Protein AF-A0A2N6AIP8-F1 (afdb_monomer)

Secondary structure (DSSP, 8-state):
---------PPP-------------------------SEEEEEEEEE-TTTTEEEEEEEEEETTEE----TT-EEEEEETTEEE-EEEE---TTT-EEEEEEEE--TTS-HHHHHHHHHHHHHHHHT--TT-EEEEEEESSSEEEEEEEE--HHHHHHHHHT----S---HHHHHHHHHHHHHH---SEEEEEEEESS---S--S-HHHHHHHHHHTTPEEEEEEESS--TTHHHHHHHHHHTT-EEEEE-SHHHHHHHHHHHHHHHH--SEEEEEE--SS--EEEEEEEEEETTEEEEEEEEEEPP---SEEEEEEE--SEE-TT-EEEEEEEEESPPPTTS-EEEEEEEE--TTTEEEEEEEEE-TTSTTTTS--EEEEEETTEEEEEEEEEPPSSSSSEEEEEEEEEPP-SS-EEEEEEEEEEEEESSS--EEEEE-EEEEE---EEE--EEE-S---PPTTSEEEEEEEE--SSS--SEEEEEEE--TTTEEEEEEEESSTTEEEEEEEEETTEEEEEEEESS--SS-EEEEEEEE---SS------EEEEEEEE---S---------------S---------EEEESSSB-SEEEEEEE-TT--S-EEEEEEEEETTS-EEEEEEEEE-TTSEEEEEEE-TTS-SEEEEEEEEETTEEEEEEEEE-

pLDDT: mean 78.88, std 17.97, range [24.84, 97.94]

Solvent-accessible surface area (backbone atoms only — not comparable to full-atom values): 37352 Å² total; per-residue (Å²): 132,86,82,91,82,89,79,90,82,83,88,82,84,83,89,81,82,91,80,91,78,93,75,92,76,87,77,80,78,76,79,75,75,75,74,74,66,50,51,44,44,42,78,76,48,77,47,52,62,53,36,29,43,36,37,32,32,33,44,49,28,46,74,89,36,74,55,47,69,59,84,72,56,45,77,50,46,26,49,74,87,41,78,50,79,60,54,76,46,64,53,50,45,88,44,18,40,34,37,34,39,37,40,59,26,24,57,84,59,48,72,68,46,46,53,24,48,44,53,10,54,47,47,30,55,70,52,57,52,84,62,19,27,40,23,39,30,37,20,16,90,52,48,45,77,77,46,67,77,40,67,55,46,73,61,52,47,50,55,54,69,68,62,68,76,40,75,35,34,14,52,53,41,31,50,50,56,47,48,56,56,51,63,72,44,85,37,80,39,37,36,42,40,37,42,39,65,67,58,72,75,64,44,89,58,56,61,65,58,55,15,48,49,36,41,74,61,68,31,45,38,40,39,37,43,37,53,86,62,66,85,37,46,63,60,52,43,50,25,18,58,65,18,73,27,41,64,48,78,31,80,47,44,72,52,44,24,50,50,38,34,55,49,30,52,68,73,52,48,82,37,27,40,40,34,36,75,51,78,34,68,58,36,74,44,42,41,37,38,42,39,36,44,94,89,43,74,23,63,33,77,51,76,47,77,46,65,46,44,63,57,60,38,33,41,31,41,45,60,59,64,60,42,45,57,69,38,75,42,59,37,31,37,25,37,42,70,67,68,56,54,66,44,43,40,18,41,36,34,31,43,37,44,52,53,77,43,41,43,66,77,51,86,54,64,44,26,85,86,9,19,35,24,101,51,82,64,46,54,44,78,79,50,90,29,33,36,38,40,38,38,73,70,39,55,37,60,39,93,42,42,33,41,40,26,36,42,33,25,32,41,72,61,93,56,60,44,76,44,58,32,39,70,43,78,76,43,79,46,62,60,54,78,57,51,75,48,73,38,56,34,65,27,35,38,34,37,43,73,44,81,50,72,67,51,63,68,91,81,77,85,59,60,69,59,32,74,34,70,49,46,39,32,40,63,73,95,70,78,75,47,64,32,34,42,33,39,36,35,40,50,57,89,50,36,43,83,72,51,60,40,48,69,51,83,34,40,47,49,42,80,76,46,81,52,94,36,36,36,32,37,39,33,34,61,70,42,93,69,81,67,48,42,39,28,44,31,28,30,33,48,76,60,96,64,96,79,85,76,67,78,42,62,90,45,35,36,34,27,39,95,55,82,89,89,78,94,78,84,89,84,91,85,88,93,85,90,89,91,81,82,76,90,73,88,80,82,45,72,53,66,43,56,78,70,27,58,53,55,29,39,42,36,33,42,48,85,91,46,89,54,66,46,71,27,36,40,35,32,21,39,84,90,68,49,82,75,48,76,47,78,36,65,29,43,47,86,19,39,28,71,42,80,44,81,48,69,86,65,73,67,47,58,30,42,37,37,38,36,46,83,94,48,75,45,80,45,81,45,38,31,112

Nearest PDB structures (foldseek):
  6tnj-assembly1_A  TM=8.480E-01  e=1.738E-08  Porphyromonas gingivalis ATCC 33277
  2x5n-assembly1_A  TM=7.813E-01  e=8.284E-08  Schizosaccharomyces pombe
  2vo8-assembly1_A  TM=7.471E-01  e=2.932E-05  Clostridium perfringens
  6to1-assembly1_A  TM=2.970E-01  e=1.541E-09  Porphyromonas gingivalis ATCC 33277
  6sn1-assembly1_B  TM=5.676E-01  e=1.380E-05  Homo sapiens

Mean predicted aligned error: 19.68 Å

Radius of gyration: 48.47 Å; Cα contacts (8 Å, |Δi|>4): 1528; chains: 1; bounding box: 96×94×131 Å

Structure (mmCIF, N/CA/C/O backbone):
data_AF-A0A2N6AIP8-F1
#
_entry.id   AF-A0A2N6AIP8-F1
#
loop_
_atom_site.group_PDB
_atom_site.id
_atom_site.type_symbol
_atom_site.label_atom_id
_atom_site.label_alt_id
_atom_site.label_comp_id
_atom_site.label_asym_id
_atom_site.label_entity_id
_atom_site.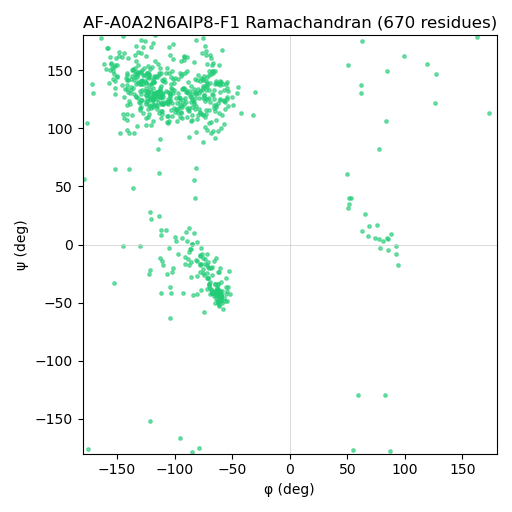label_seq_id
_atom_site.pdbx_PDB_ins_code
_atom_site.Cartn_x
_atom_site.Cartn_y
_atom_site.Cartn_z
_atom_site.occupancy
_atom_site.B_iso_or_equiv
_atom_site.auth_seq_id
_atom_site.auth_comp_id
_atom_site.auth_asym_id
_atom_site.auth_atom_id
_atom_site.pdbx_PDB_model_num
ATOM 1 N N . MET A 1 1 ? 9.755 57.810 -10.685 1.00 33.47 1 MET A N 1
ATOM 2 C CA . MET A 1 1 ? 8.411 57.494 -10.163 1.00 33.47 1 MET A CA 1
ATOM 3 C C . MET A 1 1 ? 8.601 56.274 -9.287 1.00 33.47 1 MET A C 1
ATOM 5 O O . MET A 1 1 ? 8.999 55.252 -9.818 1.00 33.47 1 MET A O 1
ATOM 9 N N . GLU A 1 2 ? 8.826 56.486 -7.988 1.00 30.69 2 GLU A N 1
ATOM 10 C CA . GLU A 1 2 ? 7.781 56.421 -6.938 1.00 30.69 2 GLU A CA 1
ATOM 11 C C . GLU A 1 2 ? 7.167 55.016 -6.851 1.00 30.69 2 GLU A C 1
ATOM 13 O O . GLU A 1 2 ? 6.718 54.499 -7.861 1.00 30.69 2 GLU A O 1
ATOM 18 N N . ALA A 1 3 ? 7.037 54.354 -5.709 1.00 31.22 3 ALA A N 1
ATOM 19 C CA . ALA A 1 3 ? 7.443 54.612 -4.334 1.00 31.22 3 ALA A CA 1
ATOM 20 C C . ALA A 1 3 ? 7.158 53.301 -3.573 1.00 31.22 3 ALA A C 1
ATOM 22 O O . ALA A 1 3 ? 6.044 52.791 -3.663 1.00 31.22 3 ALA A O 1
ATOM 23 N N . GLU A 1 4 ? 8.114 52.774 -2.809 1.00 32.22 4 GLU A N 1
ATOM 24 C CA . GLU A 1 4 ? 7.843 51.743 -1.799 1.00 32.22 4 GLU A CA 1
ATOM 25 C C . GLU A 1 4 ? 7.575 52.437 -0.459 1.00 32.22 4 GLU A C 1
ATOM 27 O O . GLU A 1 4 ? 8.407 53.197 0.042 1.00 32.22 4 GLU A O 1
ATOM 32 N N . ARG A 1 5 ? 6.389 52.206 0.115 1.00 34.78 5 ARG A N 1
ATOM 33 C CA . ARG A 1 5 ? 6.075 52.542 1.507 1.00 34.78 5 ARG A CA 1
ATOM 34 C C . ARG A 1 5 ? 5.723 51.273 2.259 1.00 34.78 5 ARG A C 1
ATOM 36 O O . ARG A 1 5 ? 4.631 50.735 2.123 1.00 34.78 5 ARG A O 1
ATOM 43 N N . ASP A 1 6 ? 6.678 50.878 3.079 1.00 33.00 6 ASP A N 1
ATOM 44 C CA . ASP A 1 6 ? 6.562 49.933 4.172 1.00 33.00 6 ASP A CA 1
ATOM 45 C C . ASP A 1 6 ? 5.929 50.654 5.382 1.00 33.00 6 ASP A C 1
ATOM 47 O O . ASP A 1 6 ? 6.388 51.731 5.778 1.00 33.00 6 ASP A O 1
ATOM 51 N N . MET A 1 7 ? 4.841 50.123 5.945 1.00 28.70 7 MET A N 1
ATOM 52 C CA . MET A 1 7 ? 4.189 50.686 7.137 1.00 28.70 7 MET A CA 1
ATOM 53 C C . MET A 1 7 ? 3.733 49.577 8.084 1.00 28.70 7 MET A C 1
ATOM 55 O O . MET A 1 7 ? 2.635 49.031 7.987 1.00 28.70 7 MET A O 1
ATOM 59 N N . SER A 1 8 ? 4.598 49.315 9.061 1.00 27.55 8 SER A N 1
ATOM 60 C CA . SER A 1 8 ? 4.287 48.636 10.313 1.00 27.55 8 SER A CA 1
ATOM 61 C C . SER A 1 8 ? 3.448 49.536 11.232 1.00 27.55 8 SER A C 1
ATOM 63 O O . SER A 1 8 ? 3.730 50.725 11.386 1.00 27.55 8 SER A O 1
ATOM 65 N N . TRP A 1 9 ? 2.442 48.965 11.902 1.00 29.30 9 TRP A N 1
ATOM 66 C CA . TRP A 1 9 ? 1.723 49.633 12.990 1.00 29.30 9 TRP A CA 1
ATOM 67 C C . TRP A 1 9 ? 1.804 48.806 14.273 1.00 29.30 9 TRP A C 1
ATOM 69 O O . TRP A 1 9 ? 1.231 47.726 14.388 1.00 29.30 9 TRP A O 1
ATOM 79 N N . ARG A 1 10 ? 2.524 49.355 15.258 1.00 31.48 10 ARG A N 1
ATOM 80 C CA . ARG A 1 10 ? 2.491 48.951 16.668 1.00 31.48 10 ARG A CA 1
ATOM 81 C C . ARG A 1 10 ? 1.329 49.667 17.364 1.00 31.48 10 ARG A C 1
ATOM 83 O O . ARG A 1 10 ? 1.274 50.896 17.362 1.00 31.48 10 ARG A O 1
ATOM 90 N N . LEU A 1 11 ? 0.443 48.903 17.998 1.00 30.50 11 LEU A N 1
ATOM 91 C CA . LEU A 1 11 ? -0.623 49.412 18.863 1.00 30.50 11 LEU A CA 1
ATOM 92 C C . LEU A 1 11 ? -0.046 49.998 20.165 1.00 30.50 11 LEU A C 1
ATOM 94 O O . LEU A 1 11 ? 0.627 49.310 20.932 1.00 30.50 11 LEU A O 1
ATOM 98 N N . LYS A 1 12 ? -0.342 51.278 20.417 1.00 30.48 12 LYS A N 1
ATOM 99 C CA . LYS A 1 12 ? -0.232 51.946 21.723 1.00 30.48 12 LYS A CA 1
ATOM 100 C C . LYS A 1 12 ? -1.583 51.838 22.429 1.00 30.48 12 LYS A C 1
ATOM 102 O O . LYS A 1 12 ? -2.572 52.334 21.900 1.00 30.48 12 LYS A O 1
ATOM 107 N N . ILE A 1 13 ? -1.609 51.284 23.637 1.00 34.97 13 ILE A N 1
ATOM 108 C CA . ILE A 1 13 ? -2.735 51.435 24.565 1.00 34.97 13 ILE A CA 1
ATOM 109 C C . ILE A 1 13 ? -2.231 52.280 25.736 1.00 34.97 13 ILE A C 1
ATOM 111 O O . ILE A 1 13 ? -1.382 51.852 26.514 1.00 34.97 13 ILE A O 1
ATOM 115 N N . SER A 1 14 ? -2.706 53.521 25.805 1.00 36.22 14 SER A N 1
ATOM 116 C CA . SER A 1 14 ? -2.479 54.447 26.914 1.00 36.22 14 SER A CA 1
ATOM 117 C C . SER A 1 14 ? -3.508 54.204 28.014 1.00 36.22 14 SER A C 1
ATOM 119 O O . SER A 1 14 ? -4.708 54.177 27.745 1.00 36.22 14 SER A O 1
ATOM 121 N N . GLY A 1 15 ? -3.024 54.057 29.247 1.00 35.19 15 GLY A N 1
ATOM 122 C CA . GLY A 1 15 ? -3.846 53.910 30.440 1.00 35.19 15 GLY A CA 1
ATOM 123 C C . GLY A 1 15 ? -4.654 55.161 30.781 1.00 35.19 15 GLY A C 1
ATOM 124 O O . GLY A 1 15 ? -4.225 56.290 30.542 1.00 35.19 15 GLY A O 1
ATOM 125 N N . ILE A 1 16 ? -5.815 54.932 31.393 1.00 39.25 16 ILE A N 1
ATOM 126 C CA . ILE A 1 16 ? -6.607 55.949 32.079 1.00 39.25 16 ILE A CA 1
ATOM 127 C C . ILE A 1 16 ? -6.911 55.450 33.496 1.00 39.25 16 ILE A C 1
ATOM 129 O O . ILE A 1 16 ? -7.169 54.275 33.743 1.00 39.25 16 ILE A O 1
ATOM 133 N N . SER A 1 17 ? -6.782 56.406 34.407 1.00 33.38 17 SER A N 1
ATOM 134 C CA . SER A 1 17 ? -6.720 56.347 35.860 1.00 33.38 17 SER A CA 1
ATOM 135 C C . SER A 1 17 ? -7.962 55.792 36.566 1.00 33.38 17 SER A C 1
ATOM 137 O O . SER A 1 17 ? -9.088 56.206 36.311 1.00 33.38 17 SER A O 1
ATOM 139 N N . MET A 1 18 ? -7.678 54.966 37.578 1.00 36.47 18 MET A N 1
ATOM 140 C CA . MET A 1 18 ? -8.441 54.694 38.803 1.00 36.47 18 MET A CA 1
ATOM 141 C C . MET A 1 18 ? -9.276 55.881 39.298 1.00 36.47 18 MET A C 1
ATOM 143 O O . MET A 1 18 ? -8.697 56.940 39.519 1.00 36.47 18 MET A O 1
ATOM 147 N N . HIS A 1 19 ? -10.559 55.656 39.608 1.00 35.53 19 HIS A N 1
ATOM 148 C CA . HIS A 1 19 ? -11.293 56.274 40.725 1.00 35.53 19 HIS A CA 1
ATOM 149 C C . HIS A 1 19 ? -12.276 55.238 41.304 1.00 35.53 19 HIS A C 1
ATOM 151 O O . HIS A 1 19 ? -13.027 54.590 40.581 1.00 35.53 19 HIS A O 1
ATOM 157 N N . ARG A 1 20 ? -12.196 55.038 42.625 1.00 40.47 20 ARG A N 1
ATOM 158 C CA . ARG A 1 20 ? -12.944 54.053 43.417 1.00 40.47 20 ARG A CA 1
ATOM 159 C C . ARG A 1 20 ? -14.373 54.538 43.680 1.00 40.47 20 ARG A C 1
ATOM 161 O O . ARG A 1 20 ? -14.538 55.615 44.239 1.00 40.47 20 ARG A O 1
ATOM 168 N N . MET A 1 21 ? -15.371 53.696 43.419 1.00 39.12 21 MET A N 1
ATOM 169 C CA . MET A 1 21 ? -16.682 53.771 44.071 1.00 39.12 21 MET A CA 1
ATOM 170 C C . MET A 1 21 ? -17.203 52.340 44.254 1.00 39.12 21 MET A C 1
ATOM 172 O O . MET A 1 21 ? -17.440 51.630 43.282 1.00 39.12 21 MET A O 1
ATOM 176 N N . TYR A 1 22 ? -17.291 51.888 45.504 1.00 40.09 22 TYR A N 1
ATOM 177 C CA . TYR A 1 22 ? -17.792 50.563 45.868 1.00 40.09 22 TYR A CA 1
ATOM 178 C C . TYR A 1 22 ? -19.326 50.557 45.810 1.00 40.09 22 TYR A C 1
ATOM 180 O O . TYR A 1 22 ? -19.972 51.190 46.643 1.00 40.09 22 TYR A O 1
ATOM 188 N N . SER A 1 23 ? -19.904 49.803 44.875 1.00 38.56 23 SER A N 1
ATOM 189 C CA . SER A 1 23 ? -21.298 49.352 44.938 1.00 38.56 23 SER A CA 1
ATOM 190 C C . SER A 1 23 ? -21.299 47.840 45.154 1.00 38.56 23 SER A C 1
ATOM 192 O O . SER A 1 23 ? -20.860 47.087 44.289 1.00 38.56 23 SER A O 1
ATOM 194 N N . LEU A 1 24 ? -21.754 47.402 46.333 1.00 43.41 24 LEU A N 1
ATOM 195 C CA . LEU A 1 24 ? -22.038 45.995 46.613 1.00 43.41 24 LEU A CA 1
ATOM 196 C C . LEU A 1 24 ? -23.193 45.537 45.709 1.00 43.41 24 LEU A C 1
ATOM 198 O O . LEU A 1 24 ? -24.343 45.901 45.943 1.00 43.41 24 LEU A O 1
ATOM 202 N N . LEU A 1 25 ? -22.883 44.722 44.702 1.00 39.16 25 LEU A N 1
ATOM 203 C CA . LEU A 1 25 ? -23.854 43.899 43.991 1.00 39.16 25 LEU A CA 1
ATOM 204 C C . LEU A 1 25 ? -23.780 42.495 44.610 1.00 39.16 25 LEU A C 1
ATOM 206 O O . LEU A 1 25 ? -22.798 41.779 44.423 1.00 39.16 25 LEU A O 1
ATOM 210 N N . ILE A 1 26 ? -24.782 42.123 45.407 1.00 43.97 26 ILE A N 1
ATOM 211 C CA . ILE A 1 26 ? -24.923 40.759 45.927 1.00 43.97 26 ILE A CA 1
ATOM 212 C C . ILE A 1 26 ? -25.377 39.883 44.755 1.00 43.97 26 ILE A C 1
ATOM 214 O O . ILE A 1 26 ? -26.541 39.906 44.364 1.00 43.97 26 ILE A O 1
ATOM 218 N N . LEU A 1 27 ? -24.433 39.147 44.167 1.00 40.91 27 LEU A N 1
ATOM 219 C CA . LEU A 1 27 ? -24.693 38.113 43.173 1.00 40.91 27 LEU A CA 1
ATOM 220 C C . LEU A 1 27 ? -25.097 36.838 43.931 1.00 40.91 27 LEU A C 1
ATOM 222 O O . LEU A 1 27 ? -24.245 36.110 44.438 1.00 40.91 27 LEU A O 1
ATOM 226 N N . THR A 1 28 ? -26.396 36.577 44.071 1.00 43.53 28 THR A N 1
ATOM 227 C CA . THR A 1 28 ? -26.880 35.273 44.538 1.00 43.53 28 THR A CA 1
ATOM 228 C C . THR A 1 28 ? -26.593 34.233 43.457 1.00 43.53 28 THR A C 1
ATOM 230 O O . THR A 1 28 ? -27.367 34.097 42.511 1.00 43.53 28 THR A O 1
ATOM 233 N N . LEU A 1 29 ? -25.472 33.510 43.586 1.00 43.22 29 LEU A N 1
ATOM 234 C CA . LEU A 1 29 ? -25.251 32.249 42.878 1.00 43.22 29 LEU A CA 1
ATOM 235 C C . LEU A 1 29 ? -26.318 31.255 43.352 1.00 43.22 29 LEU A C 1
ATOM 237 O O . LEU A 1 29 ? -26.180 30.627 44.401 1.00 43.22 29 LEU A O 1
ATOM 241 N N . VAL A 1 30 ? -27.388 31.105 42.578 1.00 45.19 30 VAL A N 1
ATOM 242 C CA . VAL A 1 30 ? -28.184 29.881 42.622 1.00 45.19 30 VAL A CA 1
ATOM 243 C C . VAL A 1 30 ? -27.322 28.821 41.949 1.00 45.19 30 VAL A C 1
ATOM 245 O O . VAL A 1 30 ? -27.223 28.775 40.725 1.00 45.19 30 VAL A O 1
ATOM 248 N N . ALA A 1 31 ? -26.633 28.015 42.755 1.00 43.44 31 ALA A N 1
ATOM 249 C CA . ALA A 1 31 ? -26.037 26.778 42.284 1.00 43.44 31 ALA A CA 1
ATOM 250 C C . ALA A 1 31 ? -27.192 25.854 41.880 1.00 43.44 31 ALA A C 1
ATOM 252 O O . ALA A 1 31 ? -27.768 25.156 42.712 1.00 43.44 31 ALA A O 1
ATOM 253 N N . VAL A 1 32 ? -27.582 25.901 40.606 1.00 43.31 32 VAL A N 1
ATOM 254 C CA . VAL A 1 32 ? -28.351 24.817 40.004 1.00 43.31 32 VAL A CA 1
ATOM 255 C C . VAL A 1 32 ? -27.388 23.639 39.989 1.00 43.31 32 VAL A C 1
ATOM 257 O O . VAL A 1 32 ? -26.493 23.571 39.151 1.00 43.31 32 VAL A O 1
ATOM 260 N N . SER A 1 33 ? -27.497 22.759 40.982 1.00 41.22 33 SER A N 1
ATOM 261 C CA . SER A 1 33 ? -26.886 21.441 40.904 1.00 41.22 33 SER A CA 1
ATOM 262 C C . SER A 1 33 ? -27.503 20.770 39.685 1.00 41.22 33 SER A C 1
ATOM 264 O O . SER A 1 33 ? -28.649 20.329 39.740 1.00 41.22 33 SER A O 1
ATOM 266 N N . ALA A 1 34 ? -26.784 20.767 38.563 1.00 45.09 34 ALA A N 1
ATOM 267 C CA . ALA A 1 34 ? -27.087 19.871 37.465 1.00 45.09 34 ALA A CA 1
ATOM 268 C C . ALA A 1 34 ? -27.037 18.466 38.068 1.00 45.09 34 ALA A C 1
ATOM 270 O O . ALA A 1 34 ? -25.964 17.980 38.425 1.00 45.09 34 ALA A O 1
ATOM 271 N N . ALA A 1 35 ? -28.204 17.866 38.304 1.00 55.41 35 ALA A N 1
ATOM 272 C CA . ALA A 1 35 ? -28.263 16.450 38.598 1.00 55.41 35 ALA A CA 1
ATOM 273 C C . ALA A 1 35 ? -27.648 15.772 37.374 1.00 55.41 35 ALA A C 1
ATOM 275 O O . ALA A 1 35 ? -28.187 15.895 36.274 1.00 55.41 35 ALA A O 1
ATOM 276 N N . ALA A 1 36 ? -26.473 15.168 37.549 1.00 61.81 36 ALA A N 1
ATOM 277 C CA . ALA A 1 36 ? -25.881 14.350 36.507 1.00 61.81 36 ALA A CA 1
ATOM 278 C C . ALA A 1 36 ? -26.930 13.304 36.122 1.00 61.81 36 ALA A C 1
ATOM 280 O O . ALA A 1 36 ? -27.484 12.640 37.004 1.00 61.81 36 ALA A O 1
ATOM 281 N N . GLN A 1 37 ? -27.262 13.230 34.833 1.00 75.06 37 GLN A N 1
ATOM 282 C CA . GLN A 1 37 ? -28.149 12.187 34.335 1.00 75.06 37 GLN A CA 1
ATOM 283 C C . GLN A 1 37 ? -27.572 10.827 34.753 1.00 75.06 37 GLN A C 1
ATOM 285 O O . GLN A 1 37 ? -26.349 10.660 34.761 1.00 75.06 37 GLN A O 1
ATOM 290 N N . PRO A 1 38 ? -28.423 9.875 35.168 1.00 89.62 38 PRO A N 1
ATOM 291 C CA . PRO A 1 38 ? -27.952 8.587 35.659 1.00 89.62 38 PRO A CA 1
ATOM 292 C C . PRO A 1 38 ? -27.206 7.816 34.566 1.00 89.62 38 PRO A C 1
ATOM 294 O O . PRO A 1 38 ? -26.240 7.133 34.882 1.00 89.62 38 PRO A O 1
ATOM 297 N N . LEU A 1 39 ? -27.602 7.950 33.298 1.00 94.12 39 LEU A N 1
ATOM 298 C CA . LEU A 1 39 ? -26.898 7.379 32.153 1.00 94.12 39 LEU A CA 1
ATOM 299 C C . LEU A 1 39 ? -25.891 8.383 31.586 1.00 94.12 39 LEU A C 1
ATOM 301 O O . LEU A 1 39 ? -26.232 9.541 31.353 1.00 94.12 39 LEU A O 1
ATOM 305 N N . SER A 1 40 ? -24.680 7.921 31.290 1.00 94.69 40 SER A N 1
ATOM 306 C CA . SER A 1 40 ? -23.729 8.652 30.453 1.00 94.69 40 SER A CA 1
ATOM 307 C C . SER A 1 40 ? -23.058 7.720 29.450 1.00 94.69 40 SER A C 1
ATOM 309 O O . SER A 1 40 ? -22.882 6.525 29.700 1.00 94.69 40 SER A O 1
ATOM 311 N N . VAL A 1 41 ? -22.695 8.281 28.299 1.00 95.75 41 VAL A N 1
ATOM 312 C CA . VAL A 1 41 ? -21.895 7.624 27.266 1.00 95.75 41 VAL A CA 1
ATOM 313 C C . VAL A 1 41 ? -20.740 8.545 26.884 1.00 95.75 41 VAL A C 1
ATOM 315 O O . VAL A 1 41 ? -20.914 9.761 26.821 1.00 95.75 41 VAL A O 1
ATOM 318 N N . SER A 1 42 ? -19.557 7.982 26.662 1.00 95.69 42 SER A N 1
ATOM 319 C CA . SER A 1 42 ? -18.387 8.694 26.142 1.00 95.69 42 SER A CA 1
ATOM 320 C C . SER A 1 42 ? -17.715 7.875 25.049 1.00 95.69 42 SER A C 1
ATOM 322 O O . SER A 1 42 ? -17.695 6.648 25.105 1.00 95.69 42 SER A O 1
ATOM 324 N N . ILE A 1 43 ? -17.186 8.564 24.038 1.00 95.94 43 ILE A N 1
ATOM 325 C CA . ILE A 1 43 ? -16.394 7.956 22.966 1.00 95.94 43 ILE A CA 1
ATOM 326 C C . ILE A 1 43 ? -14.940 7.936 23.434 1.00 95.94 43 ILE A C 1
ATOM 328 O O . ILE A 1 43 ? -14.350 8.993 23.647 1.00 95.94 43 ILE A O 1
ATOM 332 N N . GLU A 1 44 ? -14.381 6.743 23.608 1.00 94.00 44 GLU A N 1
ATOM 333 C CA . GLU A 1 44 ? -13.035 6.550 24.159 1.00 94.00 44 GLU A CA 1
ATOM 334 C C . GLU A 1 44 ? -11.979 6.468 23.055 1.00 94.00 44 GLU A C 1
ATOM 336 O O . GLU A 1 44 ? -10.904 7.059 23.160 1.00 94.00 44 GLU A O 1
ATOM 341 N N . SER A 1 45 ? -12.286 5.753 21.971 1.00 93.19 45 SER A N 1
ATOM 342 C CA . SER A 1 45 ? -11.380 5.600 20.835 1.00 93.19 45 SER A CA 1
ATOM 343 C C . SER A 1 45 ? -12.140 5.367 19.533 1.00 93.19 45 SER A C 1
ATOM 345 O O . SER A 1 45 ? -13.273 4.879 19.521 1.00 93.19 45 SER A O 1
ATOM 347 N N . ILE A 1 46 ? -11.503 5.740 18.423 1.00 94.56 46 ILE A N 1
ATOM 348 C CA . ILE A 1 46 ? -11.997 5.515 17.065 1.00 94.56 46 ILE A CA 1
ATOM 349 C C . ILE A 1 46 ? -10.847 4.926 16.253 1.00 94.56 46 ILE A C 1
ATOM 351 O O . ILE A 1 46 ? -9.766 5.509 16.187 1.00 94.56 46 ILE A O 1
ATOM 355 N N . ASP A 1 47 ? -11.096 3.786 15.621 1.00 90.81 47 ASP A N 1
ATOM 356 C CA . ASP A 1 47 ? -10.194 3.113 14.697 1.00 90.81 47 ASP A CA 1
ATOM 357 C C . ASP A 1 47 ? -10.805 3.131 13.289 1.00 90.81 47 ASP A C 1
ATOM 359 O O . ASP A 1 47 ? -11.832 2.506 13.010 1.00 90.81 47 ASP A O 1
ATOM 363 N N . ALA A 1 48 ? -10.142 3.875 12.404 1.00 92.31 48 ALA A N 1
ATOM 364 C CA . ALA A 1 48 ? -10.491 4.036 10.995 1.00 92.31 48 ALA A CA 1
ATOM 365 C C . ALA A 1 48 ? -9.457 3.388 10.052 1.00 92.31 48 ALA A C 1
ATOM 367 O O . ALA A 1 48 ? -9.453 3.651 8.851 1.00 92.31 48 ALA A O 1
ATOM 368 N N . THR A 1 49 ? -8.546 2.559 10.572 1.00 86.50 49 THR A N 1
ATOM 369 C CA . THR A 1 49 ? -7.448 1.962 9.783 1.00 86.50 49 THR A CA 1
ATOM 370 C C . THR A 1 49 ? -7.917 0.847 8.840 1.00 86.50 49 THR A C 1
ATOM 372 O O . THR A 1 49 ? -7.181 0.425 7.947 1.00 86.50 49 THR A O 1
ATOM 375 N N . ARG A 1 50 ? -9.162 0.379 9.016 1.00 84.62 50 ARG A N 1
ATOM 376 C CA . ARG A 1 50 ? -9.796 -0.717 8.263 1.00 84.62 50 ARG A CA 1
ATOM 377 C C . ARG A 1 50 ? -10.970 -0.267 7.385 1.00 84.62 50 ARG A C 1
ATOM 379 O O . ARG A 1 50 ? -11.817 -1.092 7.043 1.00 84.62 50 ARG A O 1
ATOM 386 N N . LEU A 1 51 ? -10.999 1.011 6.987 1.00 89.44 51 LEU A N 1
ATOM 387 C CA . LEU A 1 51 ? -12.014 1.555 6.074 1.00 89.44 51 LEU A CA 1
ATOM 388 C C . LEU A 1 51 ? -12.265 0.624 4.860 1.00 89.44 51 LEU A C 1
ATOM 390 O O . LEU A 1 51 ? -11.298 0.126 4.270 1.00 89.44 51 LEU A O 1
ATOM 394 N N . PRO A 1 52 ? -13.535 0.380 4.469 1.00 91.38 52 PRO A N 1
ATOM 395 C CA . PRO A 1 52 ? -14.755 1.088 4.892 1.00 91.38 52 PRO A CA 1
ATOM 396 C C . PRO A 1 52 ? -15.285 0.697 6.278 1.00 91.38 52 PRO A C 1
ATOM 398 O O . PRO A 1 52 ? -16.140 1.396 6.822 1.00 91.38 52 PRO A O 1
ATOM 401 N N . ARG A 1 53 ? -14.738 -0.357 6.892 1.00 90.88 53 ARG A N 1
ATOM 402 C CA . ARG A 1 53 ? -15.161 -0.808 8.213 1.00 90.88 53 ARG A CA 1
ATOM 403 C C . ARG A 1 53 ? -14.558 0.064 9.309 1.00 90.88 53 ARG A C 1
ATOM 405 O O . ARG A 1 53 ? -13.346 0.087 9.523 1.00 90.88 53 ARG A O 1
ATOM 412 N N . MET A 1 54 ? -15.431 0.743 10.032 1.00 93.06 54 MET A N 1
ATOM 413 C CA . MET A 1 54 ? -15.109 1.586 11.173 1.00 93.06 54 MET A CA 1
ATOM 414 C C . MET A 1 54 ? -15.275 0.814 12.480 1.00 93.06 54 MET A C 1
ATOM 416 O O . MET A 1 54 ? -16.150 -0.050 12.599 1.00 93.06 54 MET A O 1
ATOM 420 N N . LYS A 1 55 ? -14.454 1.149 13.476 1.00 93.44 55 LYS A N 1
ATOM 421 C CA . LYS A 1 55 ? -14.570 0.646 14.848 1.00 93.44 55 LYS A CA 1
ATOM 422 C C . LYS A 1 55 ? -14.485 1.812 15.828 1.00 93.44 55 LYS A C 1
ATOM 424 O O . LYS A 1 55 ? -13.667 2.711 15.672 1.00 93.44 55 LYS A O 1
ATOM 429 N N . MET A 1 56 ? -15.317 1.780 16.857 1.00 94.56 56 MET A N 1
ATOM 430 C CA . MET A 1 56 ? -15.307 2.738 17.958 1.00 94.56 56 MET A CA 1
ATOM 431 C C . MET A 1 56 ? -15.472 2.008 19.278 1.00 94.56 56 MET A C 1
ATOM 433 O O . MET A 1 56 ? -16.238 1.048 19.361 1.00 94.56 56 MET A O 1
ATOM 437 N N . GLU A 1 57 ? -14.811 2.512 20.312 1.00 93.56 57 GLU A N 1
ATOM 438 C CA . GLU A 1 57 ? -15.098 2.135 21.687 1.00 93.56 57 GLU A CA 1
ATOM 439 C C . GLU A 1 57 ? -15.883 3.232 22.399 1.00 93.56 57 GLU A C 1
ATOM 441 O O . GLU A 1 57 ? -15.487 4.399 22.405 1.00 93.56 57 GLU A O 1
ATOM 446 N N . ALA A 1 58 ? -16.990 2.839 23.024 1.00 93.94 58 ALA A N 1
ATOM 447 C CA . ALA A 1 58 ? -17.834 3.706 23.825 1.00 93.94 58 ALA A CA 1
ATOM 448 C C . ALA A 1 58 ? -17.935 3.177 25.260 1.00 93.94 58 ALA A C 1
ATOM 450 O O . ALA A 1 58 ? -18.328 2.029 25.493 1.00 93.94 58 ALA A O 1
ATOM 451 N N . ALA A 1 59 ? -17.606 4.013 26.241 1.00 92.56 59 ALA A N 1
ATOM 452 C CA . ALA A 1 59 ? -17.840 3.701 27.642 1.00 92.56 59 ALA A CA 1
ATOM 453 C C . ALA A 1 59 ? -19.262 4.119 28.026 1.00 92.56 59 ALA A C 1
ATOM 455 O O . ALA A 1 59 ? -19.662 5.260 27.810 1.00 92.56 59 ALA A O 1
ATOM 456 N N . VAL A 1 60 ? -20.021 3.197 28.621 1.00 92.44 60 VAL A N 1
ATOM 457 C CA . VAL A 1 60 ? -21.371 3.464 29.134 1.00 92.44 60 VAL A CA 1
ATOM 458 C C . VAL A 1 60 ? -21.356 3.343 30.654 1.00 92.44 60 VAL A C 1
ATOM 460 O O . VAL A 1 60 ? -20.895 2.337 31.206 1.00 92.44 60 VAL A O 1
ATOM 463 N N . GLN A 1 61 ? -21.857 4.365 31.343 1.00 92.06 61 GLN A N 1
ATOM 464 C CA . GLN A 1 61 ? -21.953 4.390 32.800 1.00 92.06 61 GLN A CA 1
ATOM 465 C C . GLN A 1 61 ? -23.395 4.604 33.254 1.00 92.06 61 GLN A C 1
ATOM 467 O O . GLN A 1 61 ? -24.167 5.330 32.633 1.00 92.06 61 GLN A O 1
ATOM 472 N N . TRP A 1 62 ? -23.738 3.980 34.377 1.00 90.69 62 TRP A N 1
ATOM 473 C CA . TRP A 1 62 ? -24.995 4.140 35.089 1.00 90.69 62 TRP A CA 1
ATOM 474 C C . TRP A 1 62 ? -24.717 4.543 36.541 1.00 90.69 62 TRP A C 1
ATOM 476 O O . TRP A 1 62 ? -24.008 3.847 37.269 1.00 90.69 62 TRP A O 1
ATOM 486 N N . ASN A 1 63 ? -25.255 5.683 36.974 1.00 90.19 63 ASN A N 1
ATOM 487 C CA . ASN A 1 63 ? -25.010 6.314 38.275 1.00 90.19 63 ASN A CA 1
ATOM 488 C C . ASN A 1 63 ? -23.512 6.476 38.601 1.00 90.19 63 ASN A C 1
ATOM 490 O O . ASN A 1 63 ? -23.078 6.251 39.731 1.00 90.19 63 ASN A O 1
ATOM 494 N N . GLY A 1 64 ? -22.711 6.837 37.594 1.00 85.00 64 GLY A N 1
ATOM 495 C CA . GLY A 1 64 ? -21.263 7.043 37.727 1.00 85.00 64 GLY A CA 1
ATOM 496 C C . GLY A 1 64 ? -20.432 5.761 37.860 1.00 85.00 64 GLY A C 1
ATOM 497 O O . GLY A 1 64 ? -19.230 5.844 38.092 1.00 85.00 64 GLY A O 1
ATOM 498 N N . SER A 1 65 ? -21.045 4.582 37.724 1.00 84.56 65 SER A N 1
ATOM 499 C CA . SER A 1 65 ? -20.349 3.290 37.654 1.00 84.56 65 SER A CA 1
ATOM 500 C C . SER A 1 65 ? -20.496 2.690 36.260 1.00 84.56 65 SER A C 1
ATOM 502 O O . SER A 1 65 ? -21.522 2.885 35.615 1.00 84.56 65 SER A O 1
ATOM 504 N N . ARG A 1 66 ? -19.494 1.950 35.776 1.00 82.69 66 ARG A N 1
ATOM 505 C CA . ARG A 1 66 ? -19.573 1.274 34.470 1.00 82.69 66 ARG A CA 1
ATOM 506 C C . ARG A 1 66 ? -20.771 0.322 34.429 1.00 82.69 66 ARG A C 1
ATOM 508 O O . ARG A 1 66 ? -21.049 -0.380 35.403 1.00 82.69 66 ARG A O 1
ATOM 515 N N . LEU A 1 67 ? -21.480 0.313 33.305 1.00 82.44 67 LEU A N 1
ATOM 516 C CA . LEU A 1 67 ? -22.618 -0.571 33.106 1.00 82.44 67 LEU A CA 1
ATOM 517 C C . LEU A 1 67 ? -22.120 -2.012 32.900 1.00 82.44 67 LEU A C 1
ATOM 519 O O . LEU A 1 67 ? -21.470 -2.309 31.906 1.00 82.44 67 LEU A O 1
ATOM 523 N N . LEU A 1 68 ? -22.403 -2.886 33.869 1.00 72.12 68 LEU A N 1
ATOM 524 C CA . LEU A 1 68 ? -21.911 -4.272 33.895 1.00 72.12 68 LEU A CA 1
ATOM 525 C C . LEU A 1 68 ? -22.797 -5.250 33.113 1.00 72.12 68 LEU A C 1
ATOM 527 O O . LEU A 1 68 ? -22.302 -6.266 32.635 1.00 72.12 68 LEU A O 1
ATOM 531 N N . SER A 1 69 ? -24.097 -4.950 33.010 1.00 74.25 69 SER A N 1
ATOM 532 C CA . SER A 1 69 ? -25.072 -5.736 32.254 1.00 74.25 69 SER A CA 1
ATOM 533 C C . SER A 1 69 ? -25.671 -4.880 31.154 1.00 74.25 69 SER A C 1
ATOM 535 O O . SER A 1 69 ? -26.171 -3.783 31.396 1.00 74.25 69 SER A O 1
ATOM 537 N N . VAL A 1 70 ? -25.632 -5.414 29.942 1.00 78.12 70 VAL A N 1
ATOM 538 C CA . VAL A 1 70 ? -26.028 -4.709 28.717 1.00 78.12 70 VAL A CA 1
ATOM 539 C C . VAL A 1 70 ? -27.440 -5.095 28.272 1.00 78.12 70 VAL A C 1
ATOM 541 O O . VAL A 1 70 ? -27.906 -4.686 27.211 1.00 78.12 70 VAL A O 1
ATOM 544 N N . GLN A 1 71 ? -28.156 -5.880 29.085 1.00 82.62 71 GLN A N 1
ATOM 545 C CA . GLN A 1 71 ? -29.521 -6.287 28.785 1.00 82.62 71 GLN A CA 1
ATOM 546 C C . GLN A 1 71 ? -30.449 -5.065 28.772 1.00 82.62 71 GLN A C 1
ATOM 548 O O . GLN A 1 71 ? -30.679 -4.427 29.796 1.00 82.62 71 GLN A O 1
ATOM 553 N N . GLY A 1 72 ? -31.010 -4.757 27.602 1.00 85.94 72 GLY A N 1
ATOM 554 C CA . GLY A 1 72 ? -31.858 -3.579 27.400 1.00 85.94 72 GLY A CA 1
ATOM 555 C C . GLY A 1 72 ? -31.091 -2.287 27.101 1.00 85.94 72 GLY A C 1
ATOM 556 O O . GLY A 1 72 ? -31.726 -1.238 27.012 1.00 85.94 72 GLY A O 1
ATOM 557 N N . LEU A 1 73 ? -29.763 -2.350 26.934 1.00 91.12 73 LEU A N 1
ATOM 558 C CA . LEU A 1 73 ? -28.971 -1.262 26.363 1.00 91.12 73 LEU A CA 1
ATOM 559 C C . LEU A 1 73 ? -29.129 -1.267 24.837 1.00 91.12 73 LEU A C 1
ATOM 561 O O . LEU A 1 73 ? -28.962 -2.301 24.195 1.00 91.12 73 LEU A O 1
ATOM 565 N N . SER A 1 74 ? -29.403 -0.100 24.262 1.00 93.00 74 SER A N 1
ATOM 566 C CA . SER A 1 74 ? -29.346 0.134 22.818 1.00 93.00 74 SER A CA 1
ATOM 567 C C . SER A 1 74 ? -28.345 1.243 22.531 1.00 93.00 74 SER A C 1
ATOM 569 O O . SER A 1 74 ? -28.416 2.304 23.149 1.00 93.00 74 SER A O 1
ATOM 571 N N . LEU A 1 75 ? -27.442 1.011 21.578 1.00 94.62 75 LEU A N 1
ATOM 572 C CA . LEU A 1 75 ? -26.518 2.018 21.061 1.00 94.62 75 LEU A CA 1
ATOM 573 C C . LEU A 1 75 ? -26.779 2.213 19.567 1.00 94.62 75 LEU A C 1
ATOM 575 O O . LEU A 1 75 ? -27.012 1.246 18.844 1.00 94.62 75 LEU A O 1
ATOM 579 N N . SER A 1 76 ? -26.733 3.457 19.105 1.00 94.62 76 SER A N 1
ATOM 580 C CA . SER A 1 76 ? -26.815 3.796 17.683 1.00 94.62 76 SER A CA 1
ATOM 581 C C . SER A 1 76 ? -25.762 4.828 17.318 1.00 94.62 76 SER A C 1
ATOM 583 O O . SER A 1 76 ? -25.463 5.709 18.123 1.00 94.62 76 SER A O 1
ATOM 585 N N . VAL A 1 77 ? -25.248 4.741 16.092 1.00 96.06 77 VAL A N 1
ATOM 586 C CA . VAL A 1 77 ? -24.291 5.698 15.536 1.00 96.06 77 VAL A CA 1
ATOM 587 C C . VAL A 1 77 ? -24.935 6.493 14.403 1.00 96.06 77 VAL A C 1
ATOM 589 O O . VAL A 1 77 ? -25.648 5.958 13.548 1.00 96.06 77 VAL A O 1
ATOM 592 N N . ILE A 1 78 ? -24.684 7.793 14.414 1.00 95.25 78 ILE A N 1
ATOM 593 C CA . ILE A 1 78 ? -24.991 8.715 13.331 1.00 95.25 78 ILE A CA 1
ATOM 594 C C . ILE A 1 78 ? -23.665 9.308 12.879 1.00 95.25 78 ILE A C 1
ATOM 596 O O . ILE A 1 78 ? -22.909 9.846 13.683 1.00 95.25 78 ILE A O 1
ATOM 600 N N . GLU A 1 79 ? -23.390 9.221 11.588 1.00 95.50 79 GLU A N 1
ATOM 601 C CA . GLU A 1 79 ? -22.189 9.768 10.973 1.00 95.50 79 GLU A CA 1
ATOM 602 C C . GLU A 1 79 ? -22.587 10.810 9.934 1.00 95.50 79 GLU A C 1
ATOM 604 O O . GLU A 1 79 ? -23.395 10.539 9.047 1.00 95.50 79 GLU A O 1
ATOM 609 N N . ASN A 1 80 ? -22.056 12.027 10.058 1.00 93.31 80 ASN A N 1
ATOM 610 C CA . ASN A 1 80 ? -22.359 13.147 9.162 1.00 93.31 80 ASN A CA 1
ATOM 611 C C . ASN A 1 80 ? -23.877 13.390 8.991 1.00 93.31 80 ASN A C 1
ATOM 613 O O . ASN A 1 80 ? -24.356 13.769 7.924 1.00 93.31 80 ASN A O 1
ATOM 617 N N . GLY A 1 81 ? -24.646 13.167 10.064 1.00 90.56 81 GLY A N 1
ATOM 618 C CA . GLY A 1 81 ? -26.106 13.306 10.080 1.00 90.56 81 GLY A CA 1
ATOM 619 C C . GLY A 1 81 ? -26.883 12.113 9.507 1.00 90.56 81 GLY A C 1
ATOM 620 O O . GLY A 1 81 ? -28.111 12.167 9.462 1.00 90.56 81 GLY A O 1
ATOM 621 N N . VAL A 1 82 ? -26.205 11.036 9.094 1.00 92.12 82 VAL A N 1
ATOM 622 C CA . VAL A 1 82 ? -26.814 9.807 8.567 1.00 92.12 82 VAL A CA 1
ATOM 623 C C . VAL A 1 82 ? -26.753 8.701 9.617 1.00 92.12 82 VAL A C 1
ATOM 625 O O . VAL A 1 82 ? -25.682 8.355 10.103 1.00 92.12 82 VAL A O 1
ATOM 628 N N . THR A 1 83 ? -27.901 8.123 9.974 1.00 93.12 83 THR A N 1
ATOM 629 C CA . THR A 1 83 ? -27.954 6.943 10.852 1.00 93.12 83 THR A CA 1
ATOM 630 C C . THR A 1 83 ? -27.464 5.711 10.100 1.00 93.12 83 THR A C 1
ATOM 632 O O . THR A 1 83 ? -28.013 5.377 9.048 1.00 93.12 83 THR A O 1
ATOM 635 N N . LEU A 1 84 ? -26.463 5.021 10.649 1.00 90.81 84 LEU A N 1
ATOM 636 C CA . LEU A 1 84 ? -25.860 3.847 10.021 1.00 90.81 84 LEU A CA 1
ATOM 637 C C . LEU A 1 84 ? -26.231 2.564 10.778 1.00 90.81 84 LEU A C 1
ATOM 639 O O . LEU A 1 84 ? -26.296 2.578 12.011 1.00 90.81 84 LEU A O 1
ATOM 643 N N . PRO A 1 85 ? -26.472 1.441 10.074 1.00 92.06 85 PRO A N 1
ATOM 644 C CA . PRO A 1 85 ? -26.530 0.132 10.710 1.00 92.06 85 PRO A CA 1
ATOM 645 C C . PRO A 1 85 ? -25.181 -0.166 11.367 1.00 92.06 85 PRO A C 1
ATOM 647 O O . PRO A 1 85 ? -24.147 -0.111 10.703 1.00 92.06 85 PRO A O 1
ATOM 650 N N . ALA A 1 86 ? -25.200 -0.476 12.659 1.00 91.44 86 ALA A N 1
ATOM 651 C CA . ALA A 1 86 ? -23.998 -0.783 13.414 1.00 91.44 86 ALA A CA 1
ATOM 652 C C . ALA A 1 86 ? -24.168 -2.079 14.196 1.00 91.44 86 ALA A C 1
ATOM 654 O O . ALA A 1 86 ? -25.204 -2.315 14.821 1.00 91.44 86 ALA A O 1
ATOM 655 N N . ASP A 1 87 ? -23.113 -2.881 14.189 1.00 86.81 87 ASP A N 1
ATOM 656 C CA . ASP A 1 87 ? -22.963 -4.003 15.093 1.00 86.81 87 ASP A CA 1
ATOM 657 C C . ASP A 1 87 ? -22.441 -3.463 16.417 1.00 86.81 87 ASP A C 1
ATOM 659 O O . ASP A 1 87 ? -21.347 -2.898 16.503 1.00 86.81 87 ASP A O 1
ATOM 663 N N . VAL A 1 88 ? -23.256 -3.615 17.452 1.00 88.31 88 VAL A N 1
ATOM 664 C CA . VAL A 1 88 ? -22.921 -3.200 18.806 1.00 88.31 88 VAL A CA 1
ATOM 665 C C . VAL A 1 88 ? -22.629 -4.445 19.611 1.00 88.31 88 VAL A C 1
ATOM 667 O O . VAL A 1 88 ? -23.478 -5.323 19.766 1.00 88.31 88 VAL A O 1
ATOM 670 N N . TRP A 1 89 ? -21.437 -4.485 20.178 1.00 83.94 89 TRP A N 1
ATOM 671 C CA . TRP A 1 89 ? -21.074 -5.457 21.184 1.00 83.94 89 TRP A CA 1
ATOM 672 C C . TRP A 1 89 ? -20.678 -4.726 22.460 1.00 83.94 89 TRP A C 1
ATOM 674 O O . TRP A 1 89 ? -19.969 -3.729 22.421 1.00 83.94 89 TRP A O 1
ATOM 684 N N . CYS A 1 90 ? -21.121 -5.231 23.604 1.00 83.12 90 CYS A N 1
ATOM 685 C CA . CYS A 1 90 ? -20.722 -4.713 24.900 1.00 83.12 90 CYS A CA 1
ATOM 686 C C . CYS A 1 90 ? -20.346 -5.883 25.814 1.00 83.12 90 CYS A C 1
ATOM 688 O O . CYS A 1 90 ? -21.051 -6.898 25.808 1.00 83.12 90 CYS A O 1
ATOM 690 N N . PRO A 1 91 ? -19.269 -5.763 26.602 1.00 74.81 91 PRO A N 1
ATOM 691 C CA . PRO A 1 91 ? -18.854 -6.818 27.512 1.00 74.81 91 PRO A CA 1
ATOM 692 C C . PRO A 1 91 ? -19.893 -7.022 28.618 1.00 74.81 91 PRO A C 1
ATOM 694 O O . PRO A 1 91 ? -20.234 -6.089 29.344 1.00 74.81 91 PRO A O 1
ATOM 697 N N . ASP A 1 92 ? -20.371 -8.260 28.771 1.00 69.88 92 ASP A N 1
ATOM 698 C CA . ASP A 1 92 ? -21.112 -8.684 29.959 1.00 69.88 92 ASP A CA 1
ATOM 699 C C . ASP A 1 92 ? -20.114 -9.170 31.012 1.00 69.88 92 ASP A C 1
ATOM 701 O O . ASP A 1 92 ? -19.699 -10.336 31.046 1.00 69.88 92 ASP A O 1
ATOM 705 N N . THR A 1 93 ? -19.704 -8.245 31.876 1.00 62.22 93 THR A N 1
ATOM 706 C CA . THR A 1 93 ? -18.705 -8.517 32.920 1.00 62.22 93 THR A CA 1
ATOM 707 C C . THR A 1 93 ? -19.169 -9.553 33.948 1.00 62.22 93 THR A C 1
ATOM 709 O O . THR A 1 93 ? -18.348 -10.041 34.715 1.00 62.22 93 THR A O 1
ATOM 712 N N . ALA A 1 94 ? -20.455 -9.936 33.969 1.00 62.22 94 ALA A N 1
ATOM 713 C CA . ALA A 1 94 ? -20.932 -11.000 34.852 1.00 62.22 94 ALA A CA 1
ATOM 714 C C . ALA A 1 94 ? -20.389 -12.389 34.465 1.00 62.22 94 ALA A C 1
ATOM 716 O O . ALA A 1 94 ? -20.388 -13.293 35.300 1.00 62.22 94 ALA A O 1
ATOM 717 N N . SER A 1 95 ? -19.938 -12.560 33.217 1.00 66.62 95 SER A N 1
ATOM 718 C CA . SER A 1 95 ? -19.437 -13.836 32.684 1.00 66.62 95 SER A CA 1
ATOM 719 C C . SER A 1 95 ? -17.939 -13.847 32.364 1.00 66.62 95 SER A C 1
ATOM 721 O O . SER A 1 95 ? -17.392 -14.927 32.162 1.00 66.62 95 SER A O 1
ATOM 723 N N . GLY A 1 96 ? -17.279 -12.683 32.359 1.00 78.31 96 GLY A N 1
ATOM 724 C CA . GLY A 1 96 ? -15.835 -12.561 32.151 1.00 78.31 96 GLY A CA 1
ATOM 725 C C . GLY A 1 96 ? -15.327 -13.038 30.784 1.00 78.31 96 GLY A C 1
ATOM 726 O O . GLY A 1 96 ? -16.061 -13.578 29.949 1.00 78.31 96 GLY A O 1
ATOM 727 N N . THR A 1 97 ? -14.035 -12.836 30.552 1.00 89.50 97 THR A N 1
ATOM 728 C CA . THR A 1 97 ? -13.302 -13.335 29.384 1.00 89.50 97 THR A CA 1
ATOM 729 C C . THR A 1 97 ? -12.275 -14.375 29.820 1.00 89.50 97 THR A C 1
ATOM 731 O O . THR A 1 97 ? -11.504 -14.132 30.741 1.00 89.50 97 THR A O 1
ATOM 734 N N . ALA A 1 98 ? -12.227 -15.517 29.134 1.00 94.38 98 ALA A N 1
ATOM 735 C CA . ALA A 1 98 ? -11.191 -16.529 29.312 1.00 94.38 98 ALA A CA 1
ATOM 736 C C . ALA A 1 98 ? -10.186 -16.479 28.157 1.00 94.38 98 ALA A C 1
ATOM 738 O O . ALA A 1 98 ? -10.567 -16.591 26.987 1.00 94.38 98 ALA A O 1
ATOM 739 N N . VAL A 1 99 ? -8.900 -16.341 28.482 1.00 96.25 99 VAL A N 1
ATOM 740 C CA . VAL A 1 99 ? -7.808 -16.303 27.500 1.00 96.25 99 VAL A CA 1
ATOM 741 C C . VAL A 1 99 ? -6.806 -17.428 27.748 1.00 96.25 99 VAL A C 1
ATOM 743 O O . VAL A 1 99 ? -6.131 -17.447 28.772 1.00 96.25 99 VAL A O 1
ATOM 746 N N . ALA A 1 100 ? -6.652 -18.347 26.798 1.00 97.69 100 ALA A N 1
ATOM 747 C CA . ALA A 1 100 ? -5.544 -19.298 26.814 1.00 97.69 100 ALA A CA 1
ATOM 748 C C . ALA A 1 100 ? -4.379 -18.755 25.981 1.00 97.69 100 ALA A C 1
ATOM 750 O O . ALA A 1 100 ? -4.519 -18.563 24.772 1.00 97.69 100 ALA A O 1
ATOM 751 N N . LEU A 1 101 ? -3.230 -18.527 26.620 1.00 97.12 101 LEU A N 1
ATOM 752 C CA . LEU A 1 101 ? -1.990 -18.139 25.952 1.00 97.12 101 LEU A CA 1
ATOM 753 C C . LEU A 1 101 ? -1.153 -19.392 25.687 1.00 97.12 101 LEU A C 1
ATOM 755 O O . LEU A 1 101 ? -0.671 -20.015 26.628 1.00 97.12 101 LEU A O 1
ATOM 759 N N . VAL A 1 102 ? -0.962 -19.746 24.418 1.00 95.69 102 VAL A N 1
ATOM 760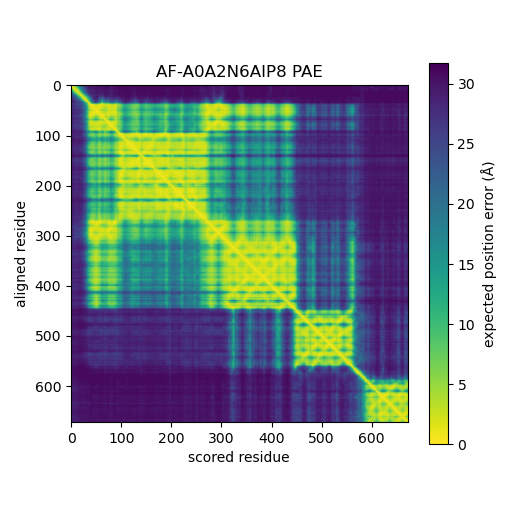 C CA . VAL A 1 102 ? -0.137 -20.878 23.975 1.00 95.69 102 VAL A CA 1
ATOM 761 C C . VAL A 1 102 ? 1.166 -20.334 23.395 1.00 95.69 102 VAL A C 1
ATOM 763 O O . VAL A 1 102 ? 1.187 -19.767 22.302 1.00 95.69 102 VAL A O 1
ATOM 766 N N . LEU A 1 103 ? 2.246 -20.464 24.163 1.00 93.94 103 LEU A N 1
ATOM 767 C CA . LEU A 1 103 ? 3.515 -19.780 23.929 1.00 93.94 103 LEU A CA 1
ATOM 768 C C . LEU A 1 103 ? 4.606 -20.758 23.475 1.00 93.94 103 LEU A C 1
ATOM 770 O O . LEU A 1 103 ? 4.971 -21.681 24.203 1.00 93.94 103 LEU A O 1
AT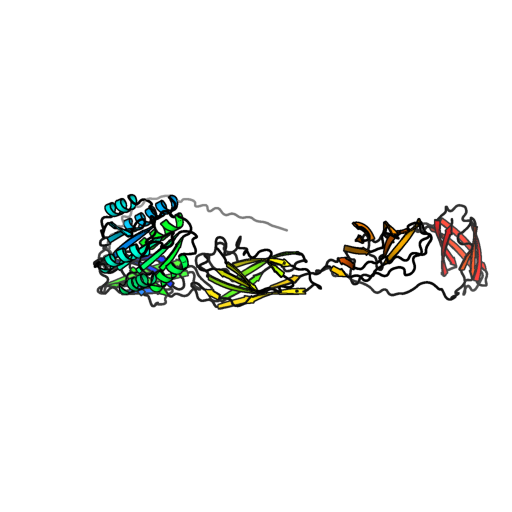OM 774 N N . ASP A 1 104 ? 5.166 -20.520 22.293 1.00 89.50 104 ASP A N 1
ATOM 775 C CA . ASP A 1 104 ? 6.322 -21.266 21.792 1.00 89.50 104 ASP A CA 1
ATOM 776 C C . ASP A 1 104 ? 7.572 -21.003 22.632 1.00 89.50 104 ASP A C 1
ATOM 778 O O . ASP A 1 104 ? 8.046 -19.867 22.742 1.00 89.50 104 ASP A O 1
ATOM 782 N N . ASN A 1 105 ? 8.122 -22.068 23.210 1.00 87.81 105 ASN A N 1
ATOM 783 C CA . ASN A 1 105 ? 9.429 -22.060 23.853 1.00 87.81 105 ASN A CA 1
ATOM 784 C C . ASN A 1 105 ? 10.375 -23.080 23.213 1.00 87.81 105 ASN A C 1
ATOM 786 O O . ASN A 1 105 ? 11.250 -23.614 23.889 1.00 87.81 105 ASN A O 1
ATOM 790 N N . SER A 1 106 ? 10.196 -23.392 21.932 1.00 84.06 106 SER A N 1
ATOM 791 C CA . SER A 1 106 ? 11.042 -24.320 21.188 1.00 84.06 106 SER A CA 1
ATOM 792 C C . SER A 1 106 ? 12.422 -23.735 20.871 1.00 84.06 106 SER A C 1
ATOM 794 O O . SER A 1 106 ? 12.660 -22.530 20.947 1.00 84.06 106 SER A O 1
ATOM 796 N N . GLY A 1 107 ? 13.365 -24.612 20.519 1.00 80.38 107 GLY A N 1
ATOM 797 C CA . GLY A 1 107 ? 14.778 -24.258 20.355 1.00 80.38 107 GLY A CA 1
ATOM 798 C C . GLY A 1 107 ? 15.090 -23.409 19.122 1.00 80.38 107 GLY A C 1
ATOM 799 O O . GLY A 1 107 ? 16.227 -22.962 18.976 1.00 80.38 107 GLY A O 1
ATOM 800 N N . SER A 1 108 ? 14.118 -23.199 18.227 1.00 79.88 108 SER A N 1
ATOM 801 C CA . SER A 1 108 ? 14.233 -22.253 17.110 1.00 79.88 108 SER A CA 1
ATOM 802 C C . SER A 1 108 ? 14.175 -20.797 17.567 1.00 79.88 108 SER A C 1
ATOM 804 O O . SER A 1 108 ? 14.765 -19.934 16.909 1.00 79.88 108 SER A O 1
ATOM 806 N N . MET A 1 109 ? 13.552 -20.534 18.718 1.00 80.88 109 MET A N 1
ATOM 807 C CA . MET A 1 109 ? 13.420 -19.192 19.262 1.00 80.88 109 MET A CA 1
ATOM 808 C C . MET A 1 109 ? 14.774 -18.664 19.744 1.00 80.88 109 MET A C 1
ATOM 810 O O . MET A 1 109 ? 15.443 -19.262 20.582 1.00 80.88 109 MET A O 1
ATOM 814 N N . SER A 1 110 ? 15.165 -17.488 19.251 1.00 78.00 110 SER A N 1
ATOM 815 C CA . SER A 1 110 ? 16.299 -16.742 19.813 1.00 78.00 110 SER A CA 1
ATOM 816 C C . SER A 1 110 ? 15.947 -16.137 21.176 1.00 78.00 110 SER A C 1
ATOM 818 O O . SER A 1 110 ? 14.784 -15.799 21.410 1.00 78.00 110 SER A O 1
ATOM 820 N N . ASP A 1 111 ? 16.948 -15.885 22.025 1.00 80.19 111 ASP A N 1
ATOM 821 C CA . ASP A 1 111 ? 16.746 -15.222 23.326 1.00 80.19 111 ASP A CA 1
ATOM 822 C C . ASP A 1 111 ? 15.970 -13.899 23.184 1.00 80.19 111 ASP A C 1
ATOM 824 O O . ASP A 1 111 ? 15.019 -13.640 23.914 1.00 80.19 111 ASP A O 1
ATOM 828 N N . VAL A 1 112 ? 16.297 -13.094 22.165 1.00 77.81 112 VAL A N 1
ATOM 829 C CA . VAL A 1 112 ? 15.654 -11.790 21.919 1.00 77.81 112 VAL A CA 1
ATOM 830 C C . VAL A 1 112 ? 14.170 -11.933 21.562 1.00 77.81 112 VAL A C 1
ATOM 832 O O . VAL A 1 112 ? 13.328 -11.166 22.040 1.00 77.81 112 VAL A O 1
ATOM 835 N N . SER A 1 113 ? 13.829 -12.894 20.700 1.00 82.19 113 SER A N 1
ATOM 836 C CA . SER A 1 113 ? 12.434 -13.149 20.322 1.00 82.19 113 SER A CA 1
ATOM 837 C C . SER A 1 113 ? 11.638 -13.760 21.468 1.00 82.19 113 SER A C 1
ATOM 839 O O . SER A 1 113 ? 10.472 -13.415 21.640 1.00 82.19 113 SER A O 1
ATOM 841 N N . PHE A 1 114 ? 12.269 -14.611 22.276 1.00 88.44 114 PHE A N 1
ATOM 842 C CA . PHE A 1 114 ? 11.646 -15.228 23.440 1.00 88.44 114 PHE A CA 1
ATOM 843 C C . PHE A 1 114 ? 11.375 -14.213 24.558 1.00 88.44 114 PHE A C 1
ATOM 845 O O . PHE A 1 114 ? 10.274 -14.171 25.106 1.00 88.44 114 PHE A O 1
ATOM 852 N N . ASP A 1 115 ? 12.316 -13.310 24.832 1.00 90.00 115 ASP A N 1
ATOM 853 C CA . ASP A 1 115 ? 12.103 -12.209 25.776 1.00 90.00 115 ASP A CA 1
ATOM 854 C C . ASP A 1 115 ? 10.983 -11.268 25.312 1.00 90.00 115 ASP A C 1
ATOM 856 O O . ASP A 1 115 ? 10.163 -10.817 26.115 1.00 90.00 115 ASP A O 1
ATOM 860 N N . SER A 1 116 ? 10.896 -11.011 24.003 1.00 88.06 116 SER A N 1
ATOM 861 C CA . SER A 1 116 ? 9.824 -10.187 23.428 1.00 88.06 116 SER A CA 1
ATOM 862 C C . SER A 1 116 ? 8.458 -10.874 23.499 1.00 88.06 116 SER A C 1
ATOM 864 O O . SER A 1 116 ? 7.458 -10.213 23.781 1.00 88.06 116 SER A O 1
ATOM 866 N N . LEU A 1 117 ? 8.412 -12.197 23.308 1.00 91.00 117 LEU A N 1
ATOM 867 C CA . LEU A 1 117 ? 7.215 -13.007 23.534 1.00 91.00 117 LEU A CA 1
ATOM 868 C C . LEU A 1 117 ? 6.744 -12.890 24.987 1.00 91.00 117 LEU A C 1
ATOM 870 O O . LEU A 1 117 ? 5.578 -12.582 25.231 1.00 91.00 117 LEU A O 1
ATOM 874 N N . LYS A 1 118 ? 7.655 -13.077 25.952 1.00 93.88 118 LYS A N 1
ATOM 875 C CA . LYS A 1 118 ? 7.355 -12.943 27.385 1.00 93.88 118 LYS A CA 1
ATOM 876 C C . LYS A 1 118 ? 6.853 -11.543 27.718 1.00 93.88 118 LYS A C 1
ATOM 878 O O . LYS A 1 118 ? 5.866 -11.414 28.434 1.00 93.88 118 LYS A O 1
ATOM 883 N N . ALA A 1 119 ? 7.481 -10.501 27.175 1.00 92.38 119 ALA A N 1
ATOM 884 C CA . ALA A 1 119 ? 7.042 -9.122 27.372 1.00 92.38 119 ALA A CA 1
ATOM 885 C C . ALA A 1 119 ? 5.610 -8.887 26.858 1.00 92.38 119 ALA A C 1
ATOM 887 O O . ALA A 1 119 ? 4.803 -8.294 27.571 1.00 92.38 119 ALA A O 1
ATOM 888 N N . GLY A 1 120 ? 5.276 -9.389 25.664 1.00 91.38 120 GLY A N 1
ATOM 889 C CA . GLY A 1 120 ? 3.922 -9.295 25.115 1.00 91.38 120 GLY A CA 1
ATOM 890 C C . GLY A 1 120 ? 2.892 -10.091 25.923 1.00 91.38 120 GLY A C 1
ATOM 891 O O . GLY A 1 120 ? 1.834 -9.563 26.253 1.00 91.38 120 GLY A O 1
ATOM 892 N N . ALA A 1 121 ? 3.220 -11.323 26.323 1.00 94.00 121 ALA A N 1
ATOM 893 C CA . ALA A 1 121 ? 2.355 -12.138 27.177 1.00 94.00 121 ALA A CA 1
ATOM 894 C C . ALA A 1 121 ? 2.099 -11.471 28.543 1.00 94.00 121 ALA A C 1
ATOM 896 O O . ALA A 1 121 ? 0.966 -11.459 29.021 1.00 94.00 121 ALA A O 1
ATOM 897 N N . LEU A 1 122 ? 3.127 -10.851 29.141 1.00 95.44 122 LEU A N 1
ATOM 898 C CA . LEU A 1 122 ? 2.994 -10.062 30.371 1.00 95.44 122 LEU A CA 1
ATOM 899 C C . LEU A 1 122 ? 2.049 -8.870 30.184 1.00 95.44 122 LEU A C 1
ATOM 901 O O . LEU A 1 122 ? 1.257 -8.574 31.075 1.00 95.44 122 LEU A O 1
ATOM 905 N N . SER A 1 123 ? 2.112 -8.183 29.040 1.00 93.38 123 SER A N 1
ATOM 906 C CA . SER A 1 123 ? 1.174 -7.100 28.728 1.00 93.38 123 SER A CA 1
ATOM 907 C C . SER A 1 123 ? -0.273 -7.587 28.683 1.00 93.38 123 SER A C 1
ATOM 909 O O . SER A 1 123 ? -1.123 -6.928 29.271 1.00 93.38 123 SER A O 1
ATOM 911 N N . VAL A 1 124 ? -0.543 -8.745 28.072 1.00 94.06 124 VAL A N 1
ATOM 912 C CA . VAL A 1 124 ? -1.899 -9.319 28.001 1.00 94.06 124 VAL A CA 1
ATOM 913 C C . VAL A 1 124 ? -2.441 -9.648 29.394 1.00 94.06 124 VAL A C 1
ATOM 915 O O . VAL A 1 124 ? -3.533 -9.212 29.741 1.00 94.06 124 VAL A O 1
ATOM 918 N N . VAL A 1 125 ? -1.684 -10.362 30.236 1.00 95.50 125 VAL A N 1
ATOM 919 C CA . VAL A 1 125 ? -2.188 -10.750 31.572 1.00 95.50 125 VAL A CA 1
ATOM 920 C C . VAL A 1 125 ? -2.383 -9.550 32.504 1.00 95.50 125 VAL A C 1
ATOM 922 O O . VAL A 1 125 ? -3.246 -9.581 33.375 1.00 95.50 125 VAL A O 1
ATOM 925 N N . ARG A 1 126 ? -1.636 -8.457 32.303 1.00 94.44 126 ARG A N 1
ATOM 926 C CA . ARG A 1 126 ? -1.819 -7.196 33.045 1.00 94.44 126 ARG A CA 1
ATOM 927 C C . ARG A 1 126 ? -3.086 -6.434 32.665 1.00 94.44 126 ARG A C 1
ATOM 929 O O . ARG A 1 126 ? -3.478 -5.538 33.407 1.00 94.44 126 ARG A O 1
ATOM 936 N N . MET A 1 127 ? -3.690 -6.750 31.522 1.00 91.81 127 MET A N 1
ATOM 937 C CA . MET A 1 127 ? -4.930 -6.129 31.049 1.00 91.81 127 MET A CA 1
ATOM 938 C C . MET A 1 127 ? -6.187 -6.828 31.567 1.00 91.81 127 MET A C 1
ATOM 940 O O . MET A 1 127 ? -7.280 -6.320 31.334 1.00 91.81 127 MET A O 1
ATOM 944 N N . LEU A 1 128 ? -6.052 -7.971 32.252 1.00 90.62 128 LEU A N 1
ATOM 945 C CA . LEU A 1 128 ? -7.196 -8.697 32.798 1.00 90.62 128 LEU A CA 1
ATOM 946 C C . LEU A 1 128 ? -8.010 -7.794 33.731 1.00 90.62 128 LEU A C 1
ATOM 948 O O . LEU A 1 128 ? -7.493 -7.204 34.684 1.00 90.62 128 LEU A O 1
ATOM 952 N N . GLY A 1 129 ? -9.299 -7.683 33.426 1.00 84.69 129 GLY A N 1
ATOM 953 C CA . GLY A 1 129 ? -10.276 -6.979 34.226 1.00 84.69 129 GLY A CA 1
ATOM 954 C C . GLY A 1 129 ? -10.860 -7.833 35.344 1.00 84.69 129 GLY A C 1
ATOM 955 O O . GLY A 1 129 ? -10.535 -9.004 35.530 1.00 84.69 129 GLY A O 1
ATOM 956 N N . ALA A 1 130 ? -11.786 -7.243 36.100 1.00 80.94 130 ALA A N 1
ATOM 957 C CA . ALA A 1 130 ? -12.549 -7.992 37.088 1.00 80.94 130 ALA A CA 1
ATOM 958 C C . ALA A 1 130 ? -13.413 -9.062 36.394 1.00 80.94 130 ALA A C 1
ATOM 960 O O . ALA A 1 130 ? -14.286 -8.723 35.598 1.00 80.94 130 ALA A O 1
ATOM 961 N N . GLY A 1 131 ? -13.180 -10.332 36.737 1.00 83.69 131 GLY A N 1
ATOM 962 C CA . GLY A 1 131 ? -13.884 -11.485 36.167 1.00 83.69 131 GLY A CA 1
ATOM 963 C C . GLY A 1 131 ? -13.202 -12.107 34.946 1.00 83.69 131 GLY A C 1
ATOM 964 O O . GLY A 1 131 ? -13.629 -13.177 34.525 1.00 83.69 131 GLY A O 1
ATOM 965 N N . ASP A 1 132 ? -12.151 -11.485 34.403 1.00 90.81 132 ASP A N 1
ATOM 966 C CA . ASP A 1 132 ? -11.352 -12.090 33.339 1.00 90.81 132 ASP A CA 1
ATOM 967 C C . ASP A 1 132 ? -10.314 -13.050 33.929 1.00 90.81 132 ASP A C 1
ATOM 969 O O . ASP A 1 132 ? -9.714 -12.787 34.974 1.00 90.81 132 ASP A O 1
ATOM 973 N N . GLU A 1 133 ? -10.079 -14.158 33.236 1.00 95.19 133 GLU A N 1
ATOM 974 C CA . GLU A 1 133 ? -9.121 -15.181 33.639 1.00 95.19 133 GLU A CA 1
ATOM 975 C C . GLU A 1 133 ? -8.224 -15.555 32.462 1.00 95.19 133 GLU A C 1
ATOM 977 O O . GLU A 1 133 ? -8.649 -15.587 31.303 1.00 95.19 133 GLU A O 1
ATOM 982 N N . ALA A 1 134 ? -6.969 -15.880 32.761 1.00 97.44 134 ALA A N 1
ATOM 983 C CA . ALA A 1 134 ? -6.052 -16.419 31.771 1.00 97.44 134 ALA A CA 1
ATOM 984 C C . ALA A 1 134 ? -5.429 -17.729 32.240 1.00 97.44 134 ALA A C 1
ATOM 986 O O . ALA A 1 134 ? -5.251 -17.952 33.435 1.00 97.44 134 ALA A O 1
ATOM 987 N N . ALA A 1 135 ? -5.073 -18.569 31.277 1.00 97.81 135 ALA A N 1
ATOM 988 C CA . ALA A 1 135 ? -4.270 -19.768 31.466 1.00 97.81 135 ALA A CA 1
ATOM 989 C C . ALA A 1 135 ? -3.049 -19.698 30.542 1.00 97.81 135 ALA A C 1
ATOM 991 O O . ALA A 1 135 ? -3.121 -19.139 29.443 1.00 97.81 135 ALA A O 1
ATOM 992 N N . ILE A 1 136 ? -1.923 -20.262 30.981 1.00 97.62 136 ILE A N 1
ATOM 993 C CA . ILE A 1 136 ? -0.677 -20.254 30.206 1.00 97.62 136 ILE A CA 1
ATOM 994 C C . ILE A 1 136 ? -0.298 -21.685 29.869 1.00 97.62 136 ILE A C 1
ATOM 996 O O . ILE A 1 136 ? -0.204 -22.545 30.745 1.00 97.62 136 ILE A O 1
ATOM 1000 N N . TYR A 1 137 ? -0.025 -21.900 28.592 1.00 95.62 137 TYR A N 1
ATOM 1001 C CA . TYR A 1 137 ? 0.474 -23.134 28.019 1.00 95.62 137 TYR A CA 1
ATOM 1002 C C . TYR A 1 137 ? 1.786 -22.825 27.311 1.00 95.62 137 TYR A C 1
ATOM 1004 O O . TYR A 1 137 ? 1.938 -21.765 26.700 1.00 95.62 137 TYR A O 1
ATOM 1012 N N . HIS A 1 138 ? 2.729 -23.754 27.362 1.00 90.44 138 HIS A N 1
ATOM 1013 C CA . HIS A 1 138 ? 3.919 -23.687 26.524 1.00 90.44 138 HIS A CA 1
ATOM 1014 C C . HIS A 1 138 ? 4.125 -25.007 25.798 1.00 90.44 138 HIS A C 1
ATOM 1016 O O . HIS A 1 138 ? 3.553 -26.037 26.167 1.00 90.44 138 HIS A O 1
ATOM 1022 N N . PHE A 1 139 ? 4.973 -24.994 24.775 1.00 84.62 139 PHE A N 1
ATOM 1023 C CA . PHE A 1 139 ? 5.328 -26.211 24.067 1.00 84.62 139 PHE A CA 1
ATOM 1024 C C . PHE A 1 139 ? 6.805 -26.238 23.687 1.00 84.62 139 PHE A C 1
ATOM 1026 O O . PHE A 1 139 ? 7.308 -25.383 22.960 1.00 84.62 139 PHE A O 1
ATOM 1033 N N . SER A 1 140 ? 7.501 -27.255 24.200 1.00 76.06 140 SER A N 1
ATOM 1034 C CA . SER A 1 140 ? 8.883 -27.532 23.804 1.00 76.06 140 SER A CA 1
ATOM 1035 C C . SER A 1 140 ? 9.299 -28.994 23.931 1.00 76.06 140 SER A C 1
ATOM 1037 O O . SER A 1 140 ? 10.070 -29.464 23.114 1.00 76.06 140 SER A O 1
ATOM 1039 N N . ASN A 1 141 ? 8.797 -29.758 24.900 1.00 67.62 141 ASN A N 1
ATOM 1040 C CA . ASN A 1 141 ? 9.036 -31.208 25.012 1.00 67.62 141 ASN A CA 1
ATOM 1041 C C . ASN A 1 141 ? 7.720 -31.927 25.360 1.00 67.62 141 ASN A C 1
ATOM 1043 O O . ASN A 1 141 ? 7.648 -32.703 26.307 1.00 67.62 141 ASN A O 1
ATOM 1047 N N . GLY A 1 142 ? 6.671 -31.596 24.606 1.00 65.75 142 GLY A N 1
ATOM 1048 C CA . GLY A 1 142 ? 5.270 -31.796 24.977 1.00 65.75 142 GLY A CA 1
ATOM 1049 C C . GLY A 1 142 ? 4.546 -30.449 25.036 1.00 65.75 142 GLY A C 1
ATOM 1050 O O . GLY A 1 142 ? 5.190 -29.407 25.179 1.00 65.75 142 GLY A O 1
ATOM 1051 N N . GLY A 1 143 ? 3.227 -30.463 24.853 1.00 74.19 143 GLY A N 1
ATOM 1052 C CA . GLY A 1 143 ? 2.374 -29.320 25.175 1.00 74.19 143 GLY A CA 1
ATOM 1053 C C . GLY A 1 143 ? 2.000 -29.414 26.649 1.00 74.19 143 GLY A C 1
ATOM 1054 O O . GLY A 1 143 ? 1.464 -30.437 27.070 1.00 74.19 143 GLY A O 1
ATOM 1055 N N . GLU A 1 144 ? 2.311 -28.392 27.440 1.00 85.25 144 GLU A N 1
ATOM 1056 C CA . GLU A 1 144 ? 2.085 -28.413 28.887 1.00 85.25 144 GLU A CA 1
ATOM 1057 C C . GLU A 1 144 ? 1.310 -27.178 29.341 1.00 85.25 144 GLU A C 1
ATOM 1059 O O . GLU A 1 144 ? 1.545 -26.060 28.875 1.00 85.25 144 GLU A O 1
ATOM 1064 N N . ARG A 1 145 ? 0.393 -27.387 30.291 1.00 93.75 145 ARG A N 1
ATOM 1065 C CA . ARG A 1 145 ? -0.267 -26.310 31.028 1.00 93.75 145 ARG A CA 1
ATOM 1066 C C . ARG A 1 145 ? 0.629 -25.879 32.182 1.00 93.75 145 ARG A C 1
ATOM 1068 O O . ARG A 1 145 ? 0.930 -26.675 33.066 1.00 93.75 145 ARG A O 1
ATOM 1075 N N . VAL A 1 146 ? 1.012 -24.610 32.186 1.00 94.44 146 VAL A N 1
ATOM 1076 C CA . VAL A 1 146 ? 1.882 -24.001 33.202 1.00 94.44 146 VAL A CA 1
ATOM 1077 C C . VAL A 1 146 ? 1.072 -23.572 34.414 1.00 94.44 146 VAL A C 1
ATOM 1079 O O . VAL A 1 146 ? 1.477 -23.782 35.554 1.00 94.44 146 VAL A O 1
ATOM 1082 N N . ILE A 1 147 ? -0.084 -22.966 34.152 1.00 96.69 147 ILE A N 1
ATOM 1083 C CA . ILE A 1 147 ? -1.033 -22.508 35.160 1.00 96.69 147 ILE A CA 1
ATOM 1084 C C . ILE A 1 147 ? -2.446 -22.560 34.579 1.00 96.69 147 ILE A C 1
ATOM 1086 O O . ILE A 1 147 ? -2.650 -22.349 33.381 1.00 96.69 147 ILE A O 1
ATOM 1090 N N . GLU A 1 148 ? -3.398 -22.907 35.436 1.00 97.00 148 GLU A N 1
ATOM 1091 C CA . GLU A 1 148 ? -4.827 -23.007 35.124 1.00 97.00 148 GLU A CA 1
ATOM 1092 C C . GLU A 1 148 ? -5.454 -21.614 34.969 1.00 97.00 148 GLU A C 1
ATOM 1094 O O . GLU A 1 148 ? -4.809 -20.614 35.287 1.00 97.00 148 GLU A O 1
ATOM 1099 N N . PHE A 1 149 ? -6.709 -21.548 34.508 1.00 97.06 149 PHE A N 1
ATOM 1100 C CA . PHE A 1 149 ? -7.449 -20.287 34.452 1.00 97.06 149 PHE A CA 1
ATOM 1101 C C . PHE A 1 149 ? -7.511 -19.636 35.834 1.00 97.06 149 PHE A C 1
ATOM 1103 O O . PHE A 1 149 ? -7.944 -20.248 36.810 1.00 97.06 149 PHE A O 1
ATOM 1110 N N . THR A 1 150 ? -7.018 -18.405 35.913 1.00 96.25 150 THR A N 1
ATOM 1111 C CA . THR A 1 150 ? -7.028 -17.599 37.131 1.00 96.25 150 THR A CA 1
ATOM 1112 C C . THR A 1 150 ? -7.026 -16.112 36.790 1.00 96.25 150 THR A C 1
ATOM 1114 O O . THR A 1 150 ? -6.460 -15.697 35.778 1.00 96.25 150 THR A O 1
ATOM 1117 N N . GLY A 1 151 ? -7.635 -15.302 37.656 1.00 94.19 151 GLY A N 1
ATOM 1118 C CA . GLY A 1 151 ? -7.508 -13.840 37.656 1.00 94.19 151 GLY A CA 1
ATOM 1119 C C . GLY A 1 151 ? -6.331 -13.318 38.501 1.00 94.19 151 GLY A C 1
ATOM 1120 O O . GLY A 1 151 ? -6.178 -12.108 38.660 1.00 94.19 151 GLY A O 1
ATOM 1121 N N . ASP A 1 152 ? -5.509 -14.201 39.090 1.00 97.12 152 ASP A N 1
ATOM 1122 C CA . ASP A 1 152 ? -4.322 -13.827 39.876 1.00 97.12 152 ASP A CA 1
ATOM 1123 C C . ASP A 1 152 ? -3.172 -13.385 38.952 1.00 97.12 152 ASP A C 1
ATOM 1125 O O . ASP A 1 152 ? -2.323 -14.179 38.536 1.00 97.12 152 ASP A O 1
ATOM 1129 N N . VAL A 1 153 ? -3.160 -12.089 38.623 1.00 96.62 153 VAL A N 1
ATOM 1130 C CA . VAL A 1 153 ? -2.148 -11.474 37.751 1.00 96.62 153 VAL A CA 1
ATOM 1131 C C . VAL A 1 153 ? -0.714 -11.734 38.250 1.00 96.62 153 VAL A C 1
ATOM 1133 O O . VAL A 1 153 ? 0.090 -12.202 37.444 1.00 96.62 153 VAL A O 1
ATOM 1136 N N . PRO A 1 154 ? -0.355 -11.532 39.537 1.00 97.81 154 PRO A N 1
ATOM 1137 C CA . PRO A 1 154 ? 0.971 -11.904 40.045 1.00 97.81 154 PRO A CA 1
ATOM 1138 C C . PRO A 1 154 ? 1.374 -13.368 39.798 1.00 97.81 154 PRO A C 1
ATOM 1140 O O . PRO A 1 154 ? 2.536 -13.639 39.474 1.00 97.81 154 PRO A O 1
ATOM 1143 N N . ALA A 1 155 ? 0.446 -14.323 39.936 1.00 97.88 155 ALA A N 1
ATOM 1144 C CA . ALA A 1 155 ? 0.730 -15.733 39.660 1.00 97.88 155 ALA A CA 1
ATOM 1145 C C . ALA A 1 155 ? 0.999 -15.983 38.167 1.00 97.88 155 ALA A C 1
ATOM 1147 O O . ALA A 1 155 ? 1.955 -16.684 37.822 1.00 97.88 155 ALA A O 1
ATOM 1148 N N . LEU A 1 156 ? 0.214 -15.357 37.286 1.00 97.94 156 LEU A N 1
ATOM 1149 C CA . LEU A 1 156 ? 0.405 -15.410 35.834 1.00 97.94 156 LEU A CA 1
ATOM 1150 C C . LEU A 1 156 ? 1.745 -14.795 35.411 1.00 97.94 156 LEU A C 1
ATOM 1152 O O . LEU A 1 156 ? 2.482 -15.391 34.627 1.00 97.94 156 LEU A O 1
ATOM 1156 N N . GLU A 1 157 ? 2.107 -13.634 35.962 1.00 97.44 157 GLU A N 1
ATOM 1157 C CA . GLU A 1 157 ? 3.391 -12.988 35.680 1.00 97.44 157 GLU A CA 1
ATOM 1158 C C . GLU A 1 157 ? 4.576 -13.875 36.076 1.00 97.44 157 GLU A C 1
ATOM 1160 O O . GLU A 1 157 ? 5.541 -14.002 35.318 1.00 97.44 157 GLU A O 1
ATOM 1165 N N . SER A 1 158 ? 4.489 -14.520 37.244 1.00 97.19 158 SER A N 1
ATOM 1166 C CA . SER A 1 158 ? 5.501 -15.464 37.724 1.00 97.19 158 SER A CA 1
ATOM 1167 C C . SER A 1 158 ? 5.618 -16.685 36.804 1.00 97.19 158 SER A C 1
ATOM 1169 O O . SER A 1 158 ? 6.729 -17.088 36.449 1.00 97.19 158 SER A O 1
ATOM 1171 N N . ALA A 1 159 ? 4.484 -17.232 36.352 1.00 96.31 159 ALA A N 1
ATOM 1172 C CA . ALA A 1 159 ? 4.447 -18.347 35.409 1.00 96.31 159 ALA A CA 1
ATOM 1173 C C . ALA A 1 159 ? 5.122 -17.990 34.072 1.00 96.31 159 ALA A C 1
ATOM 1175 O O . ALA A 1 159 ? 5.969 -18.748 33.600 1.00 96.31 159 ALA A O 1
ATOM 1176 N N . ILE A 1 160 ? 4.835 -16.809 33.504 1.00 95.50 160 ILE A N 1
ATOM 1177 C CA . ILE A 1 160 ? 5.491 -16.328 32.273 1.00 95.50 160 ILE A CA 1
ATOM 1178 C C . ILE A 1 160 ? 6.989 -16.126 32.512 1.00 95.50 160 ILE A C 1
ATOM 1180 O O . ILE A 1 160 ? 7.817 -16.567 31.713 1.00 95.50 160 ILE A O 1
ATOM 1184 N N . ALA A 1 161 ? 7.365 -15.475 33.617 1.00 94.19 161 ALA A N 1
ATOM 1185 C CA . ALA A 1 161 ? 8.760 -15.208 33.949 1.00 94.19 161 ALA A CA 1
ATOM 1186 C C . ALA A 1 161 ? 9.588 -16.497 34.100 1.00 94.19 161 ALA A C 1
ATOM 1188 O O . ALA A 1 161 ? 10.763 -16.495 33.726 1.00 94.19 161 ALA A O 1
ATOM 1189 N N . GLY A 1 162 ? 8.978 -17.587 34.574 1.00 92.31 162 GLY A N 1
ATOM 1190 C CA . GLY A 1 162 ? 9.605 -18.900 34.743 1.00 92.31 162 GLY A CA 1
ATOM 1191 C C . GLY A 1 162 ? 9.830 -19.706 33.456 1.00 92.31 162 GLY A C 1
ATOM 1192 O O . GLY A 1 162 ? 10.556 -20.698 33.498 1.00 92.31 162 GLY A O 1
ATOM 1193 N N . LEU A 1 163 ? 9.256 -19.296 32.318 1.00 91.62 163 LEU A N 1
ATOM 1194 C CA . LEU A 1 163 ? 9.425 -20.007 31.046 1.00 91.62 163 LEU A CA 1
ATOM 1195 C C . LEU A 1 163 ? 10.883 -19.981 30.567 1.00 91.62 163 LEU A C 1
ATOM 1197 O O . LEU A 1 163 ? 11.543 -18.935 30.616 1.00 91.62 163 LEU A O 1
ATOM 1201 N N . SER A 1 164 ? 11.345 -21.122 30.048 1.00 88.12 164 SER A N 1
ATOM 1202 C CA . SER A 1 164 ? 12.682 -21.342 29.480 1.00 88.12 164 SER A CA 1
ATOM 1203 C C . SER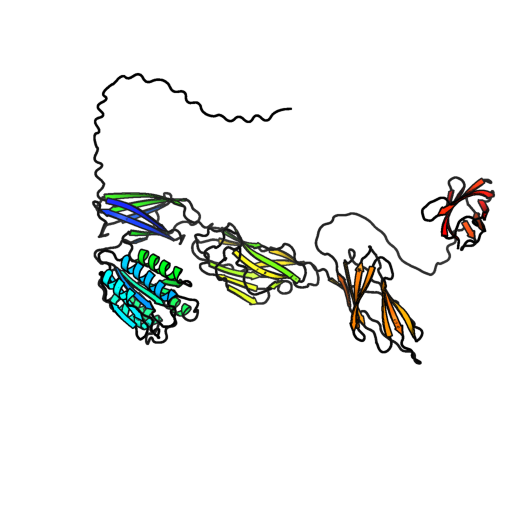 A 1 164 ? 12.611 -22.088 28.141 1.00 88.12 164 SER A C 1
ATOM 1205 O O . SER A 1 164 ? 11.613 -22.748 27.858 1.00 88.12 164 SER A O 1
ATOM 1207 N N . ILE A 1 165 ? 13.649 -21.962 27.309 1.00 86.69 165 ILE A N 1
ATOM 1208 C CA . ILE A 1 165 ? 13.713 -22.562 25.964 1.00 86.69 165 ILE A CA 1
ATOM 1209 C C . ILE A 1 165 ? 13.989 -24.081 26.046 1.00 86.69 165 ILE A C 1
ATOM 1211 O O . ILE A 1 165 ? 14.858 -24.520 26.801 1.00 86.69 165 ILE A O 1
ATOM 1215 N N . GLY A 1 166 ? 13.268 -24.877 25.250 1.00 82.69 166 GLY A N 1
ATOM 1216 C CA . GLY A 1 166 ? 13.416 -26.328 25.056 1.00 82.69 166 GLY A CA 1
ATOM 1217 C C . GLY A 1 166 ? 13.693 -26.706 23.587 1.00 82.69 166 GLY A C 1
ATOM 1218 O O . GLY A 1 166 ? 14.312 -25.923 22.881 1.00 82.69 166 GLY A O 1
ATOM 1219 N N . ALA A 1 167 ? 13.317 -27.908 23.110 1.00 76.06 167 ALA A N 1
ATOM 1220 C CA . ALA A 1 167 ? 13.879 -28.474 21.860 1.00 76.06 167 ALA A CA 1
ATOM 1221 C C . ALA A 1 167 ? 12.889 -28.827 20.718 1.00 76.06 167 ALA A C 1
ATOM 1223 O O . ALA A 1 167 ? 13.315 -28.916 19.569 1.00 76.06 167 ALA A O 1
ATOM 1224 N N . GLY A 1 168 ? 11.605 -29.043 20.993 1.00 79.75 168 GLY A N 1
ATOM 1225 C CA . GLY A 1 168 ? 10.557 -29.494 20.060 1.00 79.75 168 GLY A CA 1
ATOM 1226 C C . GLY A 1 168 ? 9.402 -28.506 19.886 1.00 79.75 168 GLY A C 1
ATOM 1227 O O . GLY A 1 168 ? 9.342 -27.505 20.583 1.00 79.75 168 GLY A O 1
ATOM 1228 N N . THR A 1 169 ? 8.478 -28.779 18.959 1.00 82.44 169 THR A N 1
ATOM 1229 C CA . THR A 1 169 ? 7.407 -27.839 18.570 1.00 82.44 169 THR A CA 1
ATOM 1230 C C . THR A 1 169 ? 6.060 -28.573 18.364 1.00 82.44 169 THR A C 1
ATOM 1232 O O . THR A 1 169 ? 5.589 -28.656 17.230 1.00 82.44 169 THR A O 1
ATOM 1235 N N . PRO A 1 170 ? 5.433 -29.177 19.402 1.00 89.50 170 PRO A N 1
ATOM 1236 C CA . PRO A 1 170 ? 4.113 -29.818 19.292 1.00 89.50 170 PRO A CA 1
ATOM 1237 C C . PRO A 1 170 ? 2.978 -28.777 19.383 1.00 89.50 170 PRO A C 1
ATOM 1239 O O . PRO A 1 170 ? 2.210 -28.734 20.348 1.00 89.50 170 PRO A O 1
ATOM 1242 N N . LEU A 1 171 ? 2.914 -27.897 18.384 1.00 91.62 171 LEU A N 1
ATOM 1243 C CA . LEU A 1 171 ? 2.016 -26.744 18.312 1.00 91.62 171 LEU A CA 1
ATOM 1244 C C . LEU A 1 171 ? 0.541 -27.150 18.410 1.00 91.62 171 LEU A C 1
ATOM 1246 O O . LEU A 1 171 ? -0.190 -26.655 19.269 1.00 91.62 171 LEU A O 1
ATOM 1250 N N . TYR A 1 172 ? 0.094 -28.050 17.533 1.00 94.38 172 TYR A N 1
ATOM 1251 C CA . TYR A 1 172 ? -1.323 -28.414 17.436 1.00 94.38 172 TYR A CA 1
ATOM 1252 C C . TYR A 1 172 ? -1.796 -29.243 18.632 1.00 94.38 172 TYR A C 1
ATOM 1254 O O . TYR A 1 172 ? -2.945 -29.104 19.055 1.00 94.38 172 TYR A O 1
ATOM 1262 N N . HIS A 1 173 ? -0.899 -30.016 19.244 1.00 93.81 173 HIS A N 1
ATOM 1263 C CA . HIS A 1 173 ? -1.160 -30.674 20.518 1.00 93.81 173 HIS A CA 1
ATOM 1264 C C . HIS A 1 173 ? -1.422 -29.658 21.640 1.00 93.81 173 HIS A C 1
ATOM 1266 O O . HIS A 1 173 ? -2.430 -29.744 22.342 1.00 93.81 173 HIS A O 1
ATOM 1272 N N . ALA A 1 174 ? -0.556 -28.648 21.781 1.00 93.75 174 ALA A N 1
ATOM 1273 C CA . ALA A 1 174 ? -0.722 -27.603 22.789 1.00 93.75 174 ALA A CA 1
ATOM 1274 C C . ALA A 1 174 ? -2.001 -26.779 22.566 1.00 93.75 174 ALA A C 1
ATOM 1276 O O . ALA A 1 174 ? -2.716 -26.476 23.523 1.00 93.75 174 ALA A O 1
ATOM 1277 N N . MET A 1 175 ? -2.336 -26.482 21.305 1.00 95.81 175 MET A N 1
ATOM 1278 C CA . MET A 1 175 ? -3.610 -25.854 20.944 1.00 95.81 175 MET A CA 1
ATOM 1279 C C . MET A 1 175 ? -4.809 -26.713 21.356 1.00 95.81 175 MET A C 1
ATOM 1281 O O . MET A 1 175 ? -5.764 -26.185 21.920 1.00 95.81 175 MET A O 1
ATOM 1285 N N . SER A 1 176 ? -4.760 -28.026 21.114 1.00 95.56 176 SER A N 1
ATOM 1286 C CA . SER A 1 176 ? -5.830 -28.950 21.502 1.00 95.56 176 SER A CA 1
ATOM 1287 C C . SER A 1 176 ? -6.020 -29.006 23.023 1.00 95.56 176 SER A C 1
ATOM 1289 O O . SER A 1 176 ? -7.155 -28.996 23.496 1.00 95.56 176 SER A O 1
ATOM 1291 N N . LEU A 1 177 ? -4.935 -29.024 23.806 1.00 95.31 177 LEU A N 1
ATOM 1292 C CA . LEU A 1 177 ? -5.010 -28.990 25.273 1.00 95.31 177 LEU A CA 1
ATOM 1293 C C . LEU A 1 177 ? -5.658 -27.696 25.783 1.00 95.31 177 LEU A C 1
ATOM 1295 O O . LEU A 1 177 ? -6.586 -27.739 26.588 1.00 95.31 177 LEU A O 1
ATOM 1299 N N . ALA A 1 178 ? -5.212 -26.548 25.271 1.00 96.94 178 ALA A N 1
ATOM 1300 C CA . ALA A 1 178 ? -5.781 -25.251 25.623 1.00 96.94 178 ALA A CA 1
ATOM 1301 C C . ALA A 1 178 ? -7.262 -25.136 25.227 1.00 96.94 178 ALA A C 1
ATOM 1303 O O . ALA A 1 178 ? -8.074 -24.590 25.975 1.00 96.94 178 ALA A O 1
ATOM 1304 N N . LEU A 1 179 ? -7.632 -25.683 24.066 1.00 97.06 179 LEU A N 1
ATOM 1305 C CA . LEU A 1 179 ? -9.007 -25.698 23.580 1.00 97.06 179 LEU A CA 1
ATOM 1306 C C . LEU A 1 179 ? -9.935 -26.527 24.473 1.00 97.06 179 LEU A C 1
ATOM 1308 O O . LEU A 1 179 ? -11.058 -26.098 24.725 1.00 97.06 179 LEU A O 1
ATOM 1312 N N . GLN A 1 180 ? -9.480 -27.677 24.976 1.00 95.94 180 GLN A N 1
ATOM 1313 C CA . GLN A 1 180 ? -10.266 -28.504 25.899 1.00 95.94 180 GLN A CA 1
ATOM 1314 C C . GLN A 1 180 ? -10.599 -27.746 27.190 1.00 95.94 180 GLN A C 1
ATOM 1316 O O . GLN A 1 180 ? -11.754 -27.737 27.624 1.00 95.94 180 GLN A O 1
ATOM 1321 N N . ASP A 1 181 ? -9.609 -27.061 27.764 1.00 96.69 181 ASP A N 1
ATOM 1322 C CA . ASP A 1 181 ? -9.802 -26.260 28.973 1.00 96.69 181 ASP A CA 1
ATOM 1323 C C . ASP A 1 181 ? -10.708 -25.039 28.701 1.00 96.69 181 ASP A C 1
ATOM 1325 O O . ASP A 1 181 ? -11.625 -24.764 29.479 1.00 96.69 181 ASP A O 1
ATOM 1329 N N . LEU A 1 182 ? -10.531 -24.344 27.567 1.00 96.31 182 LEU A N 1
ATOM 1330 C CA . LEU A 1 182 ? -11.414 -23.246 27.144 1.00 96.31 182 LEU A CA 1
ATOM 1331 C C . LEU A 1 182 ? -12.858 -23.717 26.940 1.00 96.31 182 LEU A C 1
ATOM 1333 O O . LEU A 1 182 ? -13.795 -23.060 27.397 1.00 96.31 182 LEU A O 1
ATOM 1337 N N . ALA A 1 183 ? -13.069 -24.850 26.270 1.00 94.25 183 ALA A N 1
ATOM 1338 C CA . ALA A 1 183 ? -14.397 -25.400 26.009 1.00 94.25 183 ALA A CA 1
ATOM 1339 C C . ALA A 1 183 ? -15.160 -25.668 27.317 1.00 94.25 183 ALA A C 1
ATOM 1341 O O . ALA A 1 183 ? -16.337 -25.315 27.420 1.00 94.25 183 ALA A O 1
ATOM 1342 N N . ALA A 1 184 ? -14.475 -26.177 28.346 1.00 94.06 184 ALA A N 1
ATOM 1343 C CA . ALA A 1 184 ? -15.045 -26.414 29.672 1.00 94.06 184 ALA A CA 1
ATOM 1344 C C . ALA A 1 184 ? -15.280 -25.135 30.503 1.00 94.06 184 ALA A C 1
ATOM 1346 O O . ALA A 1 184 ? -16.039 -25.167 31.474 1.00 94.06 184 ALA A O 1
ATOM 1347 N N . HIS A 1 185 ? -14.657 -24.011 30.138 1.00 94.00 185 HIS A N 1
ATOM 1348 C CA . HIS A 1 185 ? -14.746 -22.764 30.893 1.00 94.00 185 HIS A CA 1
ATOM 1349 C C . HIS A 1 185 ? -16.149 -22.125 30.813 1.00 94.00 185 HIS A C 1
ATOM 1351 O O . HIS A 1 185 ? -16.734 -22.084 29.726 1.00 94.00 185 HIS A O 1
ATOM 1357 N N . PRO A 1 186 ? -16.703 -21.570 31.912 1.00 89.38 186 PRO A N 1
ATOM 1358 C CA . PRO A 1 186 ? -18.026 -20.934 31.905 1.00 89.38 186 PRO A CA 1
ATOM 1359 C C . PRO A 1 186 ? -18.052 -19.535 31.268 1.00 89.38 186 PRO A C 1
ATOM 1361 O O . PRO A 1 186 ? -19.133 -18.976 31.092 1.00 89.38 186 PRO A O 1
ATOM 1364 N N . ALA A 1 187 ? -16.888 -18.963 30.943 1.00 86.81 187 ALA A N 1
ATOM 1365 C CA . ALA A 1 187 ? -16.805 -17.624 30.365 1.00 86.81 187 ALA A CA 1
ATOM 1366 C C . ALA A 1 187 ? -17.544 -17.533 29.027 1.00 86.81 187 ALA A C 1
ATOM 1368 O O . ALA A 1 187 ? -17.436 -18.428 28.183 1.00 86.81 187 ALA A O 1
ATOM 1369 N N . ALA A 1 188 ? -18.256 -16.425 28.815 1.00 80.31 188 ALA A N 1
ATOM 1370 C CA . ALA A 1 188 ? -18.975 -16.195 27.565 1.00 80.31 188 ALA A CA 1
ATOM 1371 C C . ALA A 1 188 ? -18.021 -15.918 26.395 1.00 80.31 188 ALA A C 1
ATOM 1373 O O . ALA A 1 188 ? -18.347 -16.227 25.250 1.00 80.31 188 ALA A O 1
ATOM 1374 N N . ARG A 1 189 ? -16.840 -15.347 26.672 1.00 86.56 189 ARG A N 1
ATOM 1375 C CA . ARG A 1 189 ? -15.800 -15.081 25.671 1.00 86.56 189 ARG A CA 1
ATOM 1376 C C . ARG A 1 189 ? -14.590 -15.955 25.919 1.00 86.56 189 ARG A C 1
ATOM 1378 O O . ARG A 1 189 ? -14.055 -15.982 27.023 1.00 86.56 189 ARG A O 1
ATOM 1385 N N . LYS A 1 190 ? -14.167 -16.651 24.869 1.00 93.44 190 LYS A N 1
ATOM 1386 C CA . LYS A 1 190 ? -13.081 -17.624 24.904 1.00 93.44 190 LYS A CA 1
ATOM 1387 C C . LYS A 1 190 ? -12.119 -17.320 23.771 1.00 93.44 190 LYS A C 1
ATOM 1389 O O . LYS A 1 190 ? -12.490 -17.404 22.599 1.00 93.44 190 LYS A O 1
ATOM 1394 N N . PHE A 1 191 ? -10.895 -16.965 24.131 1.00 95.44 191 PHE A N 1
ATOM 1395 C CA . PHE A 1 191 ? -9.840 -16.640 23.185 1.00 95.44 191 PHE A CA 1
ATOM 1396 C C . PHE A 1 191 ? -8.695 -17.627 23.310 1.00 95.44 191 PHE A C 1
ATOM 1398 O O . PHE A 1 191 ? -8.185 -17.866 24.405 1.00 95.44 191 PHE A O 1
ATOM 1405 N N . LEU A 1 192 ? -8.276 -18.162 22.170 1.00 97.12 192 LEU A N 1
ATOM 1406 C CA . LEU A 1 192 ? -7.074 -18.967 22.048 1.00 97.12 192 LEU A CA 1
ATOM 1407 C C . LEU A 1 192 ? -6.013 -18.122 21.344 1.00 97.12 192 LEU A C 1
ATOM 1409 O O . LEU A 1 192 ? -6.106 -17.884 20.141 1.00 97.12 192 LEU A O 1
ATOM 1413 N N . LEU A 1 193 ? -5.029 -17.643 22.101 1.00 95.88 193 LEU A N 1
ATOM 1414 C CA . LEU A 1 193 ? -3.936 -16.816 21.599 1.00 95.88 193 LEU A CA 1
ATOM 1415 C C . LEU A 1 193 ? -2.685 -17.680 21.453 1.00 95.88 193 LEU A C 1
ATOM 1417 O O . LEU A 1 193 ? -2.108 -18.118 22.444 1.00 95.88 193 LEU A O 1
ATOM 1421 N N . VAL A 1 194 ? -2.275 -17.935 20.214 1.00 94.81 194 VAL A N 1
ATOM 1422 C CA . VAL A 1 194 ? -1.198 -18.869 19.875 1.00 94.81 194 VAL A CA 1
ATOM 1423 C C . VAL A 1 194 ? -0.046 -18.115 19.243 1.00 94.81 194 VAL A C 1
ATOM 1425 O O . VAL A 1 194 ? -0.236 -17.359 18.292 1.00 94.81 194 VAL A O 1
ATOM 1428 N N . PHE A 1 195 ? 1.160 -18.374 19.726 1.00 91.19 195 PHE A N 1
ATOM 1429 C CA . PHE A 1 195 ? 2.389 -17.851 19.155 1.00 91.19 195 PHE A CA 1
ATOM 1430 C C . PHE A 1 195 ? 3.322 -18.992 18.769 1.00 91.19 195 PHE A C 1
ATOM 1432 O O . PHE A 1 195 ? 3.482 -19.921 19.556 1.00 91.19 195 PHE A O 1
ATOM 1439 N N . THR A 1 196 ? 3.959 -18.898 17.598 1.00 89.00 196 THR A N 1
ATOM 1440 C CA . THR A 1 196 ? 5.012 -19.827 17.165 1.00 89.00 196 THR A CA 1
ATOM 1441 C C . THR A 1 196 ? 5.954 -19.225 16.129 1.00 89.00 196 THR A C 1
ATOM 1443 O O . THR A 1 196 ? 5.546 -18.383 15.330 1.00 89.00 196 THR A O 1
ATOM 1446 N N . ASP A 1 197 ? 7.213 -19.665 16.113 1.00 81.50 197 ASP A N 1
ATOM 1447 C CA . ASP A 1 197 ? 8.184 -19.349 15.052 1.00 81.50 197 ASP A CA 1
ATOM 1448 C C . ASP A 1 197 ? 8.446 -20.518 14.087 1.00 81.50 197 ASP A C 1
ATOM 1450 O O . ASP A 1 197 ? 9.193 -20.397 13.106 1.00 81.50 197 ASP A O 1
ATOM 1454 N N . GLY A 1 198 ? 7.826 -21.664 14.373 1.00 77.12 198 GLY A N 1
ATOM 1455 C CA . GLY A 1 198 ? 8.282 -22.957 13.902 1.00 77.12 198 GLY A CA 1
ATOM 1456 C C . GLY A 1 198 ? 7.312 -23.688 12.985 1.00 77.12 198 GLY A C 1
ATOM 1457 O O . GLY A 1 198 ? 6.226 -23.229 12.623 1.00 77.12 198 GLY A O 1
ATOM 1458 N N . ILE A 1 199 ? 7.759 -24.869 12.570 1.00 81.44 199 ILE A N 1
ATOM 1459 C CA . ILE A 1 199 ? 6.929 -25.882 11.921 1.00 81.44 199 ILE A CA 1
ATOM 1460 C C . ILE A 1 199 ? 6.599 -26.900 13.001 1.00 81.44 199 ILE A C 1
ATOM 1462 O O . ILE A 1 199 ? 7.506 -27.353 13.704 1.00 81.44 199 ILE A O 1
ATOM 1466 N N . ASP A 1 200 ? 5.329 -27.281 13.097 1.00 83.19 200 ASP A N 1
ATOM 1467 C CA . ASP A 1 200 ? 4.953 -28.409 13.935 1.00 83.19 200 ASP A CA 1
ATOM 1468 C C . ASP A 1 200 ? 5.759 -29.657 13.548 1.00 83.19 200 ASP A C 1
ATOM 1470 O O . ASP A 1 200 ? 5.822 -30.030 12.374 1.00 83.19 200 ASP A O 1
ATOM 1474 N N . ASN A 1 201 ? 6.417 -30.275 14.526 1.00 82.25 201 ASN A N 1
ATOM 1475 C CA . ASN A 1 201 ? 7.296 -31.421 14.288 1.00 82.25 201 ASN A CA 1
ATOM 1476 C C . ASN A 1 201 ? 7.013 -32.618 15.204 1.00 82.25 201 ASN A C 1
ATOM 1478 O O . ASN A 1 201 ? 7.694 -33.640 15.092 1.00 82.25 201 ASN A O 1
ATOM 1482 N N . GLN A 1 202 ? 6.044 -32.487 16.111 1.00 85.25 202 GLN A N 1
ATOM 1483 C CA . GLN A 1 202 ? 5.801 -33.444 17.191 1.00 85.25 202 GLN A CA 1
ATOM 1484 C C . GLN A 1 202 ? 4.318 -33.626 17.546 1.00 85.25 202 GLN A C 1
ATOM 1486 O O . GLN A 1 202 ? 4.032 -34.443 18.422 1.00 85.25 202 GLN A O 1
ATOM 1491 N N . SER A 1 203 ? 3.374 -32.924 16.903 1.00 85.75 203 SER A N 1
ATOM 1492 C CA . SER A 1 203 ? 1.951 -33.167 17.174 1.00 85.75 203 SER A CA 1
ATOM 1493 C C . SER A 1 203 ? 1.476 -34.478 16.544 1.00 85.75 203 SER A C 1
ATOM 1495 O O . SER A 1 203 ? 1.920 -34.874 15.465 1.00 85.75 203 SER A O 1
ATOM 1497 N N . GLY A 1 204 ? 0.554 -35.156 17.231 1.00 86.25 204 GLY A N 1
ATOM 1498 C CA . GLY A 1 204 ? -0.196 -36.289 16.674 1.00 86.25 204 GLY A CA 1
ATOM 1499 C C . GLY A 1 204 ? -1.507 -35.853 16.013 1.00 86.25 204 GLY A C 1
ATOM 1500 O O . GLY A 1 204 ? -2.109 -36.608 15.252 1.00 86.25 204 GLY A O 1
ATOM 1501 N N . GLU A 1 205 ? -1.944 -34.635 16.318 1.00 91.94 205 GLU A N 1
ATOM 1502 C CA . GLU A 1 205 ? -3.159 -33.995 15.851 1.00 91.94 205 GLU A CA 1
ATOM 1503 C C . GLU A 1 205 ? -2.995 -33.462 14.428 1.00 91.94 205 GLU A C 1
ATOM 1505 O O . GLU A 1 205 ? -1.969 -32.885 14.060 1.00 91.94 205 GLU A O 1
ATOM 1510 N N . HIS A 1 206 ? -4.048 -33.608 13.626 1.00 93.19 206 HIS A N 1
ATOM 1511 C CA . HIS A 1 206 ? -4.088 -33.015 12.301 1.00 93.19 206 HIS A CA 1
ATOM 1512 C C . HIS A 1 206 ? -4.499 -31.529 12.401 1.00 93.19 206 HIS A C 1
ATOM 1514 O O . HIS A 1 206 ? -5.530 -31.226 13.007 1.00 93.19 206 HIS A O 1
ATOM 1520 N N . PRO A 1 207 ? -3.754 -30.585 11.789 1.00 92.50 207 PRO A N 1
ATOM 1521 C CA . PRO A 1 207 ? -3.964 -29.145 11.982 1.00 92.50 207 PRO A CA 1
ATOM 1522 C C . PRO A 1 207 ? -5.390 -28.670 11.692 1.00 92.50 207 PRO A C 1
ATOM 1524 O O . PRO A 1 207 ? -5.959 -27.861 12.423 1.00 92.50 207 PRO A O 1
ATOM 1527 N N . LEU A 1 208 ? -5.980 -29.181 10.609 1.00 93.62 208 LEU A N 1
ATOM 1528 C CA . LEU A 1 208 ? -7.302 -28.749 10.162 1.00 93.62 208 LEU A CA 1
ATOM 1529 C C . LEU A 1 208 ? -8.434 -29.317 11.024 1.00 93.62 208 LEU A C 1
ATOM 1531 O O . LEU A 1 208 ? -9.509 -28.728 11.050 1.00 93.62 208 LEU A O 1
ATOM 1535 N N . ASP A 1 209 ? -8.183 -30.409 11.744 1.00 96.00 209 ASP A N 1
ATOM 1536 C CA . ASP A 1 209 ? -9.160 -31.004 12.657 1.00 96.00 209 ASP A CA 1
ATOM 1537 C C . ASP A 1 209 ? -9.220 -30.165 13.943 1.00 96.00 209 ASP A C 1
ATOM 1539 O O . ASP A 1 209 ? -10.300 -29.870 14.447 1.00 96.00 209 ASP A O 1
ATOM 1543 N N . VAL A 1 210 ? -8.061 -29.678 14.413 1.00 96.06 210 VAL A N 1
ATOM 1544 C CA . VAL A 1 210 ? -7.989 -28.694 15.507 1.00 96.06 210 VAL A CA 1
ATOM 1545 C C . VAL A 1 210 ? -8.717 -27.403 15.119 1.00 96.06 210 VAL A C 1
ATOM 1547 O O . VAL A 1 210 ? -9.448 -26.846 15.933 1.00 96.06 210 VAL A O 1
ATOM 1550 N N . ALA A 1 211 ? -8.567 -26.941 13.873 1.00 94.50 211 ALA A N 1
ATOM 1551 C CA . ALA A 1 211 ? -9.269 -25.754 13.380 1.00 94.50 211 ALA A CA 1
ATOM 1552 C C . ALA A 1 211 ? -10.801 -25.904 13.420 1.00 94.50 211 ALA A C 1
ATOM 1554 O O . ALA A 1 211 ? -11.496 -24.979 13.844 1.00 94.50 211 ALA A O 1
ATOM 1555 N N . ASP A 1 212 ? -11.318 -27.061 12.998 1.00 93.69 212 ASP A N 1
ATOM 1556 C CA . ASP A 1 212 ? -12.755 -27.355 13.029 1.00 93.69 212 ASP A CA 1
ATOM 1557 C C . ASP A 1 212 ? -13.297 -27.398 14.462 1.00 93.69 212 ASP A C 1
ATOM 1559 O O . ASP A 1 212 ? -14.371 -26.859 14.732 1.00 93.69 212 ASP A O 1
ATOM 1563 N N . GLU A 1 213 ? -12.542 -27.988 15.393 1.00 96.06 213 GLU A N 1
ATOM 1564 C CA . GLU A 1 213 ? -12.935 -28.054 16.803 1.00 96.06 213 GLU A CA 1
ATOM 1565 C C . GLU A 1 213 ? -12.979 -26.656 17.441 1.00 96.06 213 GLU A C 1
ATOM 1567 O O . GLU A 1 213 ? -13.920 -26.338 18.164 1.00 96.06 213 GLU A O 1
ATOM 1572 N N . ILE A 1 214 ? -12.015 -25.779 17.128 1.00 96.19 214 ILE A N 1
ATOM 1573 C CA . ILE A 1 214 ? -12.013 -24.384 17.608 1.00 96.19 214 ILE A CA 1
ATOM 1574 C C . ILE A 1 214 ? -13.312 -23.676 17.210 1.00 96.19 214 ILE A C 1
ATOM 1576 O O . ILE A 1 214 ? -13.968 -23.057 18.054 1.00 96.19 214 ILE A O 1
ATOM 1580 N N . LEU A 1 215 ? -13.699 -23.798 15.936 1.00 91.56 215 LEU A N 1
ATOM 1581 C CA . LEU A 1 215 ? -14.926 -23.198 15.418 1.00 91.56 215 LEU A CA 1
ATOM 1582 C C . LEU A 1 215 ? -16.168 -23.787 16.099 1.00 91.56 215 LEU A C 1
ATOM 1584 O O . LEU A 1 215 ? -17.069 -23.043 16.489 1.00 91.56 215 LEU A O 1
ATOM 1588 N N . ALA A 1 216 ? -16.212 -25.112 16.272 1.00 93.56 216 ALA A N 1
ATOM 1589 C CA . ALA A 1 216 ? -17.334 -25.809 16.897 1.00 93.56 216 ALA A CA 1
ATOM 1590 C C . ALA A 1 216 ? -17.559 -25.394 18.362 1.00 93.56 216 ALA A C 1
ATOM 1592 O O . ALA A 1 216 ? -18.704 -25.323 18.809 1.00 93.56 216 ALA A O 1
ATOM 1593 N N . GLN A 1 217 ? -16.485 -25.078 19.092 1.00 94.81 217 GLN A N 1
ATOM 1594 C CA . GLN A 1 217 ? -16.535 -24.650 20.494 1.00 94.81 217 GLN A CA 1
ATOM 1595 C C . GLN A 1 217 ? -16.785 -23.141 20.673 1.00 94.81 217 GLN A C 1
ATOM 1597 O O . GLN A 1 217 ? -16.832 -22.657 21.806 1.00 94.81 217 GLN A O 1
ATOM 1602 N N . GLY A 1 218 ? -16.940 -22.381 19.581 1.00 89.06 218 GLY A N 1
ATOM 1603 C CA . GLY A 1 218 ? -17.147 -20.931 19.635 1.00 89.06 218 GLY A CA 1
ATOM 1604 C C . GLY A 1 218 ? -15.942 -20.166 20.195 1.00 89.06 218 GLY A C 1
ATOM 1605 O O . GLY A 1 218 ? -16.105 -19.091 20.772 1.00 89.06 218 GLY A O 1
ATOM 1606 N N . VAL A 1 219 ? -14.736 -20.727 20.060 1.00 94.50 219 VAL A N 1
ATOM 1607 C CA . VAL A 1 219 ? -13.488 -20.107 20.515 1.00 94.50 219 VAL A CA 1
ATOM 1608 C C . VAL A 1 219 ? -12.910 -19.257 19.390 1.00 94.50 219 VAL A C 1
ATOM 1610 O O . VAL A 1 219 ? -12.792 -19.704 18.254 1.00 94.50 219 VAL A O 1
ATOM 1613 N N . THR A 1 220 ? -12.508 -18.024 19.698 1.00 93.50 220 THR A N 1
ATOM 1614 C CA . THR A 1 220 ? -11.831 -17.167 18.715 1.00 93.50 220 THR A CA 1
ATOM 1615 C C . THR A 1 220 ? -10.328 -17.432 18.751 1.00 93.50 220 THR A C 1
ATOM 1617 O O . THR A 1 220 ? -9.678 -17.203 19.773 1.00 93.50 220 THR A O 1
ATOM 1620 N N . LEU A 1 221 ? -9.779 -17.915 17.634 1.00 95.44 221 LEU A N 1
ATOM 1621 C CA . LEU A 1 221 ? -8.343 -18.144 17.467 1.00 95.44 221 LEU A CA 1
ATOM 1622 C C . LEU A 1 221 ? -7.636 -16.879 16.982 1.00 95.44 221 LEU A C 1
ATOM 1624 O O . LEU A 1 221 ? -8.016 -16.273 15.981 1.00 95.44 221 LEU A O 1
ATOM 1628 N N . PHE A 1 222 ? -6.537 -16.568 17.648 1.00 93.88 222 PHE A N 1
ATOM 1629 C CA . PHE A 1 222 ? -5.553 -15.582 17.250 1.00 93.88 222 PHE A CA 1
ATOM 1630 C C . PHE A 1 222 ? -4.201 -16.277 17.093 1.00 93.88 222 PHE A C 1
ATOM 1632 O O . PHE A 1 222 ? -3.552 -16.612 18.080 1.00 93.88 222 PHE A O 1
ATOM 1639 N N . MET A 1 223 ? -3.789 -16.529 15.851 1.00 92.56 223 MET A N 1
ATOM 1640 C CA . MET A 1 223 ? -2.565 -17.257 15.526 1.00 92.56 223 MET A CA 1
ATOM 1641 C C . MET A 1 223 ? -1.478 -16.307 15.016 1.00 92.56 223 MET A C 1
ATOM 1643 O O . MET A 1 223 ? -1.647 -15.633 13.999 1.00 92.56 223 MET A O 1
ATOM 1647 N N . ILE A 1 224 ? -0.342 -16.274 15.709 1.00 90.88 224 ILE A N 1
ATOM 1648 C CA . ILE A 1 224 ? 0.776 -15.376 15.423 1.00 90.88 224 ILE A CA 1
ATOM 1649 C C . ILE A 1 224 ? 1.993 -16.196 14.998 1.00 90.88 224 ILE A C 1
ATOM 1651 O O . ILE A 1 224 ? 2.545 -16.961 15.788 1.00 90.88 224 ILE A O 1
ATOM 1655 N N . GLY A 1 225 ? 2.428 -15.998 13.754 1.00 88.56 225 GLY A N 1
ATOM 1656 C CA . GLY A 1 225 ? 3.661 -16.576 13.223 1.00 88.56 225 GLY A CA 1
ATOM 1657 C C . GLY A 1 225 ? 4.833 -15.597 13.306 1.00 88.56 225 GLY A C 1
ATOM 1658 O O . GLY A 1 225 ? 4.739 -14.485 12.782 1.00 88.56 225 GLY A O 1
ATOM 1659 N N . TYR A 1 226 ? 5.954 -16.009 13.895 1.00 84.25 226 TYR A N 1
ATOM 1660 C CA . TYR A 1 226 ? 7.190 -15.227 13.959 1.00 84.25 226 TYR A CA 1
ATOM 1661 C C . TYR A 1 226 ? 8.251 -15.704 12.963 1.00 84.25 226 TYR A C 1
ATOM 1663 O O . TYR A 1 226 ? 8.406 -16.891 12.693 1.00 84.25 226 TYR A O 1
ATOM 1671 N N . GLY A 1 227 ? 9.004 -14.752 12.413 1.00 76.19 227 GLY A N 1
ATOM 1672 C CA . GLY A 1 227 ? 10.164 -15.019 11.566 1.00 76.19 227 GLY A CA 1
ATOM 1673 C C . GLY A 1 227 ? 9.832 -15.202 10.084 1.00 76.19 227 GLY A C 1
ATOM 1674 O O . GLY A 1 227 ? 8.695 -15.049 9.640 1.00 76.19 227 GLY A O 1
ATOM 1675 N N . SER A 1 228 ? 10.863 -15.500 9.290 1.00 64.94 228 SER A N 1
ATOM 1676 C CA . SER A 1 228 ? 10.805 -15.571 7.820 1.00 64.94 228 SER A CA 1
ATOM 1677 C C . SER A 1 228 ? 10.533 -16.974 7.268 1.00 64.94 228 SER A C 1
ATOM 1679 O O . SER A 1 228 ? 10.568 -17.182 6.055 1.00 64.94 228 SER A O 1
ATOM 1681 N N . ASN A 1 229 ? 10.258 -17.956 8.131 1.00 67.25 229 ASN A N 1
ATOM 1682 C CA . ASN A 1 229 ? 10.025 -19.329 7.703 1.00 67.25 229 ASN A CA 1
ATOM 1683 C C . ASN A 1 229 ? 8.703 -19.441 6.925 1.00 67.25 229 ASN A C 1
ATOM 1685 O O . ASN A 1 229 ? 7.621 -19.355 7.499 1.00 67.25 229 ASN A O 1
ATOM 1689 N N . MET A 1 230 ? 8.773 -19.591 5.604 1.00 60.66 230 MET A N 1
ATOM 1690 C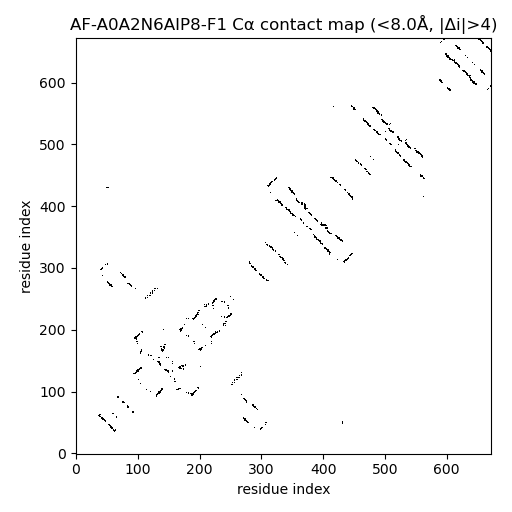 CA . MET A 1 230 ? 7.589 -19.681 4.737 1.00 60.66 230 MET A CA 1
ATOM 1691 C C . MET A 1 230 ? 6.907 -21.056 4.788 1.00 60.66 230 MET A C 1
ATOM 1693 O O . MET A 1 230 ? 5.754 -21.167 4.380 1.00 60.66 230 MET A O 1
ATOM 1697 N N . PHE A 1 231 ? 7.584 -22.098 5.287 1.00 65.06 231 PHE A N 1
ATOM 1698 C CA . PHE A 1 231 ? 7.101 -23.479 5.182 1.00 65.06 231 PHE A CA 1
ATOM 1699 C C . PHE A 1 231 ? 5.861 -23.765 6.041 1.00 65.06 231 PHE A C 1
ATOM 1701 O O . PHE A 1 231 ? 5.015 -24.549 5.620 1.00 65.06 231 PHE A O 1
ATOM 1708 N N . SER A 1 232 ? 5.711 -23.119 7.203 1.00 72.06 232 SER A N 1
ATOM 1709 C CA . SER A 1 232 ? 4.526 -23.263 8.066 1.00 72.06 232 SER A CA 1
ATOM 1710 C C . SER A 1 232 ? 3.477 -22.163 7.874 1.00 72.06 232 SER A C 1
ATOM 1712 O O . SER A 1 232 ? 2.370 -22.290 8.394 1.00 72.06 232 SER A O 1
ATOM 1714 N N . GLN A 1 233 ? 3.767 -21.106 7.103 1.00 80.56 233 GLN A N 1
ATOM 1715 C CA . GLN A 1 233 ? 2.825 -19.994 6.918 1.00 80.56 233 GLN A CA 1
ATOM 1716 C C . GLN A 1 233 ? 1.502 -20.461 6.305 1.00 80.56 233 GLN A C 1
ATOM 1718 O O . GLN A 1 233 ? 0.447 -20.115 6.827 1.00 80.56 233 GLN A O 1
ATOM 1723 N N . GLY A 1 234 ? 1.558 -21.251 5.228 1.00 84.12 234 GLY A N 1
ATOM 1724 C CA . GLY A 1 234 ? 0.351 -21.695 4.526 1.00 84.12 234 GLY A CA 1
ATOM 1725 C C . GLY A 1 234 ? -0.590 -22.491 5.431 1.00 84.12 234 GLY A C 1
ATOM 1726 O O . GLY A 1 234 ? -1.772 -22.173 5.515 1.00 84.12 234 GLY A O 1
ATOM 1727 N N . ILE A 1 235 ? -0.059 -23.462 6.184 1.00 89.44 235 ILE A N 1
ATOM 1728 C CA . ILE A 1 235 ? -0.886 -24.288 7.074 1.00 89.44 235 ILE A CA 1
ATOM 1729 C C . ILE A 1 235 ? -1.456 -23.484 8.249 1.00 89.44 235 ILE A C 1
ATOM 1731 O O . ILE A 1 235 ? -2.624 -23.651 8.579 1.00 89.44 235 ILE A O 1
ATOM 1735 N N . MET A 1 236 ? -0.686 -22.565 8.839 1.00 90.50 236 MET A N 1
ATOM 1736 C CA . MET A 1 236 ? -1.180 -21.697 9.915 1.00 90.50 236 MET A CA 1
ATOM 1737 C C . MET A 1 236 ? -2.285 -20.748 9.431 1.00 90.50 236 MET A C 1
ATOM 1739 O O . MET A 1 236 ? -3.301 -20.572 10.103 1.00 90.50 236 MET A O 1
ATOM 1743 N N . GLN A 1 237 ? -2.121 -20.175 8.236 1.00 88.44 237 GLN A N 1
ATOM 1744 C CA . GLN A 1 237 ? -3.156 -19.366 7.591 1.00 88.44 237 GLN A CA 1
ATOM 1745 C C . GLN A 1 237 ? -4.423 -20.180 7.320 1.00 88.44 237 GLN A C 1
ATOM 1747 O O . GLN A 1 237 ? -5.527 -19.691 7.553 1.00 88.44 237 GLN A O 1
ATOM 1752 N N . ASP A 1 238 ? -4.274 -21.418 6.849 1.00 87.38 238 ASP A N 1
ATOM 1753 C CA . ASP A 1 238 ? -5.401 -22.311 6.598 1.00 87.38 238 ASP A CA 1
ATOM 1754 C C . ASP A 1 238 ? -6.135 -22.687 7.890 1.00 87.38 238 ASP A C 1
ATOM 1756 O O . ASP A 1 238 ? -7.365 -22.677 7.901 1.00 87.38 238 ASP A O 1
ATOM 1760 N N . VAL A 1 239 ? -5.405 -22.955 8.978 1.00 92.12 239 VAL A N 1
ATOM 1761 C CA . VAL A 1 239 ? -5.971 -23.236 10.307 1.00 92.12 239 VAL A CA 1
ATOM 1762 C C . VAL A 1 239 ? -6.763 -22.041 10.826 1.00 92.12 239 VAL A C 1
ATOM 1764 O O . VAL A 1 239 ? -7.937 -22.198 11.150 1.00 92.12 239 VAL A O 1
ATOM 1767 N N . ALA A 1 240 ? -6.174 -20.843 10.833 1.00 91.12 240 ALA A N 1
ATOM 1768 C CA . ALA A 1 240 ? -6.866 -19.634 11.275 1.00 91.12 240 ALA A CA 1
ATOM 1769 C C . ALA A 1 240 ? -8.111 -19.339 10.430 1.00 91.12 240 ALA A C 1
ATOM 1771 O O . ALA A 1 240 ? -9.188 -19.097 10.968 1.00 91.12 240 ALA A O 1
ATOM 1772 N N . ARG A 1 241 ? -7.997 -19.426 9.098 1.00 87.12 241 ARG A N 1
ATOM 1773 C CA . ARG A 1 241 ? -9.131 -19.207 8.192 1.00 87.12 241 ARG A CA 1
ATOM 1774 C C . ARG A 1 241 ? -10.247 -20.221 8.436 1.00 87.12 241 ARG A C 1
ATOM 1776 O O . ARG A 1 241 ? -11.416 -19.845 8.465 1.00 87.12 241 ARG A O 1
ATOM 1783 N N . ARG A 1 242 ? -9.900 -21.501 8.594 1.00 89.25 242 ARG A N 1
ATOM 1784 C CA . ARG A 1 242 ? -10.868 -22.587 8.791 1.00 89.25 242 ARG A CA 1
ATOM 1785 C C . ARG A 1 242 ? -11.552 -22.515 10.154 1.00 89.25 242 ARG A C 1
ATOM 1787 O O . ARG A 1 242 ? -12.742 -22.796 10.227 1.00 89.25 242 ARG A O 1
ATOM 1794 N N . SER A 1 243 ? -10.849 -22.064 11.192 1.00 90.69 243 SER A N 1
ATOM 1795 C CA . SER A 1 243 ? -11.432 -21.864 12.520 1.00 90.69 243 SER A CA 1
ATOM 1796 C C . SER A 1 243 ? -12.282 -20.589 12.642 1.00 90.69 243 SER A C 1
ATOM 1798 O O . SER A 1 243 ? -12.795 -20.309 13.721 1.00 90.69 243 SER A O 1
ATOM 1800 N N . GLY A 1 244 ? -12.367 -19.760 11.592 1.00 82.75 244 GLY A N 1
ATOM 1801 C CA . GLY A 1 244 ? -12.957 -18.415 11.662 1.00 82.75 244 GLY A CA 1
ATOM 1802 C C . GLY A 1 244 ? -12.133 -17.409 12.481 1.00 82.75 244 GLY A C 1
ATOM 1803 O O . GLY A 1 244 ? -12.655 -16.371 12.879 1.00 82.75 244 GLY A O 1
ATOM 1804 N N . GLY A 1 245 ? -10.867 -17.730 12.762 1.00 88.31 245 GLY A N 1
ATOM 1805 C CA . GLY A 1 245 ? -9.932 -16.902 13.516 1.00 88.31 245 GLY A CA 1
ATOM 1806 C C . GLY A 1 245 ? -9.035 -16.035 12.632 1.00 88.31 245 GLY A C 1
ATOM 1807 O O . GLY A 1 245 ? -9.246 -15.881 11.428 1.00 88.31 245 GLY A O 1
ATOM 1808 N N . TYR A 1 246 ? -7.993 -15.481 13.244 1.00 86.81 246 TYR A N 1
ATOM 1809 C CA . TYR A 1 246 ? -7.078 -14.529 12.618 1.00 86.81 246 TYR A CA 1
ATOM 1810 C C . TYR A 1 246 ? -5.658 -15.080 12.573 1.00 86.81 246 TYR A C 1
ATOM 1812 O O . TYR A 1 246 ? -5.186 -15.680 13.539 1.00 86.81 246 TYR A O 1
ATOM 1820 N N . TYR A 1 247 ? -4.966 -14.834 11.461 1.00 88.19 247 TYR A N 1
ATOM 1821 C CA . TYR A 1 247 ? -3.540 -15.104 11.326 1.00 88.19 247 TYR A CA 1
ATOM 1822 C C . TYR A 1 247 ? -2.780 -13.805 11.090 1.00 88.19 247 TYR A C 1
ATOM 1824 O O . TYR A 1 247 ? -3.102 -13.067 10.160 1.00 88.19 247 TYR A O 1
ATOM 1832 N N . GLN A 1 248 ? -1.734 -13.572 11.877 1.00 84.88 248 GLN A N 1
ATOM 1833 C CA . GLN A 1 248 ? -0.824 -12.451 11.685 1.00 84.88 248 GLN A CA 1
ATOM 1834 C C . GLN A 1 248 ? 0.623 -12.941 11.685 1.00 84.88 248 GLN A C 1
ATOM 1836 O O . GLN A 1 248 ? 1.026 -13.767 12.503 1.00 84.88 248 GLN A O 1
ATOM 1841 N N . ARG A 1 249 ? 1.430 -12.398 10.772 1.00 85.25 249 ARG A N 1
ATOM 1842 C CA . ARG A 1 249 ? 2.875 -12.633 10.738 1.00 85.25 249 ARG A CA 1
ATOM 1843 C C . ARG A 1 249 ? 3.616 -11.423 11.297 1.00 85.25 249 ARG A C 1
ATOM 1845 O O . ARG A 1 249 ? 3.298 -10.288 10.942 1.00 85.25 249 ARG A O 1
ATOM 1852 N N . VAL A 1 250 ? 4.643 -11.676 12.100 1.00 83.81 250 VAL A N 1
ATOM 1853 C CA . VAL A 1 250 ? 5.599 -10.672 12.581 1.00 83.81 250 VAL A CA 1
ATOM 1854 C C . VAL A 1 250 ? 7.029 -11.078 12.236 1.00 83.81 250 VAL A C 1
ATOM 1856 O O . VAL A 1 250 ? 7.409 -12.241 12.349 1.00 83.81 250 VAL A O 1
ATOM 1859 N N . TYR A 1 251 ? 7.844 -10.108 11.820 1.00 81.81 251 TYR A N 1
ATOM 1860 C CA . TYR A 1 251 ? 9.218 -10.366 11.366 1.00 81.81 251 TYR A CA 1
ATOM 1861 C C . TYR A 1 251 ? 10.280 -9.828 12.325 1.00 81.81 251 TYR A C 1
ATOM 1863 O O . TYR A 1 251 ? 11.448 -10.195 12.214 1.00 81.81 251 TYR A O 1
ATOM 1871 N N . ALA A 1 252 ? 9.887 -8.964 13.264 1.00 78.62 252 ALA A N 1
ATOM 1872 C CA . ALA A 1 252 ? 10.787 -8.351 14.230 1.00 78.62 252 ALA A CA 1
ATOM 1873 C C . ALA A 1 252 ? 10.272 -8.530 15.670 1.00 78.62 252 ALA A C 1
ATOM 1875 O O . ALA A 1 252 ? 9.071 -8.370 15.904 1.00 78.62 252 ALA A O 1
ATOM 1876 N N . PRO A 1 253 ? 11.156 -8.771 16.658 1.00 76.62 253 PRO A N 1
ATOM 1877 C CA . PRO A 1 253 ? 10.758 -8.935 18.059 1.00 76.62 253 PRO A CA 1
ATOM 1878 C C . PRO A 1 253 ? 9.938 -7.758 18.620 1.00 76.62 253 PRO A C 1
ATOM 1880 O O . PRO A 1 253 ? 8.965 -7.959 19.340 1.00 76.62 253 PRO A O 1
ATOM 1883 N N . ALA A 1 254 ? 10.255 -6.521 18.222 1.00 74.69 254 ALA A N 1
ATOM 1884 C CA . ALA A 1 254 ? 9.499 -5.339 18.647 1.00 74.69 254 ALA A CA 1
ATOM 1885 C C . ALA A 1 254 ? 8.044 -5.329 18.134 1.00 74.69 254 ALA A C 1
ATOM 1887 O O . ALA A 1 254 ? 7.150 -4.857 18.835 1.00 74.69 254 ALA A O 1
ATOM 1888 N N . GLN A 1 255 ? 7.795 -5.870 16.935 1.00 79.69 255 GLN A N 1
ATOM 1889 C CA . GLN A 1 255 ? 6.442 -5.991 16.379 1.00 79.69 255 GLN A CA 1
ATOM 1890 C C . GLN A 1 255 ? 5.623 -7.031 17.143 1.00 79.69 255 GLN A C 1
ATOM 1892 O O . GLN A 1 255 ? 4.428 -6.840 17.319 1.00 79.69 255 GLN A O 1
ATOM 1897 N N . LEU A 1 256 ? 6.264 -8.101 17.625 1.00 80.62 256 LEU A N 1
ATOM 1898 C CA . LEU A 1 256 ? 5.602 -9.157 18.387 1.00 80.62 256 LEU A CA 1
ATOM 1899 C C . LEU A 1 256 ? 4.992 -8.627 19.689 1.00 80.62 256 LEU A C 1
ATOM 1901 O O . LEU A 1 256 ? 3.804 -8.818 19.935 1.00 80.62 256 LEU A O 1
ATOM 1905 N N . ALA A 1 257 ? 5.789 -7.936 20.509 1.00 80.62 257 ALA A N 1
ATOM 1906 C CA . ALA A 1 257 ? 5.301 -7.392 21.775 1.00 80.62 257 ALA A CA 1
ATOM 1907 C C . ALA A 1 257 ? 4.199 -6.340 21.559 1.00 80.62 257 ALA A C 1
ATOM 1909 O O . ALA A 1 257 ? 3.244 -6.285 22.331 1.00 80.62 257 ALA A O 1
ATOM 1910 N N . ALA A 1 258 ? 4.319 -5.523 20.505 1.00 79.19 258 ALA A N 1
ATOM 1911 C CA . ALA A 1 258 ? 3.290 -4.557 20.139 1.00 79.19 258 ALA A CA 1
ATOM 1912 C C . ALA A 1 258 ? 1.985 -5.243 19.719 1.00 79.19 258 ALA A C 1
ATOM 1914 O O . ALA A 1 258 ? 0.950 -4.954 20.302 1.00 79.19 258 ALA A O 1
ATOM 1915 N N . LEU A 1 259 ? 2.057 -6.210 18.804 1.00 85.06 259 LEU A N 1
ATOM 1916 C CA . LEU A 1 259 ? 0.895 -6.955 18.333 1.00 85.06 259 LEU A CA 1
ATOM 1917 C C . LEU A 1 259 ? 0.155 -7.652 19.483 1.00 85.06 259 LEU A C 1
ATOM 1919 O O . LEU A 1 259 ? -1.062 -7.555 19.569 1.00 85.06 259 LEU A O 1
ATOM 1923 N N . LEU A 1 260 ? 0.877 -8.321 20.387 1.00 84.75 260 LEU A N 1
ATOM 1924 C CA . LEU A 1 260 ? 0.264 -9.001 21.534 1.00 84.75 260 LEU A CA 1
ATOM 1925 C C . LEU A 1 260 ? -0.461 -8.029 22.469 1.00 84.75 260 LEU A C 1
ATOM 1927 O O . LEU A 1 260 ? -1.544 -8.343 22.954 1.00 84.75 260 LEU A O 1
ATOM 1931 N N . ARG A 1 261 ? 0.119 -6.849 22.706 1.00 85.31 261 ARG A N 1
ATOM 1932 C CA . ARG A 1 261 ? -0.529 -5.792 23.486 1.00 85.31 261 ARG A CA 1
ATOM 1933 C C . ARG A 1 261 ? -1.814 -5.324 22.798 1.00 85.31 261 ARG A C 1
ATOM 1935 O O . ARG A 1 261 ? -2.851 -5.301 23.446 1.00 85.31 261 ARG A O 1
ATOM 1942 N N . ASP A 1 262 ? -1.754 -5.027 21.503 1.00 85.06 262 ASP A N 1
ATOM 1943 C CA . ASP A 1 262 ? -2.899 -4.521 20.737 1.00 85.06 262 ASP A CA 1
ATOM 1944 C C . ASP A 1 262 ? -4.042 -5.567 20.681 1.00 85.06 262 ASP A C 1
ATOM 1946 O O . ASP A 1 262 ? -5.219 -5.236 20.823 1.00 85.06 262 ASP A O 1
ATOM 1950 N N . MET A 1 263 ? -3.704 -6.858 20.562 1.00 86.38 263 MET A N 1
ATOM 1951 C CA . MET A 1 263 ? -4.675 -7.961 20.636 1.00 86.38 263 MET A CA 1
ATOM 1952 C C . MET A 1 263 ? -5.264 -8.123 22.040 1.00 86.38 263 MET A C 1
ATOM 1954 O O . MET A 1 263 ? -6.458 -8.379 22.172 1.00 86.38 263 MET A O 1
ATOM 1958 N N . GLY A 1 264 ? -4.449 -7.952 23.086 1.00 86.19 264 GLY A N 1
ATOM 1959 C CA . GLY A 1 264 ? -4.910 -7.926 24.473 1.00 86.19 264 GLY A CA 1
ATOM 1960 C C . GLY A 1 264 ? -5.926 -6.812 24.721 1.00 86.19 264 GLY A C 1
ATOM 1961 O O . GLY A 1 264 ? -6.975 -7.077 25.302 1.00 86.19 264 GLY A O 1
ATOM 1962 N N . GLU A 1 265 ? -5.665 -5.605 24.213 1.00 84.25 265 GLU A N 1
ATOM 1963 C CA . GLU A 1 265 ? -6.589 -4.464 24.291 1.00 84.25 265 GLU A CA 1
ATOM 1964 C C . GLU A 1 265 ? -7.921 -4.775 23.597 1.00 84.25 265 GLU A C 1
ATOM 1966 O O . GLU A 1 265 ? -8.984 -4.539 24.165 1.00 84.25 265 GLU A O 1
ATOM 1971 N N . GLU A 1 266 ? -7.889 -5.390 22.411 1.00 81.50 266 GLU A N 1
ATOM 1972 C CA . GLU A 1 266 ? -9.103 -5.789 21.691 1.00 81.50 266 GLU A CA 1
ATOM 1973 C C . GLU A 1 266 ? -9.881 -6.917 22.395 1.00 81.50 266 GLU A C 1
ATOM 1975 O O . GLU A 1 266 ? -11.113 -6.889 22.476 1.00 81.50 266 GLU A O 1
ATOM 1980 N N . MET A 1 267 ? -9.181 -7.919 22.923 1.00 85.19 267 MET A N 1
ATOM 1981 C CA . MET A 1 267 ? -9.794 -9.060 23.601 1.00 85.19 267 MET A CA 1
ATOM 1982 C C . MET A 1 267 ? -10.376 -8.681 24.959 1.00 85.19 267 MET A C 1
ATOM 1984 O O . MET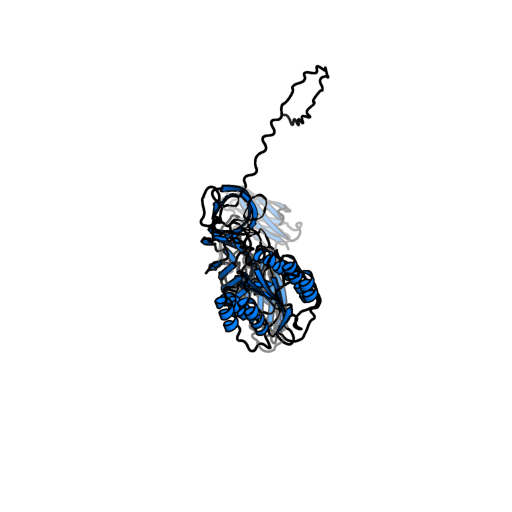 A 1 267 ? -11.445 -9.171 25.310 1.00 85.19 267 MET A O 1
ATOM 1988 N N . LEU A 1 268 ? -9.710 -7.814 25.714 1.00 85.75 268 LEU A N 1
ATOM 1989 C CA . LEU A 1 268 ? -10.042 -7.508 27.108 1.00 85.75 268 LEU A CA 1
ATOM 1990 C C . LEU A 1 268 ? -10.672 -6.118 27.275 1.00 85.75 268 LEU A C 1
ATOM 1992 O O . LEU A 1 268 ? -10.817 -5.635 28.399 1.00 85.75 268 LEU A O 1
ATOM 1996 N N . THR A 1 269 ? -11.078 -5.469 26.175 1.00 82.88 269 THR A N 1
ATOM 1997 C CA . THR A 1 269 ? -11.771 -4.180 26.254 1.00 82.88 269 THR A CA 1
ATOM 1998 C C . THR A 1 269 ? -13.036 -4.286 27.107 1.00 82.88 269 THR A C 1
ATOM 2000 O O . THR A 1 269 ? -13.855 -5.200 26.973 1.00 82.88 269 THR A O 1
ATOM 2003 N N . GLN A 1 270 ? -13.183 -3.319 28.011 1.00 79.75 270 GLN A N 1
ATOM 2004 C CA . GLN A 1 270 ? -14.332 -3.177 28.906 1.00 79.75 270 GLN A CA 1
ATOM 2005 C C . GLN A 1 270 ? -15.350 -2.150 28.395 1.00 79.75 270 GLN A C 1
ATOM 2007 O O . GLN A 1 270 ? -16.323 -1.834 29.084 1.00 79.75 270 GLN A O 1
ATOM 2012 N N . ASN A 1 271 ? -15.100 -1.588 27.217 1.00 87.75 271 ASN A N 1
ATOM 2013 C CA . ASN A 1 271 ? -15.985 -0.649 26.552 1.00 87.75 271 ASN A CA 1
ATOM 2014 C C . ASN A 1 271 ? -16.893 -1.394 25.571 1.00 87.75 271 ASN A C 1
ATOM 2016 O O . ASN A 1 271 ? -16.570 -2.484 25.100 1.00 87.75 271 ASN A O 1
ATOM 2020 N N . CYS A 1 272 ? -18.027 -0.789 25.233 1.00 89.25 272 CYS A N 1
ATOM 2021 C CA . CYS A 1 272 ? -18.812 -1.248 24.101 1.00 89.25 272 CYS A CA 1
ATOM 2022 C C . CYS A 1 272 ? -18.035 -0.994 22.811 1.00 89.25 272 CYS A C 1
ATOM 2024 O O . CYS A 1 272 ? -17.594 0.127 22.572 1.00 89.25 272 CYS A O 1
ATOM 2026 N N . VAL A 1 273 ? -17.901 -2.010 21.969 1.00 89.69 273 VAL A N 1
ATOM 2027 C CA . VAL A 1 273 ? -17.351 -1.891 20.623 1.00 89.69 273 VAL A CA 1
ATOM 2028 C C . VAL A 1 273 ? -18.506 -1.734 19.647 1.00 89.69 273 VAL A C 1
ATOM 2030 O O . VAL A 1 273 ? -19.388 -2.587 19.563 1.00 89.69 273 VAL A O 1
ATOM 2033 N N . ILE A 1 274 ? -18.487 -0.641 18.898 1.00 92.62 274 ILE A N 1
ATOM 2034 C CA . ILE A 1 274 ? -19.450 -0.350 17.842 1.00 92.62 274 ILE A CA 1
ATOM 2035 C C . ILE A 1 274 ? -18.694 -0.433 16.518 1.00 92.62 274 ILE A C 1
ATOM 2037 O O . ILE A 1 274 ? -17.712 0.287 16.327 1.00 92.62 274 ILE A O 1
ATOM 2041 N N . THR A 1 275 ? -19.132 -1.300 15.605 1.00 93.00 275 THR A N 1
ATOM 2042 C CA . THR A 1 275 ? -18.584 -1.371 14.244 1.00 93.00 275 THR A CA 1
ATOM 2043 C C . THR A 1 275 ? -19.653 -1.096 13.207 1.00 93.00 275 THR A C 1
ATOM 2045 O O . THR A 1 275 ? -20.772 -1.581 13.331 1.00 93.00 275 THR A O 1
ATOM 2048 N N . TRP A 1 276 ? -19.307 -0.338 12.173 1.00 94.38 276 TRP A N 1
ATOM 2049 C CA . TRP A 1 276 ? -20.213 -0.012 11.074 1.00 94.38 276 TRP A CA 1
ATOM 2050 C C . TRP A 1 276 ? -19.431 0.144 9.771 1.00 94.38 276 TRP A C 1
ATOM 2052 O O . TRP A 1 276 ? -18.212 0.314 9.782 1.00 94.38 276 TRP A O 1
ATOM 2062 N N . GLU A 1 277 ? -20.134 0.080 8.646 1.00 92.25 277 GLU A N 1
ATOM 2063 C CA . GLU A 1 277 ? -19.571 0.364 7.325 1.00 92.25 277 GLU A CA 1
ATOM 2064 C C . GLU A 1 277 ? -19.799 1.832 6.974 1.00 92.25 277 GLU A C 1
ATOM 2066 O O . GLU A 1 277 ? -20.904 2.356 7.146 1.00 92.25 277 GLU A O 1
ATOM 2071 N N . SER A 1 278 ? -18.762 2.489 6.467 1.00 93.12 278 SER A N 1
ATOM 2072 C CA . SER A 1 278 ? -18.811 3.896 6.090 1.00 93.12 278 SER A CA 1
ATOM 2073 C C . SER A 1 278 ? -18.335 4.144 4.657 1.00 93.12 278 SER A C 1
ATOM 2075 O O . SER A 1 278 ? -17.791 3.261 3.994 1.00 93.12 278 SER A O 1
ATOM 2077 N N . ASN A 1 279 ? -18.547 5.364 4.155 1.00 90.56 279 ASN A N 1
ATOM 2078 C CA . ASN A 1 279 ? -17.957 5.787 2.887 1.00 90.56 279 ASN A CA 1
ATOM 2079 C C . ASN A 1 279 ? -16.434 5.920 3.019 1.00 90.56 279 ASN A C 1
ATOM 2081 O O . ASN A 1 279 ? -15.908 6.065 4.121 1.00 90.56 279 ASN A O 1
ATOM 2085 N N . CYS A 1 280 ? -15.730 5.911 1.893 1.00 89.94 280 CYS A N 1
ATOM 2086 C CA . CYS A 1 280 ? -14.274 6.014 1.873 1.00 89.94 280 CYS A CA 1
ATOM 2087 C C . CYS A 1 280 ? -13.756 7.403 1.513 1.00 89.94 280 CYS A C 1
ATOM 2089 O O . CYS A 1 280 ? -12.612 7.720 1.822 1.00 89.94 280 CYS A O 1
ATOM 2091 N N . THR A 1 281 ? -14.572 8.237 0.880 1.00 88.75 281 THR A N 1
ATOM 2092 C CA . THR A 1 281 ? -14.140 9.521 0.321 1.00 88.75 281 THR A CA 1
ATOM 2093 C C . THR A 1 281 ? -14.034 10.630 1.359 1.00 88.75 281 THR A C 1
ATOM 2095 O O . THR A 1 281 ? -13.246 11.558 1.174 1.00 88.75 281 THR A O 1
ATOM 2098 N N . ASP A 1 282 ? -14.803 10.554 2.447 1.00 87.81 282 ASP A N 1
ATOM 2099 C CA . ASP A 1 282 ? -14.818 11.600 3.464 1.00 87.81 282 ASP A CA 1
ATOM 2100 C C . ASP A 1 282 ? -13.644 11.439 4.430 1.00 87.81 282 ASP A C 1
ATOM 2102 O O . ASP A 1 282 ? -13.419 10.367 4.996 1.00 87.81 282 ASP A O 1
ATOM 2106 N N . SER A 1 283 ? -12.917 12.530 4.661 1.00 89.06 283 SER A N 1
ATOM 2107 C CA . SER A 1 283 ? -11.837 12.582 5.648 1.00 89.06 283 SER A CA 1
ATOM 2108 C C . SER A 1 283 ? -12.240 13.279 6.944 1.00 89.06 283 SER A C 1
ATOM 2110 O O . SER A 1 283 ? -11.638 13.008 7.970 1.00 89.06 283 SER A O 1
ATOM 2112 N N . LEU A 1 284 ? -13.249 14.157 6.948 1.00 92.62 284 LEU A N 1
ATOM 2113 C CA . LEU A 1 284 ? -13.755 14.806 8.162 1.00 92.62 284 LEU A CA 1
ATOM 2114 C C . LEU A 1 284 ? -15.112 14.211 8.538 1.00 92.62 284 LEU A C 1
ATOM 2116 O O . LEU A 1 284 ? -16.054 14.276 7.747 1.00 92.62 284 LEU A O 1
ATOM 2120 N N . ARG A 1 285 ? -15.211 13.653 9.746 1.00 93.38 285 ARG A N 1
ATOM 2121 C CA . ARG A 1 285 ? -16.387 12.897 10.191 1.00 93.38 285 ARG A CA 1
ATOM 2122 C C . ARG A 1 285 ? -16.894 13.402 11.526 1.00 93.38 285 ARG A C 1
ATOM 2124 O O . ARG A 1 285 ? -16.148 13.443 12.506 1.00 93.38 285 ARG A O 1
ATOM 2131 N N . ALA A 1 286 ? -18.168 13.777 11.549 1.00 95.25 286 ALA A N 1
ATOM 2132 C CA . ALA A 1 286 ? -18.917 14.064 12.760 1.00 95.25 286 ALA A CA 1
ATOM 2133 C C . ALA A 1 286 ? -19.659 12.794 13.185 1.00 95.25 286 ALA A C 1
ATOM 2135 O O . ALA A 1 286 ? -20.559 12.345 12.474 1.00 95.25 286 ALA A O 1
ATOM 2136 N N . LEU A 1 287 ? -19.272 12.221 14.323 1.00 96.50 287 LEU A N 1
ATOM 2137 C CA . LEU A 1 287 ? -19.945 11.071 14.915 1.00 96.50 287 LEU A CA 1
ATOM 2138 C C . LEU A 1 287 ? -20.811 11.526 16.082 1.00 96.50 287 LEU A C 1
ATOM 2140 O O . LEU A 1 287 ? -20.350 12.271 16.944 1.00 96.50 287 LEU A O 1
ATOM 2144 N N . HIS A 1 288 ? -22.033 11.014 16.116 1.00 96.69 288 HIS A N 1
ATOM 2145 C CA . HIS A 1 288 ? -22.965 11.139 17.223 1.00 96.69 288 HIS A CA 1
ATOM 2146 C C . HIS A 1 288 ? -23.391 9.737 17.658 1.00 96.69 288 HIS A C 1
ATOM 2148 O O . HIS A 1 288 ? -23.888 8.946 16.852 1.00 96.69 288 HIS A O 1
ATOM 2154 N N . VAL A 1 289 ? -23.180 9.420 18.931 1.00 96.56 289 VAL A N 1
ATOM 2155 C CA . VAL A 1 289 ? -23.569 8.151 19.545 1.00 96.56 289 VAL A CA 1
ATOM 2156 C C . VAL A 1 289 ? -24.698 8.406 20.520 1.00 96.56 289 VAL A C 1
ATOM 2158 O O . VAL A 1 289 ? -24.569 9.237 21.414 1.00 96.56 289 VAL A O 1
ATOM 2161 N N . THR A 1 290 ? -25.775 7.639 20.390 1.00 96.25 290 THR A N 1
ATOM 2162 C CA . THR A 1 290 ? -26.902 7.669 21.324 1.00 96.25 290 THR A CA 1
ATOM 2163 C C . THR A 1 290 ? -26.952 6.355 22.090 1.00 96.25 290 THR A C 1
ATOM 2165 O O . THR A 1 290 ? -26.984 5.285 21.482 1.00 96.25 290 THR A O 1
ATOM 2168 N N . ALA A 1 291 ? -26.985 6.430 23.418 1.00 95.50 291 ALA A N 1
ATOM 2169 C CA . ALA A 1 291 ? -27.212 5.306 24.316 1.00 95.50 291 ALA A CA 1
ATOM 2170 C C . ALA A 1 291 ? -28.609 5.412 24.931 1.00 95.50 291 ALA A C 1
ATOM 2172 O O . ALA A 1 291 ? -28.984 6.465 25.442 1.00 95.50 291 ALA A O 1
ATOM 2173 N N . GLN A 1 292 ? -29.367 4.318 24.917 1.00 94.81 292 GLN A N 1
ATOM 2174 C CA . GLN A 1 292 ? -30.660 4.219 25.590 1.00 94.81 292 GLN A CA 1
ATOM 2175 C C . GLN A 1 292 ? -30.654 3.045 26.560 1.00 94.81 292 GLN A C 1
ATOM 2177 O O . GLN A 1 292 ? -30.348 1.916 26.172 1.00 94.81 292 GLN A O 1
ATOM 2182 N N . TYR A 1 293 ? -31.001 3.303 27.819 1.00 93.38 293 TYR A N 1
ATOM 2183 C CA . TYR A 1 293 ? -31.050 2.279 28.860 1.00 93.38 293 TYR A CA 1
ATOM 2184 C C . TYR A 1 293 ? -32.073 2.651 29.934 1.00 93.38 293 TYR A C 1
ATOM 2186 O O . TYR A 1 293 ? -32.070 3.765 30.446 1.00 93.38 293 TYR A O 1
ATOM 2194 N N . GLN A 1 294 ? -32.973 1.720 30.269 1.00 90.62 294 GLN A N 1
ATOM 2195 C CA . GLN A 1 294 ? -34.034 1.910 31.277 1.00 90.62 294 GLN A CA 1
ATOM 2196 C C . GLN A 1 294 ? -34.889 3.187 31.096 1.00 90.62 294 GLN A C 1
ATOM 2198 O O . GLN A 1 294 ? -35.399 3.741 32.065 1.00 90.62 294 GLN A O 1
ATOM 2203 N N . GLY A 1 295 ? -35.086 3.634 29.851 1.00 90.12 295 GLY A N 1
ATOM 2204 C CA . GLY A 1 295 ? -35.863 4.837 29.523 1.00 90.12 295 GLY A CA 1
ATOM 2205 C C . GLY A 1 295 ? -35.076 6.151 29.587 1.00 90.12 295 GLY A C 1
ATOM 2206 O O . GLY A 1 295 ? -35.615 7.183 29.197 1.00 90.12 295 GLY A O 1
ATOM 2207 N N . GLU A 1 296 ? -33.816 6.111 30.016 1.00 94.31 296 GLU A N 1
ATOM 2208 C CA . GLU A 1 296 ? -32.884 7.237 29.958 1.00 94.31 296 GLU A CA 1
ATOM 2209 C C . GLU A 1 296 ? -32.138 7.237 28.623 1.00 94.31 296 GLU A C 1
ATOM 2211 O O . GLU A 1 296 ? -31.883 6.179 28.037 1.00 94.31 296 GLU A O 1
ATOM 2216 N N . VAL A 1 297 ? -31.780 8.433 28.158 1.00 94.81 297 VAL A N 1
ATOM 2217 C CA . VAL A 1 297 ? -31.034 8.650 26.915 1.00 94.81 297 VAL A CA 1
ATOM 2218 C C . VAL A 1 297 ? -29.801 9.483 27.229 1.00 94.81 297 VAL A C 1
ATOM 2220 O O . VAL A 1 297 ? -29.907 10.503 27.907 1.00 94.81 297 VAL A O 1
ATOM 2223 N N . ALA A 1 298 ? -28.649 9.050 26.731 1.00 95.81 298 ALA A N 1
ATOM 2224 C CA . ALA A 1 298 ? -27.400 9.795 26.787 1.00 95.81 298 ALA A CA 1
ATOM 2225 C C . ALA A 1 298 ? -26.791 9.890 25.389 1.00 95.81 298 ALA A C 1
ATOM 2227 O O . ALA A 1 298 ? -26.977 9.000 24.558 1.00 95.81 298 ALA A O 1
ATOM 2228 N N . GLU A 1 299 ? -26.054 10.965 25.142 1.00 96.12 299 GLU A N 1
ATOM 2229 C CA . GLU A 1 299 ? -25.483 11.279 23.836 1.00 96.12 299 GLU A CA 1
ATOM 2230 C C . GLU A 1 299 ? -24.007 11.656 23.981 1.00 96.12 299 GLU A C 1
ATOM 2232 O O . GLU A 1 299 ? -23.605 12.256 24.982 1.00 96.12 299 GLU A O 1
ATOM 2237 N N . ALA A 1 300 ? -23.208 11.304 22.977 1.00 96.25 300 ALA A N 1
ATOM 2238 C CA . ALA A 1 300 ? -21.825 11.736 22.847 1.00 96.25 300 ALA A CA 1
ATOM 2239 C C . ALA A 1 300 ? -21.523 12.111 21.398 1.00 96.25 300 ALA A C 1
ATOM 2241 O O . ALA A 1 300 ? -21.811 11.348 20.477 1.00 96.25 300 ALA A O 1
ATOM 2242 N N . ASP A 1 301 ? -20.889 13.265 21.220 1.00 95.50 301 ASP A N 1
ATOM 2243 C CA . ASP A 1 301 ? -20.490 13.796 19.923 1.00 95.50 301 ASP A CA 1
ATOM 2244 C C . ASP A 1 301 ? -18.973 13.895 19.823 1.00 95.50 301 ASP A C 1
ATOM 2246 O O . ASP A 1 301 ? -18.287 14.252 20.784 1.00 95.50 301 ASP A O 1
ATOM 2250 N N . THR A 1 302 ? -18.442 13.656 18.630 1.00 95.69 302 THR A N 1
ATOM 2251 C CA . THR A 1 302 ? -17.047 13.957 18.319 1.00 95.69 302 THR A CA 1
ATOM 2252 C C . THR A 1 302 ? -16.861 14.287 16.846 1.00 95.69 302 THR A C 1
ATOM 2254 O O . THR A 1 302 ? -17.632 13.872 15.981 1.00 95.69 302 THR A O 1
ATOM 2257 N N . LEU A 1 303 ? -15.815 15.056 16.563 1.00 94.19 303 LEU A N 1
ATOM 2258 C CA . LEU A 1 303 ? -15.373 15.387 15.219 1.00 94.19 303 LEU A CA 1
ATOM 2259 C C . LEU A 1 303 ? -13.931 14.911 15.082 1.00 94.19 303 LEU A C 1
ATOM 2261 O O . LEU A 1 303 ? -13.073 15.320 15.866 1.00 94.19 303 LEU A O 1
ATOM 2265 N N . PHE A 1 304 ? -13.655 14.077 14.088 1.00 92.44 304 PHE A N 1
ATOM 2266 C CA . PHE A 1 304 ? -12.308 13.564 13.863 1.00 92.44 304 PHE A CA 1
ATOM 2267 C C . PHE A 1 304 ? -11.967 13.505 12.374 1.00 92.44 304 PHE A C 1
ATOM 2269 O O . PHE A 1 304 ? -12.846 13.545 11.509 1.00 92.44 304 PHE A O 1
ATOM 2276 N N . VAL A 1 305 ? -10.664 13.442 12.092 1.00 91.75 305 VAL A N 1
ATOM 2277 C CA . VAL A 1 305 ? -10.143 13.258 10.738 1.00 91.75 305 VAL A CA 1
ATOM 2278 C C . VAL A 1 305 ? -9.804 11.784 10.550 1.00 91.75 305 VAL A C 1
ATOM 2280 O O . VAL A 1 305 ? -8.935 11.263 11.248 1.00 91.75 305 VAL A O 1
ATOM 2283 N N . SER A 1 306 ? -10.491 11.111 9.633 1.00 92.56 306 SER A N 1
ATOM 2284 C CA . SER A 1 306 ? -10.175 9.749 9.217 1.00 92.56 306 SER A CA 1
ATOM 2285 C C . SER A 1 306 ? -9.236 9.744 8.010 1.00 92.56 306 SER A C 1
ATOM 2287 O O . SER A 1 306 ? -9.172 10.720 7.252 1.00 92.56 306 SER A O 1
ATOM 2289 N N . PRO A 1 307 ? -8.581 8.604 7.742 1.00 91.31 307 PRO A N 1
ATOM 2290 C CA . PRO A 1 307 ? -8.066 8.321 6.414 1.00 91.31 307 PRO A CA 1
ATOM 2291 C C . PRO A 1 307 ? -9.195 8.333 5.375 1.00 91.31 307 PRO A C 1
ATOM 2293 O O . PRO A 1 307 ? -10.379 8.317 5.717 1.00 91.31 307 PRO A O 1
ATOM 2296 N N . TRP A 1 308 ? -8.825 8.349 4.101 1.00 90.62 308 TRP A N 1
ATOM 2297 C CA . TRP A 1 308 ? -9.777 8.356 2.995 1.00 90.62 308 TRP A CA 1
ATOM 2298 C C . TRP A 1 308 ? -9.226 7.568 1.804 1.00 90.62 308 TRP A C 1
ATOM 2300 O O . TRP A 1 308 ? -8.028 7.314 1.705 1.00 90.62 308 TRP A O 1
ATOM 2310 N N . ARG A 1 309 ? -10.079 7.159 0.874 1.00 89.31 309 ARG A N 1
ATOM 2311 C CA . ARG A 1 309 ? -9.664 6.607 -0.413 1.00 89.31 309 ARG A CA 1
ATOM 2312 C C . ARG A 1 309 ? -10.611 7.111 -1.500 1.00 89.31 309 ARG A C 1
ATOM 2314 O O . ARG A 1 309 ? -11.819 7.109 -1.268 1.00 89.31 309 ARG A O 1
ATOM 2321 N N . PRO A 1 310 ? -10.091 7.583 -2.645 1.00 87.44 310 PRO A N 1
ATOM 2322 C CA . PRO A 1 310 ? -10.935 7.976 -3.766 1.00 87.44 310 PRO A CA 1
ATOM 2323 C C . PRO A 1 310 ? -11.651 6.757 -4.356 1.00 87.44 310 PRO A C 1
ATOM 2325 O O . PRO A 1 310 ? -11.086 5.666 -4.419 1.00 87.44 310 PRO A O 1
ATOM 2328 N N . ASP A 1 311 ? -12.859 6.979 -4.868 1.00 87.88 311 ASP A N 1
ATOM 2329 C CA . ASP A 1 311 ? -13.630 5.942 -5.562 1.00 87.88 311 ASP A CA 1
ATOM 2330 C C . ASP A 1 311 ? -13.026 5.575 -6.926 1.00 87.88 311 ASP A C 1
ATOM 2332 O O . ASP A 1 311 ? -13.299 4.499 -7.456 1.00 87.88 311 ASP A O 1
ATOM 2336 N N . GLU A 1 312 ? -12.200 6.451 -7.502 1.00 89.25 312 GLU A N 1
ATOM 2337 C CA . GLU A 1 312 ? -11.505 6.238 -8.771 1.00 89.25 312 GLU A CA 1
ATOM 2338 C C . GLU A 1 312 ? -9.992 6.374 -8.583 1.00 89.25 312 GLU A C 1
ATOM 2340 O O . GLU A 1 312 ? -9.498 7.339 -7.996 1.00 89.25 312 GLU A O 1
ATOM 2345 N N . LEU A 1 313 ? -9.256 5.398 -9.105 1.00 90.06 313 LEU A N 1
ATOM 2346 C CA . LEU A 1 313 ? -7.799 5.372 -9.132 1.00 90.06 313 LEU A CA 1
ATOM 2347 C C . LEU A 1 313 ? -7.325 5.117 -10.561 1.00 90.06 313 LEU A C 1
ATOM 2349 O O . LEU A 1 313 ? -7.934 4.355 -11.313 1.00 90.06 313 LEU A O 1
ATOM 2353 N N . THR A 1 314 ? -6.197 5.710 -10.924 1.00 91.44 314 THR A N 1
ATOM 2354 C CA . THR A 1 314 ? -5.515 5.458 -12.191 1.00 91.44 314 THR A CA 1
ATOM 2355 C C . THR A 1 314 ? -4.132 4.904 -11.907 1.00 91.44 314 THR A C 1
ATOM 2357 O O . THR A 1 314 ? -3.343 5.539 -11.208 1.00 91.44 314 THR A O 1
ATOM 2360 N N . LEU A 1 315 ? -3.826 3.733 -12.466 1.00 94.38 315 LEU A N 1
ATOM 2361 C CA . LEU A 1 315 ? -2.457 3.240 -12.545 1.00 94.38 315 LEU A CA 1
ATOM 2362 C C . LEU A 1 315 ? -1.831 3.750 -13.838 1.00 94.38 315 LEU A C 1
ATOM 2364 O O . LEU A 1 315 ? -2.295 3.415 -14.926 1.00 94.38 315 LEU A O 1
ATOM 2368 N N . GLN A 1 316 ? -0.785 4.553 -13.727 1.00 93.81 316 GLN A N 1
ATOM 2369 C CA . GLN A 1 316 ? -0.109 5.153 -14.871 1.00 93.81 316 GLN A CA 1
ATOM 2370 C C . GLN A 1 316 ? 1.302 4.598 -14.965 1.00 93.81 316 GLN A C 1
ATOM 2372 O O . GLN A 1 316 ? 2.029 4.570 -13.978 1.00 93.81 316 GLN A O 1
ATOM 2377 N N . VAL A 1 317 ? 1.712 4.145 -16.141 1.00 95.31 317 VAL A N 1
ATOM 2378 C CA . VAL A 1 317 ? 3.128 3.852 -16.362 1.00 95.31 317 VAL A CA 1
ATOM 2379 C C . VAL A 1 317 ? 3.864 5.180 -16.533 1.00 95.31 317 VAL A C 1
ATOM 2381 O O . VAL A 1 317 ? 3.410 6.058 -17.258 1.00 95.31 317 VAL A O 1
ATOM 2384 N N . GLY A 1 318 ? 5.006 5.325 -15.871 1.00 91.62 318 GLY A N 1
ATOM 2385 C CA . GLY A 1 318 ? 5.886 6.480 -15.979 1.00 91.62 318 GLY A CA 1
ATOM 2386 C C . GLY A 1 318 ? 7.331 6.038 -16.169 1.00 91.62 318 GLY A C 1
ATOM 2387 O O . GLY A 1 318 ? 7.779 5.032 -15.620 1.00 91.62 318 GLY A O 1
ATOM 2388 N N . GLY A 1 319 ? 8.098 6.779 -16.957 1.00 90.94 319 GLY A N 1
ATOM 2389 C CA . GLY A 1 319 ? 9.490 6.443 -17.231 1.00 90.94 319 GLY A CA 1
ATOM 2390 C C . GLY A 1 319 ? 10.184 7.506 -18.073 1.00 90.94 319 GLY A C 1
ATOM 2391 O O . GLY A 1 319 ? 9.592 8.546 -18.372 1.00 90.94 319 GLY A O 1
ATOM 2392 N N . PRO A 1 320 ? 11.445 7.274 -18.473 1.00 87.38 320 PRO A N 1
ATOM 2393 C CA . PRO A 1 320 ? 12.099 8.145 -19.435 1.00 87.38 320 PRO A CA 1
ATOM 2394 C C . PRO A 1 320 ? 11.299 8.163 -20.743 1.00 87.38 320 PRO A C 1
ATOM 2396 O O . PRO A 1 320 ? 10.811 7.131 -21.198 1.00 87.38 320 PRO A O 1
ATOM 2399 N N . ALA A 1 321 ? 11.183 9.334 -21.368 1.00 81.94 321 ALA A N 1
ATOM 2400 C CA . ALA A 1 321 ? 10.538 9.463 -22.678 1.00 81.94 321 ALA A CA 1
ATOM 2401 C C . ALA A 1 321 ? 11.350 8.785 -23.800 1.00 81.94 321 ALA A C 1
ATOM 2403 O O . ALA A 1 321 ? 10.819 8.496 -24.869 1.00 81.94 321 ALA A O 1
ATOM 2404 N N . ARG A 1 322 ? 12.646 8.535 -23.559 1.00 78.38 322 ARG A N 1
ATOM 2405 C CA . ARG A 1 322 ? 13.603 8.045 -24.551 1.00 78.38 322 ARG A CA 1
ATOM 2406 C C . ARG A 1 322 ? 14.706 7.189 -23.934 1.00 78.38 322 ARG A C 1
ATOM 2408 O O . ARG A 1 322 ? 15.176 7.507 -22.842 1.00 78.38 322 ARG A O 1
ATOM 2415 N N . MET A 1 323 ? 15.161 6.166 -24.660 1.00 80.88 323 MET A N 1
ATOM 2416 C CA . MET A 1 323 ? 16.314 5.325 -24.309 1.00 80.88 323 MET A CA 1
ATOM 2417 C C . MET A 1 323 ? 17.156 4.956 -25.547 1.00 80.88 323 MET A C 1
ATOM 2419 O O . MET A 1 323 ? 16.606 4.679 -26.613 1.00 80.88 323 MET A O 1
ATOM 2423 N N . LEU A 1 324 ? 18.487 4.923 -25.413 1.00 76.50 324 LEU A N 1
ATOM 2424 C CA . LEU A 1 324 ? 19.417 4.405 -26.430 1.00 76.50 324 LEU A CA 1
ATOM 2425 C C . LEU A 1 324 ? 19.670 2.898 -26.236 1.00 76.50 324 LEU A C 1
ATOM 2427 O O . LEU A 1 324 ? 19.453 2.371 -25.142 1.00 76.50 324 LEU A O 1
ATOM 2431 N N . PRO A 1 325 ? 20.174 2.170 -27.249 1.00 77.31 325 PRO A N 1
ATOM 2432 C CA . PRO A 1 325 ? 20.473 0.751 -27.109 1.00 77.31 325 PRO A CA 1
ATOM 2433 C C . PRO A 1 325 ? 21.525 0.525 -26.021 1.00 77.31 325 PRO A C 1
ATOM 2435 O O . PRO A 1 325 ? 22.628 1.063 -26.071 1.00 77.31 325 PRO A O 1
ATOM 2438 N N . GLY A 1 326 ? 21.190 -0.302 -25.036 1.00 77.62 326 GLY A N 1
ATOM 2439 C CA . GLY A 1 326 ? 22.019 -0.581 -23.870 1.00 77.62 326 GLY A CA 1
ATOM 2440 C C . GLY A 1 326 ? 21.713 0.277 -22.640 1.00 77.62 326 GLY A C 1
ATOM 2441 O O . GLY A 1 326 ? 22.086 -0.159 -21.544 1.00 77.62 326 GLY A O 1
ATOM 2442 N N . ASP A 1 327 ? 21.010 1.408 -22.791 1.00 83.25 327 ASP A N 1
ATOM 2443 C CA . ASP A 1 327 ? 20.598 2.269 -21.676 1.00 83.25 327 ASP A CA 1
ATOM 2444 C C . ASP A 1 327 ? 19.684 1.527 -20.709 1.00 83.25 327 ASP A C 1
ATOM 2446 O O . ASP A 1 327 ? 18.962 0.599 -21.081 1.00 83.25 327 ASP A O 1
ATOM 2450 N N . ARG A 1 328 ? 19.685 1.983 -19.455 1.00 92.25 328 ARG A N 1
ATOM 2451 C CA . ARG A 1 328 ? 18.803 1.485 -18.400 1.00 92.25 328 ARG A CA 1
ATOM 2452 C C . ARG A 1 328 ? 17.899 2.605 -17.913 1.00 92.25 328 ARG A C 1
ATOM 2454 O O . ARG A 1 328 ? 18.379 3.673 -17.550 1.00 92.25 328 ARG A O 1
ATOM 2461 N N . GLY A 1 329 ? 16.604 2.330 -17.867 1.00 91.50 329 GLY A N 1
ATOM 2462 C CA . GLY A 1 329 ? 15.572 3.227 -17.366 1.00 91.50 329 GLY A CA 1
ATOM 2463 C C . GLY A 1 329 ? 14.790 2.543 -16.255 1.00 91.50 329 GLY A C 1
ATOM 2464 O O . GLY A 1 329 ? 14.576 1.331 -16.295 1.00 91.50 329 GLY A O 1
ATOM 2465 N N . ILE A 1 330 ? 14.383 3.304 -15.242 1.00 95.50 330 ILE A N 1
ATOM 2466 C CA . ILE A 1 330 ? 13.413 2.810 -14.265 1.00 95.50 330 ILE A CA 1
ATOM 2467 C C . ILE A 1 330 ? 12.031 3.174 -14.784 1.00 95.50 330 ILE A C 1
ATOM 2469 O O . ILE A 1 330 ? 11.757 4.344 -15.044 1.00 95.50 330 ILE A O 1
ATOM 2473 N N . ILE A 1 331 ? 11.194 2.157 -14.943 1.00 96.12 331 ILE A N 1
ATOM 2474 C CA . ILE A 1 331 ? 9.788 2.306 -15.285 1.00 96.12 331 ILE A CA 1
ATOM 2475 C C . ILE A 1 331 ? 9.008 2.169 -13.992 1.00 96.12 331 ILE A C 1
ATOM 2477 O O . ILE A 1 331 ? 9.037 1.105 -13.372 1.00 96.12 331 ILE A O 1
ATOM 2481 N N . TYR A 1 332 ? 8.367 3.247 -13.569 1.00 96.62 332 TYR A N 1
ATOM 2482 C CA . TYR A 1 332 ? 7.468 3.256 -12.430 1.00 96.62 332 TYR A CA 1
ATOM 2483 C C . TYR A 1 332 ? 6.042 2.977 -12.888 1.00 96.62 332 TYR A C 1
ATOM 2485 O O . TYR A 1 332 ? 5.635 3.334 -13.991 1.00 96.62 332 TYR A O 1
ATOM 2493 N N . VAL A 1 333 ? 5.288 2.315 -12.026 1.00 96.81 333 VAL A N 1
ATOM 2494 C CA . VAL A 1 333 ? 3.833 2.341 -12.057 1.00 96.81 333 VAL A CA 1
ATOM 2495 C C . VAL A 1 333 ? 3.414 3.295 -10.957 1.00 96.81 333 VAL A C 1
ATOM 2497 O O . VAL A 1 333 ? 3.778 3.096 -9.799 1.00 96.81 333 VAL A O 1
ATOM 2500 N N . ASP A 1 334 ? 2.685 4.329 -11.330 1.00 94.06 334 ASP A N 1
ATOM 2501 C CA . ASP A 1 334 ? 2.226 5.406 -10.471 1.00 94.06 334 ASP A CA 1
ATOM 2502 C C . ASP A 1 334 ? 0.744 5.233 -10.168 1.00 94.06 334 ASP A C 1
ATOM 2504 O O . ASP A 1 334 ? -0.012 4.722 -10.991 1.00 94.06 334 ASP A O 1
ATOM 2508 N N . LEU A 1 335 ? 0.331 5.659 -8.981 1.00 92.06 335 LEU A N 1
ATOM 2509 C CA . LEU A 1 335 ? -1.047 5.667 -8.525 1.00 92.06 335 LEU A CA 1
ATOM 2510 C C . LEU A 1 335 ? -1.524 7.118 -8.395 1.00 92.06 335 LEU A C 1
ATOM 2512 O O . LEU A 1 335 ? -0.936 7.901 -7.641 1.00 92.06 335 LEU A O 1
ATOM 2516 N N . ASP A 1 336 ? -2.582 7.463 -9.127 1.00 88.88 336 ASP A N 1
ATOM 2517 C CA . ASP A 1 336 ? -3.168 8.807 -9.165 1.00 88.88 336 ASP A CA 1
ATOM 2518 C C . ASP A 1 336 ? -4.696 8.765 -8.931 1.00 88.88 336 ASP A C 1
ATOM 2520 O O . ASP A 1 336 ? -5.384 7.995 -9.605 1.00 88.88 336 ASP A O 1
ATOM 2524 N N . PRO A 1 337 ? -5.255 9.567 -8.004 1.00 86.06 337 PRO A N 1
ATOM 2525 C CA . PRO A 1 337 ? -4.539 10.423 -7.065 1.00 86.06 337 PRO A CA 1
ATOM 2526 C C . PRO A 1 337 ? -3.788 9.605 -6.008 1.00 86.06 337 PRO A C 1
ATOM 2528 O O . PRO A 1 337 ? -4.027 8.413 -5.803 1.00 86.06 337 PRO A O 1
ATOM 2531 N N . ARG A 1 338 ? -2.844 10.262 -5.331 1.00 83.38 338 ARG A N 1
ATOM 2532 C CA . ARG A 1 338 ? -2.040 9.628 -4.279 1.00 83.38 338 ARG A CA 1
ATOM 2533 C C . ARG A 1 338 ? -2.937 9.128 -3.148 1.00 83.38 338 ARG A C 1
ATOM 2535 O O . ARG A 1 338 ? -3.863 9.824 -2.735 1.00 83.38 338 ARG A O 1
ATOM 2542 N N . VAL A 1 339 ? -2.613 7.953 -2.617 1.00 82.62 339 VAL A N 1
ATOM 2543 C CA . VAL A 1 339 ? -3.336 7.342 -1.493 1.00 82.62 339 VAL A CA 1
ATOM 2544 C C . VAL A 1 339 ? -2.684 7.693 -0.148 1.00 82.62 339 VAL A C 1
ATOM 2546 O O . VAL A 1 339 ? -1.458 7.828 -0.086 1.00 82.62 339 VAL A O 1
ATOM 2549 N N . PRO A 1 340 ? -3.473 7.844 0.932 1.00 82.06 340 PRO A N 1
ATOM 2550 C CA . PRO A 1 340 ? -2.946 8.083 2.275 1.00 82.06 340 PRO A CA 1
ATOM 2551 C C . PRO A 1 340 ? -2.179 6.876 2.819 1.00 82.06 340 PRO A C 1
ATOM 2553 O O . PRO A 1 340 ? -2.421 5.739 2.410 1.00 82.06 340 PRO A O 1
ATOM 2556 N N . ARG A 1 341 ? -1.265 7.119 3.766 1.00 86.12 341 ARG A N 1
ATOM 2557 C CA . ARG A 1 341 ? -0.391 6.072 4.326 1.00 86.12 341 ARG A CA 1
ATOM 2558 C C . ARG A 1 341 ? -1.048 5.220 5.397 1.00 86.12 341 ARG A C 1
ATOM 2560 O O . ARG A 1 341 ? -0.514 4.188 5.776 1.00 86.12 341 ARG A O 1
ATOM 2567 N N . GLU A 1 342 ? -2.179 5.675 5.900 1.00 85.62 342 GLU A N 1
ATOM 2568 C CA . GLU A 1 342 ? -2.890 5.073 7.015 1.00 85.62 342 GLU A CA 1
ATOM 2569 C C . GLU A 1 342 ? -3.748 3.875 6.584 1.00 85.62 342 GLU A C 1
ATOM 2571 O O . GLU A 1 342 ? -4.218 3.130 7.443 1.00 85.62 342 GLU A O 1
ATOM 2576 N N . LEU A 1 343 ? -3.969 3.689 5.274 1.00 87.75 343 LEU A N 1
ATOM 2577 C CA . LEU A 1 343 ? -4.771 2.590 4.742 1.00 87.75 343 LEU A CA 1
ATOM 2578 C C . LEU A 1 343 ? -3.917 1.600 3.941 1.00 87.75 343 LEU A C 1
ATOM 2580 O O . LEU A 1 343 ? -3.267 2.004 2.971 1.00 87.75 343 LEU A O 1
ATOM 2584 N N . PRO A 1 344 ? -3.995 0.291 4.250 1.00 87.50 344 PRO A N 1
ATOM 2585 C CA . PRO A 1 344 ? -3.252 -0.725 3.523 1.00 87.50 344 PRO A CA 1
ATOM 2586 C C . PRO A 1 344 ? -3.746 -0.870 2.083 1.00 87.50 344 PRO A C 1
ATOM 2588 O O . PRO A 1 344 ? -4.938 -0.718 1.789 1.00 87.50 344 PRO A O 1
ATOM 2591 N N . LEU A 1 345 ? -2.830 -1.236 1.194 1.00 87.94 345 LEU A N 1
ATOM 2592 C CA . LEU A 1 345 ? -3.075 -1.495 -0.216 1.00 87.94 345 LEU A CA 1
ATOM 2593 C C . LEU A 1 345 ? -2.584 -2.899 -0.577 1.00 87.94 345 LEU A C 1
ATOM 2595 O O . LEU A 1 345 ? -1.433 -3.237 -0.331 1.00 87.94 345 LEU A O 1
ATOM 2599 N N . SER A 1 346 ? -3.424 -3.709 -1.203 1.00 89.75 346 SER A N 1
ATOM 2600 C CA . SER A 1 346 ? -2.990 -4.925 -1.891 1.00 89.75 346 SER A CA 1
ATOM 2601 C C . SER A 1 346 ? -3.115 -4.700 -3.387 1.00 89.75 346 SER A C 1
ATOM 2603 O O . SER A 1 346 ? -4.091 -4.109 -3.850 1.00 89.75 346 SER A O 1
ATOM 2605 N N . PHE A 1 347 ? -2.150 -5.174 -4.162 1.00 93.44 347 PHE A N 1
ATOM 2606 C CA . PHE A 1 347 ? -2.217 -5.077 -5.612 1.00 93.44 347 PHE A CA 1
ATOM 2607 C C . PHE A 1 347 ? -1.674 -6.331 -6.284 1.00 93.44 347 PHE A C 1
ATOM 2609 O O . PHE A 1 347 ? -0.738 -6.966 -5.800 1.00 93.44 347 PHE A O 1
ATOM 2616 N N . ASP A 1 348 ? -2.258 -6.641 -7.431 1.00 94.94 348 ASP A N 1
ATOM 2617 C CA . ASP A 1 348 ? -1.786 -7.614 -8.400 1.00 94.94 348 ASP A CA 1
ATOM 2618 C C . ASP A 1 348 ? -2.012 -7.023 -9.791 1.00 94.94 348 ASP A C 1
ATOM 2620 O O . ASP A 1 348 ? -3.125 -6.608 -10.112 1.00 94.94 348 ASP A O 1
ATOM 2624 N N . PHE A 1 349 ? -0.963 -6.911 -10.597 1.00 96.69 349 PHE A N 1
ATOM 2625 C CA . PHE A 1 349 ? -1.104 -6.454 -11.976 1.00 96.69 349 PHE A CA 1
ATOM 2626 C C . PHE A 1 349 ? -0.025 -7.039 -12.878 1.00 96.69 349 PHE A C 1
ATOM 2628 O O . PHE A 1 349 ? 1.042 -7.475 -12.428 1.00 96.69 349 PHE A O 1
ATOM 2635 N N . LEU A 1 350 ? -0.294 -7.011 -14.181 1.00 97.50 350 LEU A N 1
ATOM 2636 C CA . LEU A 1 350 ? 0.661 -7.372 -15.214 1.00 97.50 350 LEU A CA 1
ATOM 2637 C C . LEU A 1 350 ? 1.203 -6.113 -15.883 1.00 97.50 350 LEU A C 1
ATOM 2639 O O . LEU A 1 350 ? 0.444 -5.267 -16.339 1.00 97.50 350 LEU A O 1
ATOM 2643 N N . LEU A 1 351 ? 2.523 -6.016 -15.991 1.00 97.62 351 LEU A N 1
ATOM 2644 C CA . LEU A 1 351 ? 3.197 -5.047 -16.844 1.00 97.62 351 LEU A CA 1
ATOM 2645 C C . LEU A 1 351 ? 3.609 -5.742 -18.142 1.00 97.62 351 LEU A C 1
ATOM 2647 O O . LEU A 1 351 ? 4.286 -6.778 -18.112 1.00 97.62 351 LEU A O 1
ATOM 2651 N N . ARG A 1 352 ? 3.202 -5.175 -19.276 1.00 97.25 352 ARG A N 1
ATOM 2652 C CA . ARG A 1 352 ? 3.488 -5.684 -20.617 1.00 97.25 352 ARG A CA 1
ATOM 2653 C C . ARG A 1 352 ? 4.457 -4.755 -21.332 1.00 97.25 352 ARG A C 1
ATOM 2655 O O . ARG A 1 352 ? 4.246 -3.550 -21.376 1.00 97.25 352 ARG A O 1
ATOM 2662 N N . THR A 1 353 ? 5.507 -5.331 -21.901 1.00 95.38 353 THR A N 1
ATOM 2663 C CA . THR A 1 353 ? 6.536 -4.642 -22.686 1.00 95.38 353 THR A CA 1
ATOM 2664 C C . THR A 1 353 ? 6.825 -5.437 -23.955 1.00 95.38 353 THR A C 1
ATOM 2666 O O . THR A 1 353 ? 6.530 -6.633 -24.023 1.00 95.38 353 THR A O 1
ATOM 2669 N N . ASP A 1 354 ? 7.465 -4.809 -24.940 1.00 93.38 354 ASP A N 1
ATOM 2670 C CA . ASP A 1 354 ? 8.024 -5.527 -26.086 1.00 93.38 354 ASP A CA 1
ATOM 2671 C C . ASP A 1 354 ? 9.332 -6.243 -25.676 1.00 93.38 354 ASP A C 1
ATOM 2673 O O . ASP A 1 354 ? 10.317 -5.570 -25.357 1.00 93.38 354 ASP A O 1
ATOM 2677 N N . PRO A 1 355 ? 9.374 -7.589 -25.641 1.00 93.19 355 PRO A N 1
ATOM 2678 C CA . PRO A 1 355 ? 10.562 -8.332 -25.226 1.00 93.19 355 PRO A CA 1
ATOM 2679 C C . PRO A 1 355 ? 11.719 -8.288 -26.227 1.00 93.19 355 PRO A C 1
ATOM 2681 O O . PRO A 1 355 ? 12.827 -8.666 -25.852 1.00 93.19 355 PRO A O 1
ATOM 2684 N N . GLU A 1 356 ? 11.489 -7.882 -27.478 1.00 88.12 356 GLU A N 1
ATOM 2685 C CA . GLU A 1 356 ? 12.565 -7.717 -28.465 1.00 88.12 356 GLU A CA 1
ATOM 2686 C C . GLU A 1 356 ? 13.338 -6.413 -28.247 1.00 88.12 356 GLU A C 1
ATOM 2688 O O . GLU A 1 356 ? 14.456 -6.258 -28.734 1.00 88.12 356 GLU A O 1
ATOM 2693 N N . LEU A 1 357 ? 12.746 -5.481 -27.498 1.00 88.31 357 LEU A N 1
ATOM 2694 C CA . LEU A 1 357 ? 13.217 -4.108 -27.370 1.00 88.31 357 LEU A CA 1
ATOM 2695 C C . LEU A 1 357 ? 13.523 -3.709 -25.926 1.00 88.31 357 LEU A C 1
ATOM 2697 O O . LEU A 1 357 ? 14.348 -2.827 -25.700 1.00 88.31 357 LEU A O 1
ATOM 2701 N N . LEU A 1 358 ? 12.893 -4.360 -24.947 1.00 93.44 358 LEU A N 1
ATOM 2702 C CA . LEU A 1 358 ? 13.092 -4.105 -23.526 1.00 93.44 358 LEU A CA 1
ATOM 2703 C C . LEU A 1 358 ? 13.269 -5.414 -22.756 1.00 93.44 358 LEU A C 1
ATOM 2705 O O . LEU A 1 358 ? 12.417 -6.305 -22.785 1.00 93.44 358 LEU A O 1
ATOM 2709 N N . GLU A 1 359 ? 14.344 -5.487 -21.977 1.00 93.62 359 GLU A N 1
ATOM 2710 C CA . GLU A 1 359 ? 14.593 -6.580 -21.037 1.00 93.62 359 GLU A CA 1
ATOM 2711 C C . GLU A 1 359 ? 14.793 -6.050 -19.611 1.00 93.62 359 GLU A C 1
ATOM 2713 O O . GLU A 1 359 ? 15.324 -4.957 -19.426 1.00 93.62 359 GLU A O 1
ATOM 2718 N N . PRO A 1 360 ? 14.394 -6.785 -18.563 1.00 95.31 360 PRO A N 1
ATOM 2719 C CA . PRO A 1 360 ? 14.657 -6.372 -17.196 1.00 95.31 360 PRO A CA 1
ATOM 2720 C C . PRO A 1 360 ? 16.143 -6.548 -16.884 1.00 95.31 360 PRO A C 1
ATOM 2722 O O . PRO A 1 360 ? 16.711 -7.612 -17.121 1.00 95.31 360 PRO A O 1
ATOM 2725 N N . THR A 1 361 ? 16.764 -5.530 -16.285 1.00 92.44 361 THR A N 1
ATOM 2726 C CA . THR A 1 361 ? 18.166 -5.621 -15.834 1.00 92.44 361 THR A CA 1
ATOM 2727 C C . THR A 1 361 ? 18.312 -6.655 -14.711 1.00 92.44 361 THR A C 1
ATOM 2729 O O . THR A 1 361 ? 19.323 -7.348 -14.615 1.00 92.44 361 THR A O 1
ATOM 2732 N N . ALA A 1 362 ? 17.286 -6.767 -13.866 1.00 91.25 362 ALA A N 1
ATOM 2733 C CA . ALA A 1 362 ? 17.125 -7.804 -12.858 1.00 91.25 362 ALA A CA 1
ATOM 2734 C C . ALA A 1 362 ? 15.628 -8.011 -12.586 1.00 91.25 362 ALA A C 1
ATOM 2736 O O . ALA A 1 362 ? 14.837 -7.076 -12.709 1.00 91.25 362 ALA A O 1
ATOM 2737 N N . LEU A 1 363 ? 15.237 -9.214 -12.163 1.00 93.69 363 LEU A N 1
ATOM 2738 C CA . LEU A 1 363 ? 13.879 -9.492 -11.675 1.00 93.69 363 LEU A CA 1
ATOM 2739 C C . LEU A 1 363 ? 13.749 -9.100 -10.198 1.00 93.69 363 LEU A C 1
ATOM 2741 O O . LEU A 1 363 ? 13.420 -9.917 -9.346 1.00 93.69 363 LEU A O 1
ATOM 2745 N N . VAL A 1 364 ? 14.066 -7.840 -9.906 1.00 93.69 364 VAL A N 1
ATOM 2746 C CA . VAL A 1 364 ? 13.938 -7.237 -8.578 1.00 93.69 364 VAL A CA 1
ATOM 2747 C C . VAL A 1 364 ? 13.169 -5.924 -8.736 1.00 93.69 364 VAL A C 1
ATOM 2749 O O . VAL A 1 364 ? 13.579 -5.091 -9.549 1.00 93.69 364 VAL A O 1
ATOM 2752 N N . PRO A 1 365 ? 12.056 -5.729 -8.011 1.00 96.38 365 PRO A N 1
ATOM 2753 C CA . PRO A 1 365 ? 11.295 -4.492 -8.094 1.00 96.38 365 PRO A CA 1
ATOM 2754 C C . PRO A 1 365 ? 12.070 -3.332 -7.459 1.00 96.38 365 PRO A C 1
ATOM 2756 O O . PRO A 1 365 ? 12.779 -3.496 -6.464 1.00 96.38 365 PRO A O 1
ATOM 2759 N N . VAL A 1 366 ? 11.908 -2.138 -8.020 1.00 96.12 366 VAL A N 1
ATOM 2760 C CA . VAL A 1 366 ? 12.400 -0.885 -7.445 1.00 96.12 366 VAL A CA 1
ATOM 2761 C C . VAL A 1 366 ? 11.358 -0.384 -6.452 1.00 96.12 366 VAL A C 1
ATOM 2763 O O . VAL A 1 366 ? 10.293 0.079 -6.853 1.00 96.12 366 VAL A O 1
ATOM 2766 N N . THR A 1 367 ? 11.662 -0.492 -5.159 1.00 94.62 367 THR A N 1
ATOM 2767 C CA . THR A 1 367 ? 10.760 -0.069 -4.073 1.00 94.62 367 THR A CA 1
ATOM 2768 C C . THR A 1 367 ? 11.253 1.174 -3.326 1.00 94.62 367 THR A C 1
ATOM 2770 O O . THR A 1 367 ? 10.473 1.840 -2.645 1.00 94.62 367 THR A O 1
ATOM 2773 N N . LEU A 1 368 ? 12.535 1.533 -3.451 1.00 91.81 368 LEU A N 1
ATOM 2774 C CA . LEU A 1 368 ? 13.094 2.721 -2.804 1.00 91.81 368 LEU A CA 1
ATOM 2775 C C . LEU A 1 368 ? 12.487 3.997 -3.404 1.00 91.81 368 LEU A C 1
ATOM 2777 O O . LEU A 1 368 ? 12.504 4.173 -4.619 1.00 91.81 368 LEU A O 1
ATOM 2781 N N . GLY A 1 369 ? 11.979 4.890 -2.555 1.00 88.94 369 GLY A N 1
ATOM 2782 C CA . GLY A 1 369 ? 11.302 6.117 -2.979 1.00 88.94 369 GLY A CA 1
ATOM 2783 C C . GLY A 1 369 ? 9.880 5.902 -3.506 1.00 88.94 369 GLY A C 1
ATOM 2784 O O . GLY A 1 369 ? 9.355 6.791 -4.169 1.00 88.94 369 GLY A O 1
ATOM 2785 N N . THR A 1 370 ? 9.267 4.746 -3.228 1.00 93.44 370 THR A N 1
ATOM 2786 C CA . THR A 1 370 ? 7.907 4.392 -3.674 1.00 93.44 370 THR A CA 1
ATOM 2787 C C . THR A 1 370 ? 6.980 4.104 -2.487 1.00 93.44 370 THR A C 1
ATOM 2789 O O . THR A 1 370 ? 7.435 3.938 -1.353 1.00 93.44 370 THR A O 1
ATOM 2792 N N . ILE A 1 371 ? 5.677 3.980 -2.745 1.00 91.81 371 ILE A N 1
ATOM 2793 C CA . ILE A 1 371 ? 4.657 3.515 -1.793 1.00 91.81 371 ILE A CA 1
ATOM 2794 C C . ILE A 1 371 ? 5.051 2.159 -1.195 1.00 91.81 371 ILE A C 1
ATOM 2796 O O . ILE A 1 371 ? 4.846 1.928 -0.008 1.00 91.81 371 ILE A O 1
ATOM 2800 N N . THR A 1 372 ? 5.667 1.276 -1.982 1.00 93.25 372 THR A N 1
ATOM 2801 C CA . THR A 1 372 ? 6.075 -0.068 -1.541 1.00 93.25 372 THR A CA 1
ATOM 2802 C C . THR A 1 372 ? 7.419 -0.105 -0.809 1.00 93.25 372 THR A C 1
ATOM 2804 O O . THR A 1 372 ? 7.945 -1.184 -0.526 1.00 93.25 372 THR A O 1
ATOM 2807 N N . GLN A 1 373 ? 7.996 1.050 -0.462 1.00 89.94 373 GLN A N 1
ATOM 2808 C CA . GLN A 1 373 ? 9.216 1.102 0.338 1.00 89.94 373 GLN A CA 1
ATOM 2809 C C . GLN A 1 373 ? 9.040 0.336 1.660 1.00 89.94 373 GLN A C 1
ATOM 2811 O O . GLN A 1 373 ? 8.011 0.439 2.321 1.00 89.94 373 GLN A O 1
ATOM 2816 N N . ASN A 1 374 ? 10.066 -0.426 2.050 1.00 83.69 374 ASN A N 1
ATOM 2817 C CA . ASN A 1 374 ? 10.066 -1.323 3.216 1.00 83.69 374 ASN A CA 1
ATOM 2818 C C . ASN A 1 374 ? 9.056 -2.483 3.153 1.00 83.69 374 ASN A C 1
ATOM 2820 O O . ASN A 1 374 ? 8.878 -3.180 4.150 1.00 83.69 374 ASN A O 1
ATOM 2824 N N . THR A 1 375 ? 8.442 -2.729 1.995 1.00 83.50 375 THR A N 1
ATOM 2825 C CA . THR A 1 375 ? 7.546 -3.866 1.775 1.00 83.50 375 THR A CA 1
ATOM 2826 C C . THR A 1 375 ? 8.135 -4.824 0.746 1.00 83.50 375 THR A C 1
ATOM 2828 O O . THR A 1 375 ? 8.790 -4.419 -0.216 1.00 83.50 375 THR A O 1
ATOM 2831 N N . THR A 1 376 ? 7.918 -6.124 0.942 1.00 86.38 376 THR A N 1
ATOM 2832 C CA . THR A 1 376 ? 8.288 -7.135 -0.049 1.00 86.38 376 THR A CA 1
ATOM 2833 C C . THR A 1 376 ? 7.259 -7.151 -1.172 1.00 86.38 376 THR A C 1
ATOM 2835 O O . THR A 1 376 ? 6.114 -7.540 -0.961 1.00 86.38 376 THR A O 1
ATOM 2838 N N . VAL A 1 377 ? 7.684 -6.768 -2.375 1.00 92.62 377 VAL A N 1
ATOM 2839 C CA . VAL A 1 377 ? 6.894 -6.925 -3.601 1.00 92.62 377 VAL A CA 1
ATOM 2840 C C . VAL A 1 377 ? 7.416 -8.133 -4.364 1.00 92.62 377 VAL A C 1
ATOM 2842 O O . VAL A 1 377 ? 8.622 -8.263 -4.582 1.00 92.62 377 VAL A O 1
ATOM 2845 N N . GLN A 1 378 ? 6.521 -9.027 -4.774 1.00 92.62 378 GLN A N 1
ATOM 2846 C CA . GLN A 1 378 ? 6.876 -10.134 -5.652 1.00 92.62 378 GLN A CA 1
ATOM 2847 C C . GLN A 1 378 ? 6.891 -9.647 -7.100 1.00 92.62 378 GLN A C 1
ATOM 2849 O O . GLN A 1 378 ? 5.944 -9.007 -7.553 1.00 92.62 378 GLN A O 1
ATOM 2854 N N . LEU A 1 379 ? 7.961 -9.972 -7.826 1.00 96.62 379 LEU A N 1
ATOM 2855 C CA . LEU A 1 379 ? 8.107 -9.696 -9.251 1.00 96.62 379 LEU A CA 1
ATOM 2856 C C . LEU A 1 379 ? 8.418 -10.999 -9.984 1.00 96.62 379 LEU A C 1
ATOM 2858 O O . LEU A 1 379 ? 9.519 -11.535 -9.877 1.00 96.62 379 LEU A O 1
ATOM 2862 N N . ASN A 1 380 ? 7.453 -11.489 -10.757 1.00 94.44 380 ASN A N 1
ATOM 2863 C CA . ASN A 1 380 ? 7.566 -12.750 -11.482 1.00 94.44 380 ASN A CA 1
ATOM 2864 C C . ASN A 1 380 ? 7.485 -12.520 -12.993 1.00 94.44 380 ASN A C 1
ATOM 2866 O O . ASN A 1 380 ? 6.518 -11.950 -13.498 1.00 94.44 380 ASN A O 1
ATOM 2870 N N . LYS A 1 381 ? 8.469 -13.017 -13.748 1.00 96.06 381 LYS A N 1
ATOM 2871 C CA . LYS A 1 381 ? 8.384 -13.079 -15.214 1.00 96.06 381 LYS A CA 1
ATOM 2872 C C . LYS A 1 381 ? 7.527 -14.280 -15.608 1.00 96.06 381 LYS A C 1
ATOM 2874 O O . LYS A 1 381 ? 7.959 -15.415 -15.434 1.00 96.06 381 LYS A O 1
ATOM 2879 N N . LEU A 1 382 ? 6.338 -14.039 -16.159 1.00 94.75 382 LEU A N 1
ATOM 2880 C CA . LEU A 1 382 ? 5.441 -15.120 -16.592 1.00 94.75 382 LEU A CA 1
ATOM 2881 C C . LEU A 1 382 ? 5.855 -15.675 -17.958 1.00 94.75 382 LEU A C 1
ATOM 2883 O O . LEU A 1 382 ? 5.857 -16.880 -18.188 1.00 94.75 382 LEU A O 1
ATOM 2887 N N . ARG A 1 383 ? 6.212 -14.771 -18.872 1.00 94.62 383 ARG A N 1
ATOM 2888 C CA . ARG A 1 383 ? 6.729 -15.048 -20.218 1.00 94.62 383 ARG A CA 1
ATOM 2889 C C . ARG A 1 383 ? 7.522 -13.826 -20.708 1.00 94.62 383 ARG A C 1
ATOM 2891 O O . ARG A 1 383 ? 7.487 -12.792 -20.039 1.00 94.62 383 ARG A O 1
ATOM 2898 N N . PRO A 1 384 ? 8.277 -13.902 -21.820 1.00 95.00 384 PRO A N 1
ATOM 2899 C CA . PRO A 1 384 ? 8.962 -12.729 -22.365 1.00 95.00 384 PRO A CA 1
ATOM 2900 C C . PRO A 1 384 ? 8.008 -11.535 -22.517 1.00 95.00 384 PRO A C 1
ATOM 2902 O O . PRO A 1 384 ? 6.929 -11.685 -23.087 1.00 95.00 384 PRO A O 1
ATOM 2905 N N . GLY A 1 385 ? 8.394 -10.385 -21.954 1.00 94.00 385 GLY A N 1
ATOM 2906 C CA . GLY A 1 385 ? 7.636 -9.134 -22.045 1.00 94.00 385 GLY A CA 1
ATOM 2907 C C . GLY A 1 385 ? 6.421 -9.037 -21.119 1.00 94.00 385 GLY A C 1
ATOM 2908 O O . GLY A 1 385 ? 5.686 -8.067 -21.218 1.00 94.00 385 GLY A O 1
ATOM 2909 N N . VAL A 1 386 ? 6.174 -10.013 -20.234 1.00 97.25 386 VAL A N 1
ATOM 2910 C CA . VAL A 1 386 ? 5.047 -9.965 -19.284 1.00 97.25 386 VAL A CA 1
ATOM 2911 C C . VAL A 1 386 ? 5.527 -10.258 -17.867 1.00 97.25 386 VAL A C 1
ATOM 2913 O O . VAL A 1 386 ? 5.987 -11.368 -17.567 1.00 97.25 386 VAL A O 1
ATOM 2916 N N . TYR A 1 387 ? 5.372 -9.268 -16.992 1.00 97.31 387 TYR A N 1
ATOM 2917 C CA . TYR A 1 387 ? 5.841 -9.295 -15.610 1.00 97.31 387 TYR A CA 1
ATOM 2918 C C . TYR A 1 387 ? 4.669 -9.091 -14.657 1.00 97.31 387 TYR A C 1
ATOM 2920 O O . TYR A 1 387 ? 3.925 -8.129 -14.802 1.00 97.31 387 TYR A O 1
ATOM 2928 N N . ARG A 1 388 ? 4.501 -9.990 -13.690 1.00 97.50 388 ARG A N 1
ATOM 2929 C CA . ARG A 1 388 ? 3.480 -9.878 -12.648 1.00 97.50 388 ARG A CA 1
ATOM 2930 C C . ARG A 1 388 ? 4.083 -9.258 -11.402 1.00 97.50 388 ARG A C 1
ATOM 2932 O O . ARG A 1 388 ? 5.080 -9.778 -10.895 1.00 97.50 388 ARG A O 1
ATOM 2939 N N . PHE A 1 389 ? 3.455 -8.196 -10.922 1.00 97.56 389 PHE A N 1
ATOM 2940 C CA . PHE A 1 389 ? 3.745 -7.583 -9.634 1.00 97.56 389 PHE A CA 1
ATOM 2941 C C . PHE A 1 389 ? 2.631 -7.943 -8.670 1.00 97.56 389 PHE A C 1
ATOM 2943 O O . PHE A 1 389 ? 1.462 -7.788 -9.018 1.00 97.56 389 PHE A O 1
ATOM 2950 N N . SER A 1 390 ? 2.985 -8.400 -7.474 1.00 95.06 390 SER A N 1
ATOM 2951 C CA . SER A 1 390 ? 1.998 -8.678 -6.436 1.00 95.06 390 SER A CA 1
ATOM 2952 C C . SER A 1 390 ? 2.527 -8.367 -5.042 1.00 95.06 390 SER A C 1
ATOM 2954 O O . SER A 1 390 ? 3.666 -8.698 -4.699 1.00 95.06 390 SER A O 1
ATOM 2956 N N . ALA A 1 391 ? 1.685 -7.736 -4.232 1.00 88.88 391 ALA A N 1
ATOM 2957 C CA . ALA A 1 391 ? 1.922 -7.511 -2.815 1.00 88.88 391 ALA A CA 1
ATOM 2958 C C . ALA A 1 391 ? 0.585 -7.415 -2.074 1.00 88.88 391 ALA A C 1
ATOM 2960 O O . ALA A 1 391 ? -0.398 -6.903 -2.611 1.00 88.88 391 ALA A O 1
ATOM 2961 N N . GLU A 1 392 ? 0.559 -7.889 -0.833 1.00 86.06 392 GLU A N 1
ATOM 2962 C CA . GLU A 1 392 ? -0.632 -7.870 0.013 1.00 86.06 392 GLU A CA 1
ATOM 2963 C C . GLU A 1 392 ? -0.382 -7.032 1.266 1.00 86.06 392 GLU A C 1
ATOM 2965 O O . GLU A 1 392 ? 0.706 -7.083 1.842 1.00 86.06 392 GLU A O 1
ATOM 2970 N N . PHE A 1 393 ? -1.402 -6.278 1.686 1.00 81.00 393 PHE A N 1
ATOM 2971 C CA . PHE A 1 393 ? -1.410 -5.459 2.901 1.00 81.00 393 PHE A CA 1
ATOM 2972 C C . PHE A 1 393 ? -0.223 -4.484 2.998 1.00 81.00 393 PHE A C 1
ATOM 2974 O O . PHE A 1 393 ? 0.344 -4.272 4.071 1.00 81.00 393 PHE A O 1
ATOM 2981 N N . VAL A 1 394 ? 0.152 -3.871 1.871 1.00 84.25 394 VAL A N 1
ATOM 2982 C CA . VAL A 1 394 ? 1.209 -2.858 1.795 1.00 84.25 394 VAL A CA 1
ATOM 2983 C C . VAL A 1 394 ? 0.772 -1.621 2.565 1.00 84.25 394 VAL A C 1
ATOM 2985 O O . VAL A 1 394 ? -0.192 -0.962 2.184 1.00 84.25 394 VAL A O 1
ATOM 2988 N N . GLN A 1 395 ? 1.505 -1.281 3.620 1.00 85.88 395 GLN A N 1
ATOM 2989 C CA . GLN A 1 395 ? 1.375 0.011 4.288 1.00 85.88 395 GLN A CA 1
ATOM 2990 C C . GLN A 1 395 ? 2.256 1.030 3.553 1.00 85.88 395 GLN A C 1
ATOM 2992 O O . GLN A 1 395 ? 3.471 0.812 3.488 1.00 85.88 395 GLN A O 1
ATOM 2997 N N . PRO A 1 396 ? 1.696 2.106 2.967 1.00 85.19 396 PRO A N 1
ATOM 2998 C CA . PRO A 1 396 ? 2.477 3.040 2.162 1.00 85.19 396 PRO A CA 1
ATOM 2999 C C . PRO A 1 396 ? 3.666 3.646 2.922 1.00 85.19 396 PRO A C 1
ATOM 3001 O O . PRO A 1 396 ? 3.512 4.399 3.884 1.00 85.19 396 PRO A O 1
ATOM 3004 N N . GLY A 1 397 ? 4.882 3.355 2.457 1.00 79.25 397 GLY A N 1
ATOM 3005 C CA . GLY A 1 397 ? 6.117 3.858 3.060 1.00 79.25 397 GLY A CA 1
ATOM 3006 C C . GLY A 1 397 ? 6.401 5.330 2.744 1.00 79.25 397 GLY A C 1
ATOM 3007 O O . GLY A 1 397 ? 7.092 6.000 3.514 1.00 79.25 397 GLY A O 1
ATOM 3008 N N . MET A 1 398 ? 5.860 5.847 1.636 1.00 81.12 398 MET A N 1
ATOM 3009 C CA . MET A 1 398 ? 6.091 7.200 1.114 1.00 81.12 398 MET A CA 1
ATOM 3010 C C . MET A 1 398 ? 4.797 7.800 0.537 1.00 81.12 398 MET A C 1
ATOM 3012 O O . MET A 1 398 ? 4.017 7.095 -0.090 1.00 81.12 398 MET A O 1
ATOM 3016 N N . GLU A 1 399 ? 4.611 9.118 0.666 1.00 75.94 399 GLU A N 1
ATOM 3017 C CA . GLU A 1 399 ? 3.532 9.903 0.021 1.00 75.94 399 GLU A CA 1
ATOM 3018 C C . GLU A 1 399 ? 3.867 10.279 -1.439 1.00 75.94 399 GLU A C 1
ATOM 3020 O O . GLU A 1 399 ? 3.651 11.402 -1.910 1.00 75.94 399 GLU A O 1
ATOM 3025 N N . THR A 1 400 ? 4.476 9.353 -2.174 1.00 81.19 400 THR A N 1
ATOM 3026 C CA . THR A 1 400 ? 4.775 9.515 -3.603 1.00 81.19 400 THR A CA 1
ATOM 3027 C C . THR A 1 400 ? 3.636 8.961 -4.454 1.00 81.19 400 THR A C 1
ATOM 3029 O O . THR A 1 400 ? 2.849 8.153 -3.977 1.00 81.19 400 THR A O 1
ATOM 3032 N N . GLY A 1 401 ? 3.569 9.355 -5.730 1.00 81.81 401 GLY A N 1
ATOM 3033 C CA . GLY A 1 401 ? 2.711 8.671 -6.708 1.00 81.81 401 GLY A CA 1
ATOM 3034 C C . GLY A 1 401 ? 3.252 7.293 -7.102 1.00 81.81 401 GLY A C 1
ATOM 3035 O O . GLY A 1 401 ? 2.472 6.396 -7.380 1.00 81.81 401 GLY A O 1
ATOM 3036 N N . HIS A 1 402 ? 4.572 7.090 -7.057 1.00 93.19 402 HIS A N 1
ATOM 3037 C CA . HIS A 1 402 ? 5.209 5.829 -7.443 1.00 93.19 402 HIS A CA 1
ATOM 3038 C C . HIS A 1 402 ? 4.749 4.667 -6.558 1.00 93.19 402 HIS A C 1
ATOM 3040 O O . HIS A 1 402 ? 5.083 4.635 -5.374 1.00 93.19 402 HIS A O 1
ATOM 3046 N N . LEU A 1 403 ? 4.022 3.702 -7.123 1.00 94.69 403 LEU A N 1
ATOM 3047 C CA . LEU A 1 403 ? 3.612 2.471 -6.448 1.00 94.69 403 LEU A CA 1
ATOM 3048 C C . LEU A 1 403 ? 4.804 1.518 -6.308 1.00 94.69 403 LEU A C 1
ATOM 3050 O O . LEU A 1 403 ? 5.183 1.127 -5.202 1.00 94.69 403 LEU A O 1
ATOM 3054 N N . VAL A 1 404 ? 5.404 1.171 -7.444 1.00 96.81 404 VAL A N 1
ATOM 3055 C CA . VAL A 1 404 ? 6.560 0.276 -7.581 1.00 96.81 404 VAL A CA 1
ATOM 3056 C C . VAL A 1 404 ? 7.206 0.516 -8.945 1.00 96.81 404 VAL A C 1
ATOM 3058 O O . VAL A 1 404 ? 6.533 0.965 -9.869 1.00 96.81 404 VAL A O 1
ATOM 3061 N N . GLY A 1 405 ? 8.495 0.220 -9.101 1.00 96.62 405 GLY A N 1
ATOM 3062 C CA . GLY A 1 405 ? 9.163 0.282 -10.400 1.00 96.62 405 GLY A CA 1
ATOM 3063 C C . GLY A 1 405 ? 9.884 -0.997 -10.812 1.00 96.62 405 GLY A C 1
ATOM 3064 O O . GLY A 1 405 ? 10.013 -1.955 -10.049 1.00 96.62 405 GLY A O 1
ATOM 3065 N N . ILE A 1 406 ? 10.406 -0.994 -12.034 1.00 97.31 406 ILE A N 1
ATOM 3066 C CA . ILE A 1 406 ? 11.303 -2.014 -12.581 1.00 97.31 406 ILE A CA 1
ATOM 3067 C C . ILE A 1 406 ? 12.375 -1.355 -13.440 1.00 97.31 406 ILE A C 1
ATOM 3069 O O . ILE A 1 406 ? 12.096 -0.449 -14.221 1.00 97.31 406 ILE A O 1
ATOM 3073 N N . SER A 1 407 ? 13.621 -1.805 -13.299 1.00 97.06 407 SER A N 1
ATOM 3074 C CA . SER A 1 407 ? 14.706 -1.340 -14.160 1.00 97.06 407 SER A CA 1
ATOM 3075 C C . SER A 1 407 ? 14.734 -2.154 -15.450 1.00 97.06 407 SER A C 1
ATOM 3077 O O . SER A 1 407 ? 15.085 -3.337 -15.439 1.00 97.06 407 SER A O 1
ATOM 3079 N N . LEU A 1 408 ? 14.391 -1.509 -16.562 1.00 95.69 408 LEU A N 1
ATOM 3080 C CA . LEU A 1 408 ? 14.471 -2.081 -17.900 1.00 95.69 408 LEU A CA 1
ATOM 3081 C C . LEU A 1 408 ? 15.699 -1.555 -18.632 1.00 95.69 408 LEU A C 1
ATOM 3083 O O . LEU A 1 408 ? 16.149 -0.433 -18.409 1.00 95.69 408 LEU A O 1
ATOM 3087 N N . ARG A 1 409 ? 16.233 -2.386 -19.515 1.00 93.88 409 ARG A N 1
ATOM 3088 C CA . ARG A 1 409 ? 17.316 -2.079 -20.430 1.00 93.88 409 ARG A CA 1
ATOM 3089 C C . ARG A 1 409 ? 16.779 -2.093 -21.856 1.00 93.88 409 ARG A C 1
ATOM 3091 O O . ARG A 1 409 ? 16.092 -3.041 -22.234 1.00 93.88 409 ARG A O 1
ATOM 3098 N N . ALA A 1 410 ? 17.118 -1.071 -22.633 1.00 89.19 410 ALA A N 1
ATOM 3099 C CA . ALA A 1 410 ? 16.796 -1.019 -24.054 1.00 89.19 410 ALA A CA 1
ATOM 3100 C C . ALA A 1 410 ? 17.736 -1.928 -24.854 1.00 89.19 410 ALA A C 1
ATOM 3102 O O . ALA A 1 410 ? 18.955 -1.918 -24.661 1.00 89.19 410 ALA A O 1
ATOM 3103 N N . LEU A 1 411 ? 17.168 -2.724 -25.751 1.00 83.56 411 LEU A N 1
ATOM 3104 C CA . LEU A 1 411 ? 17.897 -3.604 -26.654 1.00 83.56 411 LEU A CA 1
ATOM 3105 C C . LEU A 1 411 ? 18.188 -2.902 -27.983 1.00 83.56 411 LEU A C 1
ATOM 3107 O O . LEU A 1 411 ? 17.547 -1.919 -28.360 1.00 83.56 411 LEU A O 1
ATOM 3111 N N . ALA A 1 412 ? 19.191 -3.413 -28.695 1.00 71.88 412 ALA A N 1
ATOM 3112 C CA . ALA A 1 412 ? 19.435 -2.998 -30.067 1.00 71.88 412 ALA A CA 1
ATOM 3113 C C . ALA A 1 412 ? 18.255 -3.419 -30.950 1.00 71.88 412 ALA A C 1
ATOM 3115 O O . ALA A 1 412 ? 17.734 -4.525 -30.839 1.00 71.88 412 ALA A O 1
ATOM 3116 N N . ALA A 1 413 ? 17.861 -2.525 -31.841 1.00 62.22 413 ALA A N 1
ATOM 3117 C CA . ALA A 1 413 ? 16.763 -2.681 -32.775 1.00 62.22 413 ALA A CA 1
ATOM 3118 C C . ALA A 1 413 ? 17.237 -2.244 -34.162 1.00 62.22 413 ALA A C 1
ATOM 3120 O O . ALA A 1 413 ? 18.309 -1.681 -34.340 1.00 62.22 413 ALA A O 1
ATOM 3121 N N . THR A 1 414 ? 16.432 -2.494 -35.180 1.00 55.66 414 THR A N 1
ATOM 3122 C CA . THR A 1 414 ? 16.795 -2.152 -36.564 1.00 55.66 414 THR A CA 1
ATOM 3123 C C . THR A 1 414 ? 16.400 -0.732 -36.970 1.00 55.66 414 THR A C 1
ATOM 3125 O O . THR A 1 414 ? 16.804 -0.268 -38.028 1.00 55.66 414 THR A O 1
ATOM 3128 N N . SER A 1 415 ? 15.567 -0.057 -36.175 1.00 60.19 415 SER A N 1
ATOM 3129 C CA . SER A 1 415 ? 15.095 1.309 -36.420 1.00 60.19 415 SER A CA 1
ATOM 3130 C C . SER A 1 415 ? 14.583 1.946 -35.128 1.00 60.19 415 SER A C 1
ATOM 3132 O O . SER A 1 415 ? 14.056 1.233 -34.265 1.00 60.19 415 SER A O 1
ATOM 3134 N N . SER A 1 416 ? 14.687 3.275 -35.024 1.00 67.31 416 SER A N 1
ATOM 3135 C CA . SER A 1 416 ? 14.067 4.043 -33.939 1.00 67.31 416 SER A CA 1
ATOM 3136 C C . SER A 1 416 ? 12.551 3.851 -33.955 1.00 67.31 416 SER A C 1
ATOM 3138 O O . SER A 1 416 ? 11.933 3.944 -35.019 1.00 67.31 416 SER A O 1
ATOM 3140 N N . ARG A 1 417 ? 11.945 3.545 -32.805 1.00 71.50 417 ARG A N 1
ATOM 3141 C CA . ARG A 1 417 ? 10.490 3.361 -32.698 1.00 71.50 417 ARG A CA 1
ATOM 3142 C C . ARG A 1 417 ? 9.980 3.617 -31.284 1.00 71.50 417 ARG A C 1
ATOM 3144 O O . ARG A 1 417 ? 10.714 3.438 -30.314 1.00 71.50 417 ARG A O 1
ATOM 3151 N N . LEU A 1 418 ? 8.702 3.975 -31.188 1.00 81.75 418 LEU A N 1
ATOM 3152 C CA . LEU A 1 418 ? 7.982 4.033 -29.919 1.00 81.75 418 LEU A CA 1
ATOM 3153 C C . LEU A 1 418 ? 7.663 2.615 -29.442 1.00 81.75 418 LEU A C 1
ATOM 3155 O O . LEU A 1 418 ? 7.109 1.798 -30.181 1.00 81.75 418 LEU A O 1
ATOM 3159 N N . VAL A 1 419 ? 8.023 2.332 -28.198 1.00 87.50 419 VAL A N 1
ATOM 3160 C CA . VAL A 1 419 ? 7.769 1.076 -27.504 1.00 87.50 419 VAL A CA 1
ATOM 3161 C C . VAL A 1 419 ? 6.738 1.338 -26.427 1.00 87.50 419 VAL A C 1
ATOM 3163 O O . VAL A 1 419 ? 6.944 2.172 -25.547 1.00 87.50 419 VAL A O 1
ATOM 3166 N N . HIS A 1 420 ? 5.622 0.625 -26.518 1.00 91.38 420 HIS A N 1
ATOM 3167 C CA . HIS A 1 420 ? 4.519 0.774 -25.584 1.00 91.38 420 HIS A CA 1
ATOM 3168 C C . HIS A 1 420 ? 4.764 -0.108 -24.365 1.00 91.38 420 HIS A C 1
ATOM 3170 O O . HIS A 1 420 ? 5.158 -1.274 -24.482 1.00 91.38 420 HIS A O 1
ATOM 3176 N N . ILE A 1 421 ? 4.512 0.462 -23.196 1.00 95.25 421 ILE A N 1
ATOM 3177 C CA . ILE A 1 421 ? 4.460 -0.248 -21.931 1.00 95.25 421 ILE A CA 1
ATOM 3178 C C . ILE A 1 421 ? 3.056 -0.078 -21.382 1.00 95.25 421 ILE A C 1
ATOM 3180 O O . ILE A 1 421 ? 2.593 1.037 -21.150 1.00 95.25 421 ILE A O 1
ATOM 3184 N N . GLU A 1 422 ? 2.382 -1.196 -21.169 1.00 94.81 422 GLU A N 1
ATOM 3185 C CA . GLU A 1 422 ? 0.980 -1.218 -20.777 1.00 94.81 422 GLU A CA 1
ATOM 3186 C C . GLU A 1 422 ? 0.798 -1.987 -19.478 1.00 94.81 422 GLU A C 1
ATOM 3188 O O . GLU A 1 422 ? 1.561 -2.902 -19.152 1.00 94.81 422 GLU A O 1
ATOM 3193 N N . ILE A 1 423 ? -0.254 -1.627 -18.754 1.00 95.81 423 ILE A N 1
ATOM 3194 C CA . ILE A 1 423 ? -0.713 -2.357 -17.581 1.00 95.81 423 ILE A CA 1
ATOM 3195 C C . ILE A 1 423 ? -1.925 -3.176 -18.007 1.00 95.81 423 ILE A C 1
ATOM 3197 O O . ILE A 1 423 ? -2.820 -2.677 -18.683 1.00 95.81 423 ILE A O 1
ATOM 3201 N N . ASP A 1 424 ? -1.944 -4.438 -17.613 1.00 90.62 424 ASP A N 1
ATOM 3202 C CA . ASP A 1 424 ? -3.004 -5.389 -17.913 1.00 90.62 424 ASP A CA 1
ATOM 3203 C C . ASP A 1 424 ? -3.416 -6.104 -16.615 1.00 90.62 424 ASP A C 1
ATOM 3205 O O . ASP A 1 424 ? -2.618 -6.231 -15.684 1.00 90.62 424 ASP A O 1
ATOM 3209 N N . SER A 1 425 ? -4.658 -6.591 -16.563 1.00 87.06 425 SER A N 1
ATOM 3210 C CA . SER A 1 425 ? -5.182 -7.455 -15.496 1.00 87.06 425 SER A CA 1
ATOM 3211 C C . SER A 1 425 ? -4.917 -6.916 -14.085 1.00 87.06 425 SER A C 1
ATOM 3213 O O . SER A 1 425 ? -4.226 -7.543 -13.287 1.00 87.06 425 SER A O 1
ATOM 3215 N N . VAL A 1 426 ? -5.453 -5.730 -13.798 1.00 91.75 426 VAL A N 1
ATOM 3216 C CA . VAL A 1 426 ? -5.241 -5.034 -12.527 1.00 91.75 426 VAL A CA 1
ATOM 3217 C C . VAL A 1 426 ? -6.270 -5.447 -11.483 1.00 91.75 426 VAL A C 1
ATOM 3219 O O . VAL A 1 426 ? -7.476 -5.387 -11.713 1.00 91.75 426 VAL A O 1
ATOM 3222 N N . ILE A 1 427 ? -5.777 -5.791 -10.301 1.00 89.38 427 ILE A N 1
ATOM 3223 C CA . ILE A 1 427 ? -6.558 -5.991 -9.090 1.00 89.38 427 ILE A CA 1
ATOM 3224 C C . ILE A 1 427 ? -5.918 -5.125 -8.011 1.00 89.38 427 ILE A C 1
ATOM 3226 O O . ILE A 1 427 ? -4.805 -5.405 -7.578 1.00 89.38 427 ILE A O 1
ATOM 3230 N N . LEU A 1 428 ? -6.624 -4.094 -7.546 1.00 86.56 428 LEU A N 1
ATOM 3231 C CA . LEU A 1 428 ? -6.319 -3.465 -6.262 1.00 86.56 428 LEU A CA 1
ATOM 3232 C C . LEU A 1 428 ? -7.361 -3.935 -5.259 1.00 86.56 428 LEU A C 1
ATOM 3234 O O . LEU A 1 428 ? -8.562 -3.811 -5.482 1.00 86.56 428 LEU A O 1
ATOM 3238 N N . SER A 1 429 ? -6.884 -4.521 -4.173 1.00 75.44 429 SER A N 1
ATOM 3239 C CA . SER A 1 429 ? -7.695 -5.075 -3.095 1.00 75.44 429 SER A CA 1
ATOM 3240 C C . SER A 1 429 ? -7.202 -4.535 -1.751 1.00 75.44 429 SER A C 1
ATOM 3242 O O . SER A 1 429 ? -6.209 -3.814 -1.702 1.00 75.44 429 SER A O 1
ATOM 3244 N N . SER A 1 430 ? -7.895 -4.877 -0.663 1.00 71.56 430 SER A N 1
ATOM 3245 C CA . SER A 1 430 ? -7.731 -4.329 0.697 1.00 71.56 430 SER A CA 1
ATOM 3246 C C . SER A 1 430 ? -8.479 -3.014 0.942 1.00 71.56 430 SER A C 1
ATOM 3248 O O . SER A 1 430 ? -8.045 -1.943 0.521 1.00 71.56 430 SER A O 1
ATOM 3250 N N . GLY A 1 431 ? -9.569 -3.107 1.709 1.00 76.19 431 GLY A N 1
ATOM 3251 C CA . GLY A 1 431 ? -10.328 -1.969 2.228 1.00 76.19 431 GLY A CA 1
ATOM 3252 C C . GLY A 1 431 ? -11.325 -1.392 1.228 1.00 76.19 431 GLY A C 1
ATOM 3253 O O . GLY A 1 431 ? -12.148 -2.115 0.670 1.00 76.19 431 GLY A O 1
ATOM 3254 N N . CYS A 1 432 ? -11.258 -0.076 1.045 1.00 83.75 432 CYS A N 1
ATOM 3255 C CA . CYS A 1 432 ? -12.190 0.704 0.239 1.00 83.75 432 CYS A CA 1
ATOM 3256 C C . CYS A 1 432 ? -12.352 0.195 -1.203 1.00 83.75 432 CYS A C 1
ATOM 3258 O O . CYS A 1 432 ? -11.342 -0.096 -1.860 1.00 83.75 432 CYS A O 1
ATOM 3260 N N . PRO A 1 433 ? -13.602 0.091 -1.700 1.00 75.50 433 PRO A N 1
ATOM 3261 C CA . PRO A 1 433 ? -13.863 -0.237 -3.091 1.00 75.50 433 PRO A CA 1
ATOM 3262 C C . PRO A 1 433 ? -13.462 0.942 -3.978 1.00 75.50 433 PRO A C 1
ATOM 3264 O O . PRO A 1 433 ? -13.834 2.078 -3.711 1.00 75.50 433 PRO A O 1
ATOM 3267 N N . ASN A 1 434 ? -12.729 0.658 -5.053 1.00 81.75 434 ASN A N 1
ATOM 3268 C CA . ASN A 1 434 ? -12.297 1.674 -6.010 1.00 81.75 434 ASN A CA 1
ATOM 3269 C C . ASN A 1 434 ? -12.389 1.105 -7.425 1.00 81.75 434 ASN A C 1
ATOM 3271 O O . ASN A 1 434 ? -12.049 -0.057 -7.666 1.00 81.75 434 ASN A O 1
ATOM 3275 N N . THR A 1 435 ? -12.807 1.942 -8.363 1.00 86.69 435 THR A N 1
ATOM 3276 C CA . THR A 1 435 ? -12.698 1.676 -9.792 1.00 86.69 435 THR A CA 1
ATOM 3277 C C . THR A 1 435 ? -11.292 2.034 -10.230 1.00 86.69 435 THR A C 1
ATOM 3279 O O . THR A 1 435 ? -10.818 3.141 -9.986 1.00 86.69 435 THR A O 1
ATOM 3282 N N . VAL A 1 436 ? -10.613 1.091 -10.873 1.00 89.62 436 VAL A N 1
ATOM 3283 C CA . VAL A 1 436 ? -9.231 1.279 -11.302 1.00 89.62 436 VAL A CA 1
ATOM 3284 C C . VAL A 1 436 ? -9.177 1.364 -12.817 1.00 89.62 436 VAL A C 1
ATOM 3286 O O . VAL A 1 436 ? -9.577 0.430 -13.511 1.00 89.62 436 VAL A O 1
ATOM 3289 N N . SER A 1 437 ? -8.657 2.476 -13.321 1.00 91.94 437 SER A N 1
ATOM 3290 C CA . SER A 1 437 ? -8.300 2.646 -14.725 1.00 91.94 437 SER A CA 1
ATOM 3291 C C . SER A 1 437 ? -6.785 2.558 -14.908 1.00 91.94 437 SER A C 1
ATOM 3293 O O . SER A 1 437 ? -6.015 2.647 -13.949 1.00 91.94 437 SER A O 1
ATOM 3295 N N . THR A 1 438 ? -6.342 2.343 -16.142 1.00 93.19 438 THR A N 1
ATOM 3296 C CA . THR A 1 438 ? -4.921 2.201 -16.466 1.00 93.19 438 THR A CA 1
ATOM 3297 C C . THR A 1 438 ? -4.535 3.116 -17.613 1.00 93.19 438 THR A C 1
ATOM 3299 O O . THR A 1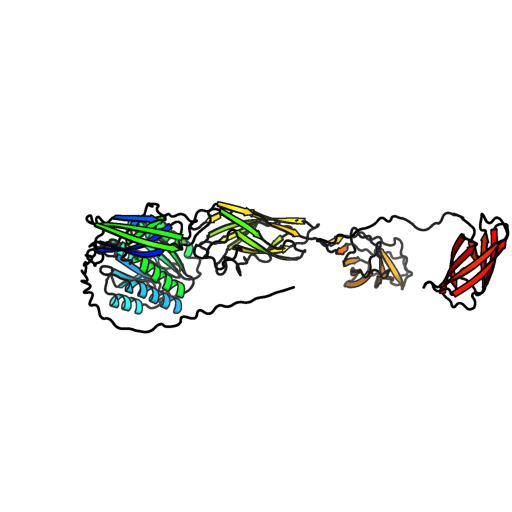 438 ? -5.264 3.198 -18.601 1.00 93.19 438 THR A O 1
ATOM 3302 N N . SER A 1 439 ? -3.355 3.720 -17.524 1.00 90.75 439 SER A N 1
ATOM 3303 C CA . SER A 1 439 ? -2.707 4.432 -18.622 1.00 90.75 439 SER A CA 1
ATOM 3304 C C . SER A 1 439 ? -1.340 3.820 -18.894 1.00 90.75 439 SER A C 1
ATOM 3306 O O . SER A 1 439 ? -0.527 3.667 -17.981 1.00 90.75 439 SER A O 1
ATOM 3308 N N . GLY A 1 440 ? -1.087 3.476 -20.155 1.00 89.12 440 GLY A N 1
ATOM 3309 C CA . GLY A 1 440 ? 0.237 3.060 -20.607 1.00 89.12 440 GLY A CA 1
ATOM 3310 C C . GLY A 1 440 ? 1.202 4.238 -20.746 1.00 89.12 440 GLY A C 1
ATOM 3311 O O . GLY A 1 440 ? 0.826 5.397 -20.561 1.00 89.12 440 GLY A O 1
ATOM 3312 N N . HIS A 1 441 ? 2.441 3.914 -21.103 1.00 89.38 441 HIS A N 1
ATOM 3313 C CA . HIS A 1 441 ? 3.503 4.864 -21.429 1.00 89.38 441 HIS A CA 1
ATOM 3314 C C . HIS A 1 441 ? 4.183 4.453 -22.726 1.00 89.38 441 HIS A C 1
ATOM 3316 O O . HIS A 1 441 ? 4.321 3.264 -23.015 1.00 89.38 441 HIS A O 1
ATOM 3322 N N . GLU A 1 442 ? 4.651 5.436 -23.480 1.00 86.94 442 GLU A N 1
ATOM 3323 C CA . GLU A 1 442 ? 5.428 5.216 -24.693 1.00 86.94 442 GLU A CA 1
ATOM 3324 C C . GLU A 1 442 ? 6.861 5.696 -24.473 1.00 86.94 442 GLU A C 1
ATOM 3326 O O . GLU A 1 442 ? 7.102 6.816 -24.019 1.00 86.94 442 GLU A O 1
ATOM 3331 N N . ILE A 1 443 ? 7.822 4.837 -24.806 1.00 83.44 443 ILE A N 1
ATOM 3332 C CA . ILE A 1 443 ? 9.249 5.155 -24.758 1.00 83.44 443 ILE A CA 1
ATOM 3333 C C . ILE A 1 443 ? 9.804 5.091 -26.168 1.00 83.44 443 ILE A C 1
ATOM 3335 O O . ILE A 1 443 ? 9.686 4.073 -26.845 1.00 83.44 443 ILE A O 1
ATOM 3339 N N . GLU A 1 444 ? 10.471 6.148 -26.606 1.00 79.19 444 GLU A N 1
ATOM 3340 C CA . GLU A 1 444 ? 11.230 6.125 -27.849 1.00 79.19 444 GLU A CA 1
ATOM 3341 C C . GLU A 1 444 ? 12.537 5.342 -27.645 1.00 79.19 444 GLU A C 1
ATOM 3343 O O . GLU A 1 444 ? 13.428 5.792 -26.921 1.00 79.19 444 GLU A O 1
ATOM 3348 N N . ILE A 1 445 ? 12.674 4.168 -28.272 1.00 74.62 445 ILE A N 1
ATOM 3349 C CA . ILE A 1 445 ? 13.965 3.472 -28.347 1.00 74.62 445 ILE A CA 1
ATOM 3350 C C . ILE A 1 445 ? 14.640 3.874 -29.641 1.00 74.62 445 ILE A C 1
ATOM 3352 O O . ILE A 1 445 ? 14.221 3.471 -30.728 1.00 74.62 445 ILE A O 1
ATOM 3356 N N . CYS A 1 446 ? 15.690 4.672 -29.511 1.00 66.25 446 CYS A N 1
ATOM 3357 C CA . CYS A 1 446 ? 16.438 5.191 -30.641 1.00 66.25 446 CYS A CA 1
ATOM 3358 C C . CYS A 1 446 ? 17.418 4.132 -31.151 1.00 66.25 446 CYS A C 1
ATOM 3360 O O . CYS A 1 446 ? 18.023 3.408 -30.365 1.00 66.25 446 CYS A O 1
ATOM 3362 N N . GLN A 1 447 ? 17.584 4.035 -32.466 1.00 62.69 447 GLN A N 1
ATOM 3363 C CA . GLN A 1 447 ? 18.655 3.259 -33.081 1.00 62.69 447 GLN A CA 1
ATOM 3364 C C . GLN A 1 447 ? 19.621 4.193 -33.769 1.00 62.69 447 GLN A C 1
ATOM 3366 O O . GLN A 1 447 ? 19.218 5.075 -34.522 1.00 62.69 447 GLN A O 1
ATOM 3371 N N . CYS A 1 448 ? 20.897 3.959 -33.501 1.00 54.38 448 CYS A N 1
ATOM 3372 C CA . CYS A 1 448 ? 21.982 4.796 -33.972 1.00 54.38 448 CYS A CA 1
ATOM 3373 C C . CYS A 1 448 ? 22.968 3.993 -34.828 1.00 54.38 448 CYS A C 1
ATOM 3375 O O . CYS A 1 448 ? 24.111 4.401 -34.901 1.00 54.38 448 CYS A O 1
ATOM 3377 N N . GLU A 1 449 ? 22.583 2.854 -35.425 1.00 55.97 449 GLU A N 1
ATOM 3378 C CA . GLU A 1 449 ? 23.470 1.996 -36.236 1.00 55.97 449 GLU A CA 1
ATOM 3379 C C . GLU A 1 449 ? 22.904 1.801 -37.661 1.00 55.97 449 GLU A C 1
ATOM 3381 O O . GLU A 1 449 ? 21.846 1.197 -37.828 1.00 55.97 449 GLU A O 1
ATOM 3386 N N . GLU A 1 450 ? 23.610 2.271 -38.696 1.00 53.75 450 GLU A N 1
ATOM 3387 C CA . GLU A 1 450 ? 23.279 2.074 -40.118 1.00 53.75 450 GLU A CA 1
ATOM 3388 C C . GLU A 1 450 ? 24.381 1.257 -40.813 1.00 53.75 450 GLU A C 1
ATOM 3390 O O . GLU A 1 450 ? 25.563 1.557 -40.681 1.00 53.75 450 GLU A O 1
ATOM 3395 N N . THR A 1 451 ? 24.037 0.213 -41.573 1.00 54.88 451 THR A N 1
ATOM 3396 C CA . THR A 1 451 ? 25.033 -0.505 -42.395 1.00 54.88 451 THR A C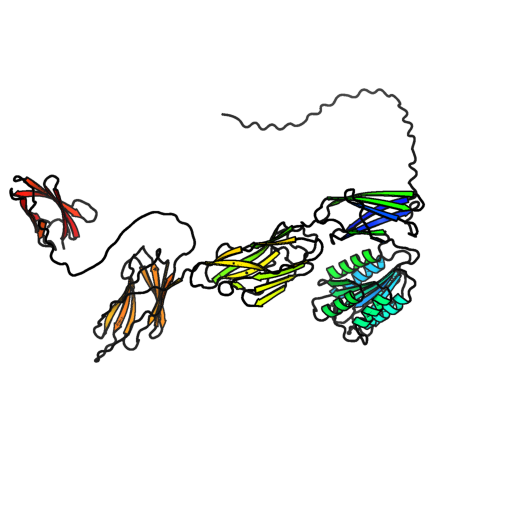A 1
ATOM 3397 C C . THR A 1 451 ? 25.238 0.235 -43.712 1.00 54.88 451 THR A C 1
ATOM 3399 O O . THR A 1 451 ? 24.294 0.426 -44.475 1.00 54.88 451 THR A O 1
ATOM 3402 N N . LEU A 1 452 ? 26.475 0.618 -44.003 1.00 59.44 452 LEU A N 1
ATOM 3403 C CA . LEU A 1 452 ? 26.843 1.378 -45.189 1.00 59.44 452 LEU A CA 1
ATOM 3404 C C . LEU A 1 452 ? 27.298 0.464 -46.331 1.00 59.44 452 LEU A C 1
ATOM 3406 O O . LEU A 1 452 ? 27.993 -0.530 -46.121 1.00 59.44 452 LEU A O 1
ATOM 3410 N N . THR A 1 453 ? 26.974 0.856 -47.565 1.00 60.50 453 THR A N 1
ATOM 3411 C CA . THR A 1 453 ? 27.530 0.224 -48.770 1.00 60.50 453 THR A CA 1
ATOM 3412 C C . THR A 1 453 ? 28.739 1.019 -49.247 1.00 60.50 453 THR A C 1
ATOM 3414 O O . THR A 1 453 ? 28.599 2.131 -49.753 1.00 60.50 453 THR A O 1
ATOM 3417 N N . ALA A 1 454 ? 29.932 0.445 -49.097 1.00 61.47 454 ALA A N 1
ATOM 3418 C CA . ALA A 1 454 ? 31.162 1.044 -49.598 1.00 61.47 454 ALA A CA 1
ATOM 3419 C C . ALA A 1 454 ? 31.442 0.623 -51.053 1.00 61.47 454 ALA A C 1
ATOM 3421 O O . ALA A 1 454 ? 31.260 -0.536 -51.429 1.00 61.47 454 ALA A O 1
ATOM 3422 N N . ARG A 1 455 ? 31.919 1.562 -51.870 1.00 66.12 455 ARG A N 1
ATOM 3423 C CA . ARG A 1 455 ? 32.505 1.334 -53.194 1.00 66.12 455 ARG A CA 1
ATOM 3424 C C . ARG A 1 455 ? 34.022 1.207 -53.050 1.00 66.12 455 ARG A C 1
ATOM 3426 O O . ARG A 1 455 ? 34.648 2.021 -52.374 1.00 66.12 455 ARG A O 1
ATOM 3433 N N . MET A 1 456 ? 34.596 0.197 -53.697 1.00 65.94 456 MET A N 1
ATOM 3434 C CA . MET A 1 456 ? 36.041 -0.058 -53.723 1.00 65.94 456 MET A CA 1
ATOM 3435 C C . MET A 1 456 ? 36.581 0.149 -55.135 1.00 65.94 456 MET A C 1
ATOM 3437 O O . MET A 1 456 ? 35.879 -0.146 -56.107 1.00 65.94 456 MET A O 1
ATOM 3441 N N . ASP A 1 457 ? 37.825 0.609 -55.254 1.00 59.88 457 ASP A N 1
ATOM 3442 C CA . ASP A 1 457 ? 38.505 0.683 -56.550 1.00 59.88 457 ASP A CA 1
ATOM 3443 C C . ASP A 1 457 ? 38.661 -0.731 -57.143 1.00 59.88 457 ASP A C 1
ATOM 3445 O O . ASP A 1 457 ? 39.252 -1.623 -56.539 1.00 59.88 457 ASP A O 1
ATOM 3449 N N . THR A 1 458 ? 38.112 -0.961 -58.339 1.00 54.03 458 THR A N 1
ATOM 3450 C CA . THR A 1 458 ? 37.921 -2.318 -58.886 1.00 54.03 458 THR A CA 1
ATOM 3451 C C . THR A 1 458 ? 39.183 -2.971 -59.455 1.00 54.03 458 THR A C 1
ATOM 3453 O O . THR A 1 458 ? 39.148 -4.156 -59.782 1.00 54.03 458 THR A O 1
ATOM 3456 N N . THR A 1 459 ? 40.291 -2.232 -59.592 1.00 56.16 459 THR A N 1
ATOM 3457 C CA . THR A 1 459 ? 41.560 -2.780 -60.096 1.00 56.16 459 THR A CA 1
ATOM 3458 C C . THR A 1 459 ? 42.752 -2.089 -59.444 1.00 56.16 459 THR A C 1
ATOM 3460 O O . THR A 1 459 ? 43.210 -1.044 -59.902 1.00 56.16 459 THR A O 1
ATOM 3463 N N . VAL A 1 460 ? 43.280 -2.705 -58.391 1.00 60.59 460 VAL A N 1
ATOM 3464 C CA . VAL A 1 460 ? 44.481 -2.260 -57.685 1.00 60.59 460 VAL A CA 1
ATOM 3465 C C . VAL A 1 460 ? 45.595 -3.273 -57.966 1.00 60.59 460 VAL A C 1
ATOM 3467 O O . VAL A 1 460 ? 45.470 -4.444 -57.617 1.00 60.59 460 VAL A O 1
ATOM 3470 N N . VAL A 1 461 ? 46.661 -2.856 -58.657 1.00 64.81 461 VAL A N 1
ATOM 3471 C CA . VAL A 1 461 ? 47.794 -3.729 -59.017 1.00 64.81 461 VAL A CA 1
ATOM 3472 C C . VAL A 1 461 ? 49.025 -3.283 -58.243 1.00 64.81 461 VAL A C 1
ATOM 3474 O O . VAL A 1 461 ? 49.530 -2.186 -58.470 1.00 64.81 461 VAL A O 1
ATOM 3477 N N . SER A 1 462 ? 49.511 -4.143 -57.350 1.00 69.06 462 SER A N 1
ATOM 3478 C CA . SER A 1 462 ? 50.749 -3.922 -56.602 1.00 69.06 462 SER A CA 1
ATOM 3479 C C . SER A 1 462 ? 51.921 -4.617 -57.295 1.00 69.06 462 SER A C 1
ATOM 3481 O O . SER A 1 462 ? 51.851 -5.829 -57.533 1.00 69.06 462 SER A O 1
ATOM 3483 N N . PRO A 1 463 ? 53.013 -3.906 -57.613 1.00 69.38 463 PRO A N 1
ATOM 3484 C CA . PRO A 1 463 ? 54.288 -4.545 -57.894 1.00 69.38 463 PRO A CA 1
ATOM 3485 C C . PRO A 1 463 ? 54.760 -5.339 -56.668 1.00 69.38 463 PRO A C 1
ATOM 3487 O O . PRO A 1 463 ? 54.664 -4.875 -55.538 1.00 69.38 463 PRO A O 1
ATOM 3490 N N . SER A 1 464 ? 55.279 -6.546 -56.892 1.00 71.00 464 SER A N 1
ATOM 3491 C CA . SER A 1 464 ? 55.735 -7.450 -55.827 1.00 71.00 464 SER A CA 1
ATOM 3492 C C . SER A 1 464 ? 56.748 -6.775 -54.890 1.00 71.00 464 SER A C 1
ATOM 3494 O O . SER A 1 464 ? 57.857 -6.452 -55.320 1.00 71.00 464 SER A O 1
ATOM 3496 N N . GLY A 1 465 ? 56.418 -6.672 -53.602 1.00 72.38 465 GLY A N 1
ATOM 3497 C CA . GLY A 1 465 ? 57.270 -6.060 -52.579 1.00 72.38 465 GLY A CA 1
ATOM 3498 C C . GLY A 1 465 ? 57.012 -4.570 -52.347 1.00 72.38 465 GLY A C 1
ATOM 3499 O O . GLY A 1 465 ? 57.678 -3.982 -51.494 1.00 72.38 465 GLY A O 1
ATOM 3500 N N . GLU A 1 466 ? 56.079 -3.963 -53.083 1.00 77.62 466 GLU A N 1
ATOM 3501 C CA . GLU A 1 466 ? 55.718 -2.552 -52.944 1.00 77.62 466 GLU A CA 1
ATOM 3502 C C . GLU A 1 466 ? 54.419 -2.351 -52.157 1.00 77.62 466 GLU A C 1
ATOM 3504 O O . GLU A 1 466 ? 53.589 -3.257 -52.008 1.00 77.62 466 GLU A O 1
ATOM 3509 N N . ASP A 1 467 ? 54.265 -1.130 -51.645 1.00 82.38 467 ASP A N 1
ATOM 3510 C CA . ASP A 1 467 ? 53.050 -0.692 -50.973 1.00 82.38 467 ASP A CA 1
ATOM 3511 C C . ASP A 1 467 ? 51.964 -0.379 -52.001 1.00 82.38 467 ASP A C 1
ATOM 3513 O O . ASP A 1 467 ? 52.223 0.134 -53.091 1.00 82.38 467 ASP A O 1
ATOM 3517 N N . VAL A 1 468 ? 50.731 -0.698 -51.643 1.00 80.88 468 VAL A N 1
ATOM 3518 C CA . VAL A 1 468 ? 49.563 -0.522 -52.480 1.00 80.88 468 VAL A CA 1
ATOM 3519 C C . VAL A 1 468 ? 48.401 0.002 -51.654 1.00 80.88 468 VAL A C 1
ATOM 3521 O O . VAL A 1 468 ? 48.077 -0.542 -50.599 1.00 80.88 468 VAL A O 1
ATOM 3524 N N . ASP A 1 469 ? 47.776 1.061 -52.156 1.00 82.44 469 ASP A N 1
ATOM 3525 C CA . ASP A 1 469 ? 46.646 1.707 -51.502 1.00 82.44 469 ASP A CA 1
ATOM 3526 C C . ASP A 1 469 ? 45.347 1.209 -52.131 1.00 82.44 469 ASP A C 1
ATOM 3528 O O . ASP A 1 469 ? 45.121 1.352 -53.334 1.00 82.44 469 ASP A O 1
ATOM 3532 N N . VAL A 1 470 ? 44.479 0.629 -51.307 1.00 81.94 470 VAL A N 1
ATOM 3533 C CA . VAL A 1 470 ? 43.125 0.240 -51.692 1.00 81.94 470 VAL A CA 1
ATOM 3534 C C . VAL A 1 470 ? 42.166 1.303 -51.166 1.00 81.94 470 VAL A C 1
ATOM 3536 O O . VAL A 1 470 ? 42.075 1.525 -49.957 1.00 81.94 470 VAL A O 1
ATOM 3539 N N . ARG A 1 471 ? 41.467 1.994 -52.070 1.00 83.44 471 ARG A N 1
ATOM 3540 C CA . ARG A 1 471 ? 40.529 3.066 -51.720 1.00 83.44 471 ARG A CA 1
ATOM 3541 C C . ARG A 1 471 ? 39.121 2.527 -51.509 1.00 83.44 471 ARG A C 1
ATOM 3543 O O . ARG A 1 471 ? 38.586 1.820 -52.361 1.00 83.44 471 ARG A O 1
ATOM 3550 N N . PHE A 1 472 ? 38.514 2.933 -50.399 1.00 80.31 472 PHE A N 1
ATOM 3551 C CA . PHE A 1 472 ? 37.145 2.601 -50.018 1.00 80.31 472 PHE A CA 1
ATOM 3552 C C . PHE A 1 472 ? 36.379 3.893 -49.766 1.00 80.31 472 PHE A C 1
ATOM 3554 O O . PHE A 1 472 ? 36.772 4.667 -48.899 1.00 80.31 472 PHE A O 1
ATOM 3561 N N . CYS A 1 473 ? 35.299 4.125 -50.503 1.00 81.50 473 CYS A N 1
ATOM 3562 C CA . CYS A 1 473 ? 34.435 5.298 -50.360 1.00 81.50 473 CYS A CA 1
ATOM 3563 C C . CYS A 1 473 ? 33.004 4.867 -50.053 1.00 81.50 473 CYS A C 1
ATOM 3565 O O . CYS A 1 473 ? 32.587 3.800 -50.491 1.00 81.50 473 CYS A O 1
ATOM 3567 N N . TRP A 1 474 ? 32.224 5.674 -49.351 1.00 72.69 474 TRP A N 1
ATOM 3568 C CA . TRP A 1 474 ? 30.810 5.388 -49.082 1.00 72.69 474 TRP A CA 1
ATOM 3569 C C . TRP A 1 474 ? 30.000 6.683 -49.091 1.00 72.69 474 TRP A C 1
ATOM 3571 O O . TRP A 1 474 ? 30.547 7.780 -49.020 1.00 72.69 474 TRP A O 1
ATOM 3581 N N . GLU A 1 475 ? 28.683 6.545 -49.176 1.00 68.50 475 GLU A N 1
ATOM 3582 C CA . GLU A 1 475 ? 27.734 7.661 -49.183 1.00 68.50 475 GLU A CA 1
ATOM 3583 C C . GLU A 1 475 ? 26.887 7.613 -47.895 1.00 68.50 475 GLU A C 1
ATOM 3585 O O . GLU A 1 475 ? 26.597 6.524 -47.398 1.00 68.50 475 GLU A O 1
ATOM 3590 N N . TYR A 1 476 ? 26.509 8.776 -47.343 1.00 59.19 476 TYR A N 1
ATOM 3591 C CA . TYR A 1 476 ? 25.607 8.887 -46.182 1.00 59.19 476 TYR A CA 1
ATOM 3592 C C . TYR A 1 476 ? 24.168 9.157 -46.608 1.00 59.19 476 TYR A C 1
ATOM 3594 O O . TYR A 1 476 ? 23.928 9.986 -47.488 1.00 59.19 476 TYR A O 1
ATOM 3602 N N . PHE A 1 477 ? 23.207 8.561 -45.901 1.00 50.50 477 PHE A N 1
ATOM 3603 C CA . PHE A 1 477 ? 21.781 8.809 -46.101 1.00 50.50 477 PHE A CA 1
ATOM 3604 C C . PHE A 1 477 ? 21.164 9.496 -44.872 1.00 50.50 477 PHE A C 1
ATOM 3606 O O . PHE A 1 477 ? 20.254 8.982 -44.236 1.00 50.50 477 PHE A O 1
ATOM 3613 N N . GLY A 1 478 ? 21.654 10.700 -44.555 1.00 50.12 478 GLY A N 1
ATOM 3614 C CA . GLY A 1 478 ? 21.116 11.558 -43.492 1.00 50.12 478 GLY A CA 1
ATOM 3615 C C . GLY A 1 478 ? 22.182 11.990 -42.487 1.00 50.12 478 GLY A C 1
ATOM 3616 O O . GLY A 1 478 ? 22.818 11.152 -41.863 1.00 50.12 478 GLY A O 1
ATOM 3617 N N . GLY A 1 479 ? 22.372 13.308 -42.332 1.00 55.16 479 GLY A N 1
ATOM 3618 C CA . GLY A 1 479 ? 23.382 13.877 -41.430 1.00 55.16 479 GLY A CA 1
ATOM 3619 C C . GLY A 1 479 ? 24.808 13.367 -41.689 1.00 55.16 479 GLY A C 1
ATOM 3620 O O . GLY A 1 479 ? 25.067 12.621 -42.628 1.00 55.16 479 GLY A O 1
ATOM 3621 N N . GLN A 1 480 ? 25.764 13.793 -40.868 1.00 60.53 480 GLN A N 1
ATOM 3622 C CA . GLN A 1 480 ? 27.086 13.171 -40.834 1.00 60.53 480 GLN A CA 1
ATOM 3623 C C . GLN A 1 480 ? 27.115 12.165 -39.681 1.00 60.53 480 GLN A C 1
ATOM 3625 O O . GLN A 1 480 ? 26.733 12.516 -38.566 1.00 60.53 480 GLN A O 1
ATOM 3630 N N . ALA A 1 481 ? 27.558 10.932 -39.937 1.00 60.62 481 ALA A N 1
ATOM 3631 C CA . ALA A 1 481 ? 27.765 9.944 -38.879 1.00 60.62 481 ALA A CA 1
ATOM 3632 C C . ALA A 1 481 ? 28.862 10.417 -37.912 1.00 60.62 481 ALA A C 1
ATOM 3634 O O . ALA A 1 481 ? 29.883 10.922 -38.366 1.00 60.62 481 ALA A O 1
ATOM 3635 N N . GLU A 1 482 ? 28.685 10.218 -36.607 1.00 58.69 482 GLU A N 1
ATOM 3636 C CA . GLU A 1 482 ? 29.700 10.523 -35.587 1.00 58.69 482 GLU A CA 1
ATOM 3637 C C . GLU A 1 482 ? 30.843 9.511 -35.585 1.00 58.69 482 GLU A C 1
ATOM 3639 O O . GLU A 1 482 ? 31.956 9.824 -35.172 1.00 58.69 482 GLU A O 1
ATOM 3644 N N . GLN A 1 483 ? 30.581 8.283 -36.029 1.00 65.75 483 GLN A N 1
ATOM 3645 C CA . GLN A 1 483 ? 31.604 7.252 -36.088 1.00 65.75 483 GLN A CA 1
ATOM 3646 C C . GLN A 1 483 ? 31.277 6.212 -37.154 1.00 65.75 483 GLN A C 1
ATOM 3648 O O . GLN A 1 483 ? 30.118 5.942 -37.463 1.00 65.75 483 GLN A O 1
ATOM 3653 N N . LEU A 1 484 ? 32.316 5.596 -37.698 1.00 70.19 484 LEU A N 1
ATOM 3654 C CA . LEU A 1 484 ? 32.247 4.456 -38.592 1.00 70.19 484 LEU A CA 1
ATOM 3655 C C . LEU A 1 484 ? 33.038 3.297 -38.019 1.00 70.19 484 LEU A C 1
ATOM 3657 O O . LEU A 1 484 ? 34.099 3.499 -37.432 1.00 70.19 484 LEU A O 1
ATOM 3661 N N . ARG A 1 485 ? 32.583 2.077 -38.277 1.00 74.06 485 ARG A N 1
ATOM 3662 C CA . ARG A 1 485 ? 33.318 0.856 -37.959 1.00 74.06 485 ARG A CA 1
ATOM 3663 C C . ARG A 1 485 ? 33.293 -0.101 -39.140 1.00 74.06 485 ARG A C 1
ATOM 3665 O O . ARG A 1 485 ? 32.225 -0.461 -39.624 1.00 74.06 485 ARG A O 1
ATOM 3672 N N . GLY A 1 486 ? 34.470 -0.545 -39.565 1.00 74.44 486 GLY A N 1
ATOM 3673 C CA . GLY A 1 486 ? 34.659 -1.527 -40.625 1.00 74.44 486 GLY A CA 1
ATOM 3674 C C . GLY A 1 486 ? 35.477 -2.720 -40.174 1.00 74.44 486 GLY A C 1
ATOM 3675 O O . GLY A 1 486 ? 36.544 -2.542 -39.596 1.00 74.44 486 GLY A O 1
ATOM 3676 N N . GLU A 1 487 ? 35.007 -3.929 -40.465 1.00 79.81 487 GLU A N 1
ATOM 3677 C CA . GLU A 1 487 ? 35.844 -5.131 -40.405 1.00 79.81 487 GLU A CA 1
ATOM 3678 C C . GLU A 1 487 ? 36.428 -5.382 -41.795 1.00 79.81 487 GLU A C 1
ATOM 3680 O O . GLU A 1 487 ? 35.659 -5.585 -42.727 1.00 79.81 487 GLU A O 1
ATOM 3685 N N . VAL A 1 488 ? 37.753 -5.385 -41.931 1.00 81.75 488 VAL A N 1
ATOM 3686 C CA . VAL A 1 488 ? 38.486 -5.711 -43.163 1.00 81.75 488 VAL A CA 1
ATOM 3687 C C . VAL A 1 488 ? 38.999 -7.144 -43.076 1.00 81.75 488 VAL A C 1
ATOM 3689 O O . VAL A 1 488 ? 39.507 -7.553 -42.035 1.00 81.75 488 VAL A O 1
ATOM 3692 N N . ARG A 1 489 ? 38.913 -7.898 -44.168 1.00 80.19 489 ARG A N 1
ATOM 3693 C CA . ARG A 1 489 ? 39.495 -9.233 -44.330 1.00 80.19 489 ARG A CA 1
ATOM 3694 C C . ARG A 1 489 ? 40.400 -9.266 -45.554 1.00 80.19 489 ARG A C 1
ATOM 3696 O O . ARG A 1 489 ? 40.049 -8.662 -46.563 1.00 80.19 489 ARG A O 1
ATOM 3703 N N . PHE A 1 490 ? 41.536 -9.948 -45.450 1.00 83.88 490 PHE A N 1
ATOM 3704 C CA . PHE A 1 490 ? 42.540 -10.096 -46.513 1.00 83.88 490 PHE A CA 1
ATOM 3705 C C . PHE A 1 490 ? 43.381 -11.366 -46.284 1.00 83.88 490 PHE A C 1
ATOM 3707 O O . PHE A 1 490 ? 43.392 -11.897 -45.171 1.00 83.88 490 PHE A O 1
ATOM 3714 N N . ASP A 1 491 ? 44.075 -11.865 -47.308 1.00 83.50 491 ASP A N 1
ATOM 3715 C CA . ASP A 1 491 ? 44.985 -13.010 -47.189 1.00 83.50 491 ASP A CA 1
ATOM 3716 C C . ASP A 1 491 ? 46.379 -12.549 -46.736 1.00 83.50 491 ASP A C 1
ATOM 3718 O O . ASP A 1 491 ? 47.172 -11.986 -47.498 1.00 83.50 491 ASP A O 1
ATOM 3722 N N . GLU A 1 492 ? 46.700 -12.825 -45.473 1.00 82.69 492 GLU A N 1
ATOM 3723 C CA . GLU A 1 492 ? 47.976 -12.445 -44.861 1.00 82.69 492 GLU A CA 1
ATOM 3724 C C . GLU A 1 492 ? 49.204 -13.141 -45.466 1.00 82.69 492 GLU A C 1
ATOM 3726 O O . GLU A 1 492 ? 50.337 -12.724 -45.228 1.00 82.69 492 GLU A O 1
ATOM 3731 N N . THR A 1 493 ? 49.010 -14.207 -46.247 1.00 79.38 493 THR A N 1
ATOM 3732 C CA . THR A 1 493 ? 50.116 -14.862 -46.957 1.00 79.38 493 THR A CA 1
ATOM 3733 C C . THR A 1 493 ? 50.538 -14.081 -48.204 1.00 79.38 493 THR A C 1
ATOM 3735 O O . THR A 1 493 ? 51.643 -14.285 -48.714 1.00 79.38 493 THR A O 1
ATOM 3738 N N . ILE A 1 494 ? 49.686 -13.161 -48.678 1.00 79.38 494 ILE A N 1
ATOM 3739 C CA . ILE A 1 494 ? 49.871 -12.376 -49.905 1.00 79.38 494 ILE A CA 1
ATOM 3740 C C . ILE A 1 494 ? 50.115 -10.898 -49.587 1.00 79.38 494 ILE A C 1
ATOM 3742 O O . ILE A 1 494 ? 51.008 -10.286 -50.185 1.00 79.38 494 ILE A O 1
ATOM 3746 N N . LEU A 1 495 ? 49.381 -10.333 -48.626 1.00 82.62 495 LEU A N 1
ATOM 3747 C CA . LEU A 1 495 ? 49.476 -8.931 -48.222 1.00 82.62 495 LEU A CA 1
ATOM 3748 C C . LEU A 1 495 ? 49.806 -8.792 -46.732 1.00 82.62 495 LEU A C 1
ATOM 3750 O O . LEU A 1 495 ? 49.288 -9.515 -45.895 1.00 82.62 495 LEU A O 1
ATOM 3754 N N . SER A 1 496 ? 50.608 -7.788 -46.386 1.00 87.62 496 SER A N 1
ATOM 3755 C CA . SER A 1 496 ? 50.777 -7.312 -45.008 1.00 87.62 496 SER A CA 1
ATOM 3756 C C . SER A 1 496 ? 50.143 -5.932 -44.863 1.00 87.62 496 SER A C 1
ATOM 3758 O O . SER A 1 496 ? 50.473 -5.032 -45.632 1.00 87.62 496 SER A O 1
ATOM 3760 N N . PHE A 1 497 ? 49.260 -5.727 -43.885 1.00 90.19 497 PHE A N 1
ATOM 3761 C CA . PHE A 1 497 ? 48.708 -4.395 -43.614 1.00 90.19 497 PHE A CA 1
ATOM 3762 C C . PHE A 1 497 ? 49.799 -3.436 -43.115 1.00 90.19 497 PHE A C 1
ATOM 3764 O O . PHE A 1 497 ? 50.582 -3.793 -42.233 1.00 90.19 497 PHE A O 1
ATOM 3771 N N . VAL A 1 498 ? 49.851 -2.229 -43.681 1.00 89.69 498 VAL A N 1
ATOM 3772 C CA . VAL A 1 498 ? 50.842 -1.197 -43.342 1.00 89.69 498 VAL A CA 1
ATOM 3773 C C . VAL A 1 498 ? 50.195 -0.119 -42.479 1.00 89.69 498 VAL A C 1
ATOM 3775 O O . VAL A 1 498 ? 50.587 0.050 -41.326 1.00 89.69 498 VAL A O 1
ATOM 3778 N N . ASP A 1 499 ? 49.202 0.593 -43.014 1.00 88.81 499 ASP A N 1
ATOM 3779 C CA . ASP A 1 499 ? 48.447 1.620 -42.299 1.00 88.81 499 ASP A CA 1
ATOM 3780 C C . ASP A 1 499 ? 47.080 1.905 -42.947 1.00 88.81 499 ASP A C 1
ATOM 3782 O O . ASP A 1 499 ? 46.744 1.424 -44.031 1.00 88.81 499 ASP A O 1
ATOM 3786 N N . VAL A 1 500 ? 46.253 2.666 -42.226 1.00 88.56 500 VAL A N 1
ATOM 3787 C CA . VAL A 1 500 ? 45.028 3.265 -42.756 1.00 88.56 500 VAL A CA 1
ATOM 3788 C C . VAL A 1 500 ? 45.228 4.768 -42.821 1.00 88.56 500 VAL A C 1
ATOM 3790 O O . VAL A 1 500 ? 45.639 5.395 -41.843 1.00 88.56 500 VAL A O 1
ATOM 3793 N N . LEU A 1 501 ? 44.928 5.343 -43.977 1.00 85.56 501 LEU A N 1
ATOM 3794 C CA . LEU A 1 501 ? 45.043 6.765 -44.236 1.00 85.56 501 LEU A CA 1
ATOM 3795 C C . LEU A 1 501 ? 43.671 7.337 -44.563 1.00 85.56 501 LEU A C 1
ATOM 3797 O O . LEU A 1 501 ? 42.848 6.722 -45.246 1.00 85.56 501 LEU A O 1
ATOM 3801 N N . SER A 1 502 ? 43.436 8.558 -44.107 1.00 80.88 502 SER A N 1
ATOM 3802 C CA . SER A 1 502 ? 42.291 9.331 -44.561 1.00 80.88 502 SER A CA 1
ATOM 3803 C C . SER A 1 502 ? 42.555 9.845 -45.969 1.00 80.88 502 SER A C 1
ATOM 3805 O O . SER A 1 502 ? 43.599 10.445 -46.229 1.00 80.88 502 SER A O 1
ATOM 3807 N N . ALA A 1 503 ? 41.619 9.613 -46.890 1.00 77.44 503 ALA A N 1
ATOM 3808 C CA . ALA A 1 503 ? 41.763 10.099 -48.262 1.00 77.44 503 ALA A CA 1
ATOM 3809 C C . ALA A 1 503 ? 41.603 11.628 -48.359 1.00 77.44 503 ALA A C 1
ATOM 3811 O O . ALA A 1 503 ? 42.020 12.235 -49.345 1.00 77.44 503 ALA A O 1
ATOM 3812 N N . ASP A 1 504 ? 40.994 12.240 -47.344 1.00 78.12 504 ASP A N 1
ATOM 3813 C CA . ASP A 1 504 ? 40.814 13.677 -47.198 1.00 78.12 504 ASP A CA 1
ATOM 3814 C C . ASP A 1 504 ? 40.911 14.099 -45.716 1.00 78.12 504 ASP A C 1
ATOM 3816 O O . ASP A 1 504 ? 41.119 13.276 -44.826 1.00 78.12 504 ASP A O 1
ATOM 3820 N N . LEU A 1 505 ? 40.781 15.403 -45.450 1.00 78.94 505 LEU A N 1
ATOM 3821 C CA . LEU A 1 505 ? 40.823 15.968 -44.093 1.00 78.94 505 LEU A CA 1
ATOM 3822 C C . LEU A 1 505 ? 39.469 15.921 -43.369 1.00 78.94 505 LEU A C 1
ATOM 3824 O O . LEU A 1 505 ? 39.358 16.422 -42.253 1.00 78.94 505 LEU A O 1
ATOM 3828 N N . SER A 1 506 ? 38.429 15.391 -44.012 1.00 77.12 506 SER A N 1
ATOM 3829 C CA . SER A 1 506 ? 37.069 15.387 -43.476 1.00 77.12 506 SER A CA 1
ATOM 3830 C C . SER A 1 506 ? 36.804 14.204 -42.550 1.00 77.12 506 SER A C 1
ATOM 3832 O O . SER A 1 506 ? 35.854 14.243 -41.772 1.00 77.12 506 SER A O 1
ATOM 3834 N N . TRP A 1 507 ? 37.679 13.197 -42.576 1.00 81.00 507 TRP A N 1
ATOM 3835 C CA . TRP A 1 507 ? 37.616 12.018 -41.723 1.00 81.00 507 TRP A CA 1
ATOM 3836 C C . TRP A 1 507 ? 38.979 11.653 -41.159 1.00 81.00 507 TRP A C 1
ATOM 3838 O O . TRP A 1 507 ? 40.012 11.858 -41.790 1.00 81.00 507 TRP A O 1
ATOM 3848 N N . GLN A 1 508 ? 38.980 11.046 -39.982 1.00 85.06 508 GLN A N 1
ATOM 3849 C CA . GLN A 1 508 ? 40.148 10.433 -39.376 1.00 85.06 508 GLN A CA 1
ATOM 3850 C C . GLN A 1 508 ? 39.896 8.945 -39.179 1.00 85.06 508 GLN A C 1
ATOM 3852 O O . GLN A 1 508 ? 38.943 8.569 -38.505 1.00 85.06 508 GLN A O 1
ATOM 3857 N N . PHE A 1 509 ? 40.769 8.102 -39.730 1.00 85.19 509 PHE A N 1
ATOM 3858 C CA . PHE A 1 509 ? 40.686 6.651 -39.572 1.00 85.19 509 PHE A CA 1
ATOM 3859 C C . PHE A 1 509 ? 41.825 6.115 -38.722 1.00 85.19 509 PHE A C 1
ATOM 3861 O O . PHE A 1 509 ? 42.969 6.552 -38.832 1.00 85.19 509 PHE A O 1
ATOM 3868 N N . VAL A 1 510 ? 41.501 5.136 -37.884 1.00 83.75 510 VAL A N 1
ATOM 3869 C CA . VAL A 1 510 ? 42.459 4.453 -37.021 1.00 83.75 510 VAL A CA 1
ATOM 3870 C C . VAL A 1 510 ? 42.197 2.952 -37.009 1.00 83.75 510 VAL A C 1
ATOM 3872 O O . VAL A 1 510 ? 41.053 2.493 -36.991 1.00 83.75 510 VAL A O 1
ATOM 3875 N N . LEU A 1 511 ? 43.276 2.174 -36.982 1.00 88.88 511 LEU A N 1
ATOM 3876 C CA . LEU A 1 511 ? 43.216 0.740 -36.728 1.00 88.88 511 LEU A CA 1
ATOM 3877 C C . LEU A 1 511 ? 42.919 0.511 -35.240 1.00 88.88 511 LEU A C 1
ATOM 3879 O O . LEU A 1 511 ? 43.620 1.042 -34.378 1.00 88.88 511 LEU A O 1
ATOM 3883 N N . ARG A 1 512 ? 41.880 -0.264 -34.929 1.00 82.94 512 ARG A N 1
ATOM 3884 C CA . ARG A 1 512 ? 41.506 -0.615 -33.550 1.00 82.94 512 ARG A CA 1
ATOM 3885 C C . ARG A 1 512 ? 41.922 -2.024 -33.169 1.00 82.94 512 ARG A C 1
ATOM 3887 O O . ARG A 1 512 ? 42.417 -2.217 -32.065 1.00 82.94 512 ARG A O 1
ATOM 3894 N N . GLU A 1 513 ? 41.747 -2.981 -34.071 1.00 83.81 513 GLU A N 1
ATOM 3895 C CA . GLU A 1 513 ? 42.133 -4.376 -33.853 1.00 83.81 513 GLU A CA 1
ATOM 3896 C C . GLU A 1 513 ? 42.846 -4.902 -35.097 1.00 83.81 513 GLU A C 1
ATOM 3898 O O . GLU A 1 513 ? 42.459 -4.573 -36.220 1.00 83.81 513 GLU A O 1
ATOM 3903 N N . ALA A 1 514 ? 43.882 -5.711 -34.889 1.00 84.69 514 ALA A N 1
ATOM 3904 C CA . ALA A 1 514 ? 44.620 -6.378 -35.950 1.00 84.69 514 ALA A CA 1
ATOM 3905 C C . ALA A 1 514 ? 44.887 -7.827 -35.540 1.00 84.69 514 ALA A C 1
ATOM 3907 O O . ALA A 1 514 ? 45.650 -8.093 -34.611 1.00 84.69 514 ALA A O 1
ATOM 3908 N N . GLU A 1 515 ? 44.240 -8.746 -36.242 1.00 84.88 515 GLU A N 1
ATOM 3909 C CA . GLU A 1 515 ? 44.439 -10.186 -36.159 1.00 84.88 515 GLU A CA 1
ATOM 3910 C C . GLU A 1 515 ? 44.942 -10.700 -37.523 1.00 84.88 515 GLU A C 1
ATOM 3912 O O . GLU A 1 515 ? 44.727 -10.043 -38.547 1.00 84.88 515 GLU A O 1
ATOM 3917 N N . PRO A 1 516 ? 45.603 -11.869 -37.570 1.00 81.88 516 PRO A N 1
ATOM 3918 C CA . PRO A 1 516 ? 45.924 -12.570 -38.813 1.00 81.88 516 PRO A CA 1
ATOM 3919 C C . PRO A 1 516 ? 44.759 -12.574 -39.823 1.00 81.88 516 PRO A C 1
ATOM 3921 O O . PRO A 1 516 ? 43.697 -13.138 -39.557 1.00 81.88 516 PRO A O 1
ATOM 3924 N N . GLY A 1 517 ? 44.928 -11.884 -40.957 1.00 78.44 517 GLY A N 1
ATOM 3925 C CA . GLY A 1 517 ? 43.925 -11.759 -42.028 1.00 78.44 517 GLY A CA 1
ATOM 3926 C C . GLY A 1 517 ? 42.648 -10.959 -41.703 1.00 78.44 517 GLY A C 1
ATOM 3927 O O . GLY A 1 517 ? 41.723 -10.938 -42.521 1.00 78.44 517 GLY A O 1
ATOM 3928 N N . LYS A 1 518 ? 42.558 -10.292 -40.540 1.00 84.12 518 LYS A N 1
ATOM 3929 C CA . LYS A 1 518 ? 41.391 -9.491 -40.127 1.00 84.12 518 LYS A CA 1
ATOM 3930 C C . LYS A 1 518 ? 41.790 -8.195 -39.416 1.00 84.12 518 LYS A C 1
ATOM 3932 O O . LYS A 1 518 ? 42.531 -8.205 -38.441 1.00 84.12 518 LYS A O 1
ATOM 3937 N N . LEU A 1 519 ? 41.207 -7.074 -39.833 1.00 84.44 519 LEU A N 1
ATOM 3938 C CA . LEU A 1 519 ? 41.390 -5.763 -39.201 1.00 84.44 519 LEU A CA 1
ATOM 3939 C C . LEU A 1 519 ? 40.044 -5.182 -38.785 1.00 84.44 519 LEU A C 1
ATOM 3941 O O . LEU A 1 519 ? 39.047 -5.361 -39.481 1.00 84.44 519 LEU A O 1
ATOM 3945 N N . VAL A 1 520 ? 40.020 -4.414 -37.701 1.00 81.00 520 VAL A N 1
ATOM 3946 C CA . VAL A 1 520 ? 38.887 -3.545 -37.364 1.00 81.00 520 VAL A CA 1
ATOM 3947 C C . VAL A 1 520 ? 39.356 -2.103 -37.425 1.00 81.00 520 VAL A C 1
ATOM 3949 O O . VAL A 1 520 ? 40.255 -1.700 -36.688 1.00 81.00 520 VAL A O 1
ATOM 3952 N N . ILE A 1 521 ? 38.733 -1.325 -38.300 1.00 81.06 521 ILE A N 1
ATOM 3953 C CA . ILE A 1 521 ? 39.050 0.077 -38.552 1.00 81.06 521 ILE A CA 1
ATOM 3954 C C . ILE A 1 521 ? 37.884 0.926 -38.074 1.00 81.06 521 ILE A C 1
ATOM 3956 O O . ILE A 1 521 ? 36.725 0.609 -38.339 1.00 81.06 521 ILE A O 1
ATOM 3960 N N . VAL A 1 522 ? 38.197 2.003 -37.361 1.00 76.06 522 VAL A N 1
ATOM 3961 C CA . VAL A 1 522 ? 37.210 2.973 -36.891 1.00 76.06 522 VAL A CA 1
ATOM 3962 C C . VAL A 1 522 ? 37.518 4.334 -37.491 1.00 76.06 522 VAL A C 1
ATOM 3964 O O . VAL A 1 522 ? 38.677 4.745 -37.535 1.00 76.06 522 VAL A O 1
ATOM 3967 N N . GLY A 1 523 ? 36.479 5.003 -37.979 1.00 77.56 523 GLY A N 1
ATOM 3968 C CA . GLY A 1 523 ? 36.552 6.336 -38.563 1.00 77.56 523 GLY A CA 1
ATOM 3969 C C . GLY A 1 523 ? 35.734 7.338 -37.774 1.00 77.56 523 GLY A C 1
ATOM 3970 O O . GLY A 1 523 ? 34.626 7.014 -37.367 1.00 77.56 523 GLY A O 1
ATOM 3971 N N . GLU A 1 524 ? 36.240 8.549 -37.599 1.00 76.62 524 GLU A N 1
ATOM 3972 C CA . GLU A 1 524 ? 35.515 9.662 -36.980 1.00 76.62 524 GLU A CA 1
ATOM 3973 C C . GLU A 1 524 ? 35.526 10.874 -37.925 1.00 76.62 524 GLU A C 1
ATOM 3975 O O . GLU A 1 524 ? 36.535 11.122 -38.595 1.00 76.62 524 GLU A O 1
ATOM 3980 N N . PRO A 1 525 ? 34.419 11.623 -38.029 1.00 75.88 525 PRO A N 1
ATOM 3981 C CA . PRO A 1 525 ? 34.352 12.814 -38.852 1.00 75.88 525 PRO A CA 1
ATOM 3982 C C . PRO A 1 525 ? 35.161 13.951 -38.221 1.00 75.88 525 PRO A C 1
ATOM 3984 O O . PRO A 1 525 ? 35.056 14.229 -37.030 1.00 75.88 525 PRO A O 1
ATOM 3987 N N . LEU A 1 526 ? 35.916 14.675 -39.039 1.00 76.56 526 LEU A N 1
ATOM 3988 C CA . LEU A 1 526 ? 36.553 15.941 -38.665 1.00 76.56 526 LEU A CA 1
ATOM 3989 C C . LEU A 1 526 ? 35.863 17.150 -39.314 1.00 76.56 526 LEU A C 1
ATOM 3991 O O . LEU A 1 526 ? 35.927 18.257 -38.781 1.00 76.56 526 LEU A O 1
ATOM 3995 N N . ALA A 1 527 ? 35.198 16.953 -40.455 1.00 73.38 527 ALA A N 1
ATOM 3996 C CA . ALA A 1 527 ? 34.404 17.972 -41.139 1.00 73.38 527 ALA A CA 1
ATOM 3997 C C . ALA A 1 527 ? 33.321 17.318 -42.018 1.00 73.38 527 ALA A C 1
ATOM 3999 O O . ALA A 1 527 ? 33.521 16.185 -42.455 1.00 73.38 527 ALA A O 1
ATOM 4000 N N . PRO A 1 528 ? 32.209 18.006 -42.338 1.00 67.50 528 PRO A N 1
ATOM 4001 C CA . PRO A 1 528 ? 31.176 17.494 -43.242 1.00 67.50 528 PRO A CA 1
ATOM 4002 C C . PRO A 1 528 ? 31.729 17.041 -44.591 1.00 67.50 528 PRO A C 1
ATOM 4004 O O . PRO A 1 528 ? 32.473 17.774 -45.241 1.00 67.50 528 PRO A O 1
ATOM 4007 N N . SER A 1 529 ? 31.335 15.842 -45.026 1.00 68.88 529 SER A N 1
ATOM 4008 C CA . SER A 1 529 ? 31.732 15.272 -46.315 1.00 68.88 529 SER A CA 1
ATOM 4009 C C . SER A 1 529 ? 30.595 14.488 -46.943 1.00 68.88 529 SER A C 1
ATOM 4011 O O . SER A 1 529 ? 29.930 13.699 -46.273 1.00 68.88 529 SER A O 1
ATOM 4013 N N . SER A 1 530 ? 30.369 14.721 -48.235 1.00 63.66 530 SER A N 1
ATOM 4014 C CA . SER A 1 530 ? 29.307 14.078 -49.010 1.00 63.66 530 SER A CA 1
ATOM 4015 C C . SER A 1 530 ? 29.723 12.741 -49.625 1.00 63.66 530 SER A C 1
ATOM 4017 O O . SER A 1 530 ? 28.852 11.968 -50.012 1.00 63.66 530 SER A O 1
ATOM 4019 N N . ASN A 1 531 ? 31.026 12.462 -49.731 1.00 70.69 531 ASN A N 1
ATOM 4020 C CA . ASN A 1 531 ? 31.546 11.214 -50.296 1.00 70.69 531 ASN A CA 1
ATOM 4021 C C . ASN A 1 531 ? 32.909 10.868 -49.671 1.00 70.69 531 ASN A C 1
ATOM 4023 O O . ASN A 1 531 ? 33.946 10.960 -50.338 1.00 70.69 531 ASN A O 1
ATOM 4027 N N . PRO A 1 532 ? 32.935 10.583 -48.361 1.00 75.69 532 PRO A N 1
ATOM 4028 C CA . PRO A 1 532 ? 34.172 10.278 -47.658 1.00 75.69 532 PRO A CA 1
ATOM 4029 C C . PRO A 1 532 ? 34.823 8.988 -48.159 1.00 75.69 532 PRO A C 1
ATOM 4031 O O . PRO A 1 532 ? 34.154 8.036 -48.568 1.00 75.69 532 PRO A O 1
ATOM 4034 N N . CYS A 1 533 ? 36.153 8.951 -48.078 1.00 82.19 533 CYS A N 1
ATOM 4035 C CA . CYS A 1 533 ? 36.931 7.769 -48.414 1.00 82.19 533 CYS A CA 1
ATOM 4036 C C . CYS A 1 533 ? 38.054 7.515 -47.404 1.00 82.19 533 CYS A C 1
ATOM 4038 O O . CYS A 1 533 ? 38.656 8.443 -46.861 1.00 82.19 533 CYS A O 1
ATOM 4040 N N . MET A 1 534 ? 38.404 6.245 -47.236 1.00 86.06 534 MET A N 1
ATOM 4041 C CA . MET A 1 534 ? 39.634 5.808 -46.585 1.00 86.06 534 MET A CA 1
ATOM 4042 C C . MET A 1 534 ? 40.539 5.096 -47.592 1.00 86.06 534 MET A C 1
ATOM 4044 O O . MET A 1 534 ? 40.073 4.538 -48.590 1.00 86.06 534 MET A O 1
ATOM 4048 N N . LEU A 1 535 ? 41.835 5.103 -47.313 1.00 87.75 535 LEU A N 1
ATOM 4049 C CA . LEU A 1 535 ? 42.851 4.354 -48.039 1.00 87.75 535 LEU A CA 1
ATOM 4050 C C . LEU A 1 535 ? 43.435 3.316 -47.085 1.00 87.75 535 LEU A C 1
ATOM 4052 O O . LEU A 1 535 ? 43.941 3.664 -46.021 1.00 87.75 535 LEU A O 1
ATOM 4056 N N . LEU A 1 536 ? 43.356 2.046 -47.460 1.00 87.38 536 LEU A N 1
ATOM 4057 C CA . LEU A 1 536 ? 44.031 0.966 -46.752 1.00 87.38 536 LEU A CA 1
ATOM 4058 C C . LEU A 1 536 ? 45.323 0.648 -47.484 1.00 87.38 536 LEU A C 1
ATOM 4060 O O . LEU A 1 536 ? 45.276 0.201 -48.631 1.00 87.38 536 LEU A O 1
ATOM 4064 N N . ARG A 1 537 ? 46.461 0.870 -46.832 1.00 88.25 537 ARG A N 1
ATOM 4065 C CA . ARG A 1 537 ? 47.763 0.541 -47.398 1.00 88.25 537 ARG A CA 1
ATOM 4066 C C . ARG A 1 537 ? 48.161 -0.865 -46.995 1.00 88.25 537 ARG A C 1
ATOM 4068 O O . ARG A 1 537 ? 48.249 -1.197 -45.812 1.00 88.25 537 ARG A O 1
ATOM 4075 N N . PHE A 1 538 ? 48.472 -1.672 -47.993 1.00 87.75 538 PHE A N 1
ATOM 4076 C CA . PHE A 1 538 ? 49.038 -3.002 -47.830 1.00 87.75 538 PHE A CA 1
ATOM 4077 C C . PHE A 1 538 ? 50.400 -3.065 -48.508 1.00 87.75 538 PHE A C 1
ATOM 4079 O O . PHE A 1 538 ? 50.639 -2.361 -49.479 1.00 87.75 538 PHE A O 1
ATOM 4086 N N . ARG A 1 539 ? 51.286 -3.937 -48.042 1.00 84.06 539 ARG A N 1
ATOM 4087 C CA . ARG A 1 539 ? 52.521 -4.302 -48.734 1.00 84.06 539 ARG A CA 1
ATOM 4088 C C . ARG A 1 539 ? 52.354 -5.684 -49.329 1.00 84.06 539 ARG A C 1
ATOM 4090 O O . ARG A 1 539 ? 52.050 -6.623 -48.592 1.00 84.06 539 ARG A O 1
ATOM 4097 N N . SER A 1 540 ? 52.579 -5.823 -50.631 1.00 83.12 540 SER A N 1
ATOM 4098 C CA . SER A 1 540 ? 52.575 -7.147 -51.253 1.00 83.12 540 SER A CA 1
ATOM 4099 C C . SER A 1 540 ? 53.832 -7.930 -50.875 1.00 83.12 540 SER A C 1
ATOM 4101 O O . SER A 1 540 ? 54.944 -7.397 -50.868 1.00 83.12 540 SER A O 1
ATOM 4103 N N . HIS A 1 541 ? 53.679 -9.212 -50.550 1.00 80.75 541 HIS A N 1
ATOM 4104 C CA . HIS A 1 541 ? 54.825 -10.092 -50.347 1.00 80.75 541 HIS A CA 1
ATOM 4105 C C . HIS A 1 541 ? 55.532 -10.381 -51.675 1.00 80.75 541 HIS A C 1
ATOM 4107 O O . HIS A 1 541 ? 54.921 -10.423 -52.744 1.00 80.75 541 HIS A O 1
ATOM 4113 N N . VAL A 1 542 ? 56.849 -10.596 -51.612 1.00 75.38 542 VAL A N 1
ATOM 4114 C CA . VAL A 1 542 ? 57.639 -10.873 -52.814 1.00 75.38 542 VAL A CA 1
ATOM 4115 C C . VAL A 1 542 ? 57.286 -12.256 -53.360 1.00 75.38 542 VAL A C 1
ATOM 4117 O O . VAL A 1 542 ? 57.578 -13.264 -52.717 1.00 75.38 542 VAL A O 1
ATOM 4120 N N . SER A 1 543 ? 56.711 -12.311 -54.562 1.00 71.75 543 SER A N 1
ATOM 4121 C CA . SER A 1 543 ? 56.327 -13.557 -55.234 1.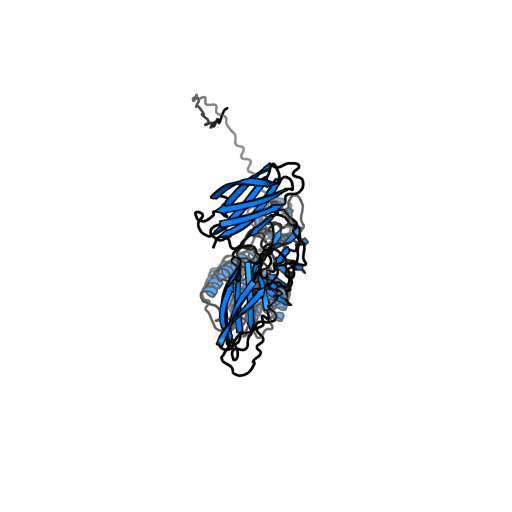00 71.75 543 SER A CA 1
ATOM 4122 C C . SER A 1 543 ? 56.776 -13.568 -56.694 1.00 71.75 543 SER A C 1
ATOM 4124 O O . SER A 1 543 ? 56.854 -12.536 -57.357 1.00 71.75 543 SER A O 1
ATOM 4126 N N . ARG A 1 544 ? 57.093 -14.762 -57.204 1.00 56.66 544 ARG A N 1
ATOM 4127 C CA . ARG A 1 544 ? 57.422 -14.986 -58.623 1.00 56.66 544 ARG A CA 1
ATOM 4128 C C . ARG A 1 544 ? 56.197 -15.338 -59.467 1.00 56.66 544 ARG A C 1
ATOM 4130 O O . ARG A 1 544 ? 56.306 -15.372 -60.689 1.00 56.66 544 ARG A O 1
ATOM 4137 N N . GLU A 1 545 ? 55.066 -15.608 -58.825 1.00 58.50 545 GLU A N 1
ATOM 4138 C CA . GLU A 1 545 ? 53.801 -15.982 -59.457 1.00 58.50 545 GLU A CA 1
ATOM 4139 C C . GLU A 1 545 ? 52.764 -14.872 -59.255 1.00 58.50 545 GLU A C 1
ATOM 4141 O O . GLU A 1 545 ? 52.823 -14.129 -58.274 1.00 58.50 545 GLU A O 1
ATOM 4146 N N . VAL A 1 546 ? 51.815 -14.749 -60.189 1.00 62.16 546 VAL A N 1
ATOM 4147 C CA . VAL A 1 546 ? 50.694 -13.809 -60.049 1.00 62.16 546 VAL A CA 1
ATOM 4148 C C . VAL A 1 546 ? 49.738 -14.374 -59.004 1.00 62.16 546 VAL A C 1
ATOM 4150 O O . VAL A 1 546 ? 49.073 -15.378 -59.252 1.00 62.16 546 VAL A O 1
ATOM 4153 N N . LEU A 1 547 ? 49.691 -13.731 -57.841 1.00 65.62 547 LEU A N 1
ATOM 4154 C CA . LEU A 1 547 ? 48.796 -14.079 -56.743 1.00 65.62 547 LEU A CA 1
ATOM 4155 C C . LEU A 1 547 ? 47.613 -13.107 -56.727 1.00 65.62 547 LEU A C 1
ATOM 4157 O O . LEU A 1 547 ? 47.772 -11.923 -57.025 1.00 65.62 547 LEU A O 1
ATOM 4161 N N . LEU A 1 548 ? 46.429 -13.621 -56.405 1.00 69.88 548 LEU A N 1
ATOM 4162 C CA . LEU A 1 548 ? 45.204 -12.839 -56.288 1.00 69.88 548 LEU A CA 1
ATOM 4163 C C . LEU A 1 548 ? 44.726 -12.906 -54.840 1.00 69.88 548 LEU A C 1
ATOM 4165 O O . LEU A 1 548 ? 44.413 -13.993 -54.363 1.00 69.88 548 LEU A O 1
ATOM 4169 N N . ASP A 1 549 ? 44.637 -11.752 -54.188 1.00 67.44 549 ASP A N 1
ATOM 4170 C CA . ASP A 1 549 ? 43.991 -11.600 -52.883 1.00 67.44 549 ASP A CA 1
ATOM 4171 C C . ASP A 1 549 ? 42.643 -10.871 -53.038 1.00 67.44 549 ASP A C 1
ATOM 4173 O O . ASP A 1 549 ? 42.450 -10.077 -53.964 1.00 67.44 549 ASP A O 1
ATOM 4177 N N . GLN A 1 550 ? 41.706 -11.148 -52.132 1.00 72.12 550 GLN A N 1
ATOM 4178 C CA . GLN A 1 550 ? 40.425 -10.464 -52.003 1.00 72.12 550 GLN A CA 1
ATOM 4179 C C . GLN A 1 550 ? 40.395 -9.671 -50.695 1.00 72.12 550 GLN A C 1
ATOM 4181 O O . GLN A 1 550 ? 39.939 -10.165 -49.664 1.00 72.12 550 GLN A O 1
ATOM 4186 N N . VAL A 1 551 ? 40.820 -8.407 -50.755 1.00 73.56 551 VAL A N 1
ATOM 4187 C CA . VAL A 1 551 ? 40.595 -7.468 -49.650 1.00 73.56 551 VAL A CA 1
ATOM 4188 C C . VAL A 1 551 ? 39.117 -7.083 -49.636 1.00 73.56 551 VAL A C 1
ATOM 4190 O O . VAL A 1 551 ? 38.618 -6.468 -50.578 1.00 73.56 551 VAL A O 1
ATOM 4193 N N . ALA A 1 552 ? 38.407 -7.442 -48.571 1.00 73.00 552 ALA A N 1
ATOM 4194 C CA . ALA A 1 552 ? 36.974 -7.207 -48.433 1.00 73.00 552 ALA A CA 1
ATOM 4195 C C . ALA A 1 552 ? 36.645 -6.537 -47.099 1.00 73.00 552 ALA A C 1
ATOM 4197 O O . ALA A 1 552 ? 37.276 -6.809 -46.085 1.00 73.00 552 ALA A O 1
ATOM 4198 N N . ILE A 1 553 ? 35.600 -5.711 -47.079 1.00 67.62 553 ILE A N 1
ATOM 4199 C CA . ILE A 1 553 ? 35.028 -5.144 -45.853 1.00 67.62 553 ILE A CA 1
ATOM 4200 C C . ILE A 1 553 ? 33.620 -5.719 -45.702 1.00 67.62 553 ILE A C 1
ATOM 4202 O O . ILE A 1 553 ? 32.659 -5.099 -46.157 1.00 67.62 553 ILE A O 1
ATOM 4206 N N . PRO A 1 554 ? 33.466 -6.942 -45.157 1.00 58.69 554 PRO A N 1
ATOM 4207 C CA . PRO A 1 554 ? 32.166 -7.611 -45.089 1.00 58.69 554 PRO A CA 1
ATOM 4208 C C . PRO A 1 554 ? 31.128 -6.870 -44.240 1.00 58.69 554 PRO A C 1
ATOM 4210 O O . PRO A 1 554 ? 29.933 -7.084 -44.430 1.00 58.69 554 PRO A O 1
ATOM 4213 N N . ARG A 1 555 ? 31.561 -6.022 -43.298 1.00 61.06 555 ARG A N 1
ATOM 4214 C CA . ARG A 1 555 ? 30.670 -5.201 -42.473 1.00 61.06 555 ARG A CA 1
ATOM 4215 C C . ARG A 1 555 ? 31.250 -3.802 -42.325 1.00 61.06 555 ARG A C 1
ATOM 4217 O O . ARG A 1 555 ? 32.357 -3.658 -41.807 1.00 61.06 555 ARG A O 1
ATOM 4224 N N . PHE A 1 556 ? 30.491 -2.802 -42.765 1.00 69.12 556 PHE A N 1
ATOM 4225 C CA . PHE A 1 556 ? 30.810 -1.390 -42.604 1.00 69.12 556 PHE A CA 1
ATOM 4226 C C . PHE A 1 556 ? 29.591 -0.661 -42.044 1.00 69.12 556 PHE A C 1
ATOM 4228 O O . PHE A 1 556 ? 28.509 -0.734 -42.618 1.00 69.12 556 PHE A O 1
ATOM 4235 N N . THR A 1 557 ? 29.748 -0.008 -40.901 1.00 60.25 557 THR A N 1
ATOM 4236 C CA . THR A 1 557 ? 28.640 0.491 -40.088 1.00 60.25 557 THR A CA 1
ATOM 4237 C C . THR A 1 557 ? 28.869 1.955 -39.726 1.00 60.25 557 THR A C 1
ATOM 4239 O O . THR A 1 557 ? 29.954 2.294 -39.262 1.00 60.25 557 THR A O 1
ATOM 4242 N N . ALA A 1 558 ? 27.861 2.804 -39.910 1.00 61.47 558 ALA A N 1
ATOM 4243 C CA . ALA A 1 558 ? 27.796 4.184 -39.455 1.00 61.47 558 ALA A CA 1
ATOM 4244 C C . ALA A 1 558 ? 26.984 4.319 -38.173 1.00 61.47 558 ALA A C 1
ATOM 4246 O O . ALA A 1 558 ? 25.952 3.671 -38.012 1.00 61.47 558 ALA A O 1
ATOM 4247 N N . TYR A 1 559 ? 27.432 5.218 -37.302 1.00 58.56 559 TYR A N 1
ATOM 4248 C CA . TYR A 1 559 ? 26.734 5.585 -36.085 1.00 58.56 559 TYR A CA 1
ATOM 4249 C C . TYR A 1 559 ? 26.290 7.049 -36.132 1.00 58.56 559 TYR A C 1
ATOM 4251 O O . TYR A 1 559 ? 27.120 7.925 -36.368 1.00 58.56 559 TYR A O 1
ATOM 4259 N N . ALA A 1 560 ? 24.999 7.325 -35.930 1.00 55.56 560 ALA A N 1
ATOM 4260 C CA . ALA A 1 560 ? 24.424 8.676 -36.003 1.00 55.56 560 ALA A CA 1
ATOM 4261 C C . ALA A 1 560 ? 23.577 9.006 -34.765 1.00 55.56 560 ALA A C 1
ATOM 4263 O O . ALA A 1 560 ? 22.935 8.121 -34.208 1.00 55.56 560 ALA A O 1
ATOM 4264 N N . GLN A 1 561 ? 23.523 10.280 -34.358 1.00 48.31 561 GLN A N 1
ATOM 4265 C CA . GLN A 1 561 ? 22.572 10.732 -33.339 1.00 48.31 561 GLN A CA 1
ATOM 4266 C C . GLN A 1 561 ? 21.150 10.698 -33.905 1.00 48.31 561 GLN A C 1
ATOM 4268 O O . GLN A 1 561 ? 20.740 11.584 -34.654 1.00 48.31 561 GLN A O 1
ATOM 4273 N N . CYS A 1 562 ? 20.358 9.709 -33.516 1.00 50.97 562 CYS A N 1
ATOM 4274 C CA . CYS A 1 562 ? 18.912 9.809 -33.625 1.00 50.97 562 CYS A CA 1
ATOM 4275 C C . CYS A 1 562 ? 18.367 10.050 -32.225 1.00 50.97 562 CYS A C 1
ATOM 4277 O O . CYS A 1 562 ? 18.421 9.157 -31.389 1.00 50.97 562 CYS A O 1
ATOM 4279 N N . CYS A 1 563 ? 17.934 11.286 -31.958 1.00 45.88 563 CYS A N 1
ATOM 4280 C CA . CYS A 1 563 ? 16.565 11.605 -31.556 1.00 45.88 563 CYS A CA 1
ATOM 4281 C C . CYS A 1 563 ? 16.432 13.110 -31.150 1.00 45.88 563 CYS A C 1
ATOM 4283 O O . CYS A 1 563 ? 16.970 13.559 -30.143 1.00 45.88 563 CYS A O 1
ATOM 4285 N N . MET A 1 564 ? 15.666 13.840 -31.975 1.00 39.72 564 MET A N 1
ATOM 4286 C CA . MET A 1 564 ? 14.992 15.164 -31.909 1.00 39.72 564 MET A CA 1
ATOM 4287 C C . MET A 1 564 ? 15.709 16.535 -31.743 1.00 39.72 564 MET A C 1
ATOM 4289 O O . MET A 1 564 ? 16.535 16.752 -30.864 1.00 39.72 564 MET A O 1
ATOM 4293 N N . ASP A 1 565 ? 15.178 17.466 -32.561 1.00 35.66 565 ASP A N 1
ATOM 4294 C CA . ASP A 1 565 ? 15.080 18.938 -32.480 1.00 35.66 565 ASP A CA 1
ATOM 4295 C C . ASP A 1 565 ? 16.294 19.831 -32.795 1.00 35.66 565 ASP A C 1
ATOM 4297 O O . ASP A 1 565 ? 16.912 20.434 -31.921 1.00 35.66 565 ASP A O 1
ATOM 4301 N N . ALA A 1 566 ? 16.509 20.073 -34.094 1.00 31.66 566 ALA A N 1
ATOM 4302 C CA . ALA A 1 566 ? 16.963 21.374 -34.584 1.00 31.66 566 ALA A CA 1
ATOM 4303 C C . ALA A 1 566 ? 16.309 21.682 -35.940 1.00 31.66 566 ALA A C 1
ATOM 4305 O O . ALA A 1 566 ? 16.637 21.090 -36.967 1.00 31.66 566 ALA A O 1
ATOM 4306 N N . ASP A 1 567 ? 15.380 22.633 -35.932 1.00 32.47 567 ASP A N 1
ATOM 4307 C CA . ASP A 1 567 ? 14.914 23.323 -37.128 1.00 32.47 567 ASP A CA 1
ATOM 4308 C C . ASP A 1 567 ? 16.108 24.103 -37.712 1.00 32.47 567 ASP A C 1
ATOM 4310 O O . ASP A 1 567 ? 16.667 24.974 -37.042 1.00 32.47 567 ASP A O 1
ATOM 4314 N N . SER A 1 568 ? 16.546 23.807 -38.938 1.00 28.88 568 SER A N 1
ATOM 4315 C CA . SER A 1 568 ? 17.313 24.776 -39.730 1.00 28.88 568 SER A CA 1
ATOM 4316 C C . SER A 1 568 ? 17.216 24.488 -41.228 1.00 28.88 568 SER A C 1
ATOM 4318 O O . SER A 1 568 ? 17.192 23.351 -41.690 1.00 28.88 568 SER A O 1
ATOM 4320 N N . MET A 1 569 ? 17.085 25.575 -41.980 1.00 25.84 569 MET A N 1
ATOM 4321 C CA . MET A 1 569 ? 16.713 25.640 -43.388 1.00 25.84 569 MET A CA 1
ATOM 4322 C C . MET A 1 569 ? 17.827 25.263 -44.388 1.00 25.84 569 MET A C 1
ATOM 4324 O O . MET A 1 569 ? 19.010 25.452 -44.118 1.00 25.84 569 MET A O 1
ATOM 4328 N N . SER A 1 570 ? 17.372 25.023 -45.635 1.00 26.28 570 SER A N 1
ATOM 4329 C CA . SER A 1 570 ? 18.058 25.205 -46.945 1.00 26.28 570 SER A CA 1
ATOM 4330 C C . SER A 1 570 ? 18.962 24.038 -47.403 1.00 26.28 570 SER A C 1
ATOM 4332 O O . SER A 1 570 ? 19.519 23.354 -46.564 1.00 26.28 570 SER A O 1
ATOM 4334 N N . THR A 1 571 ? 19.195 23.694 -48.681 1.00 27.12 571 THR A N 1
ATOM 4335 C CA . THR A 1 571 ? 18.810 24.140 -50.044 1.00 27.12 571 THR A CA 1
ATOM 4336 C C . THR A 1 571 ? 19.156 22.994 -51.042 1.00 27.12 571 THR A C 1
ATOM 4338 O O . THR A 1 571 ? 19.717 21.979 -50.639 1.00 27.12 571 THR A O 1
ATOM 4341 N N . LEU A 1 572 ? 18.852 23.137 -52.340 1.00 25.84 572 LEU A N 1
ATOM 4342 C CA . LEU A 1 572 ? 19.159 22.197 -53.445 1.00 25.84 572 LEU A CA 1
ATOM 4343 C C . LEU A 1 572 ? 20.635 22.220 -53.891 1.00 25.84 572 LEU A C 1
ATOM 4345 O O . LEU A 1 572 ? 21.131 23.321 -54.111 1.00 25.84 572 LEU A O 1
ATOM 4349 N N . VAL A 1 573 ? 21.246 21.065 -54.236 1.00 24.84 573 VAL A N 1
ATOM 4350 C CA . VAL A 1 573 ? 22.298 20.942 -55.286 1.00 24.84 573 VAL A CA 1
ATOM 4351 C C . VAL A 1 573 ? 22.304 19.532 -55.933 1.00 24.84 573 VAL A C 1
ATOM 4353 O O . VAL A 1 573 ? 22.132 18.531 -55.250 1.00 24.84 573 VAL A O 1
ATOM 4356 N N . TYR A 1 574 ? 22.519 19.469 -57.256 1.00 26.91 574 TYR A N 1
ATOM 4357 C CA . TYR A 1 574 ? 22.695 18.273 -58.109 1.00 26.91 574 TYR A CA 1
ATOM 4358 C C . TYR A 1 574 ? 24.186 18.060 -58.525 1.00 26.91 574 TYR A C 1
ATOM 4360 O O . TYR A 1 574 ? 24.952 19.019 -58.476 1.00 26.91 574 TYR A O 1
ATOM 4368 N N . VAL A 1 575 ? 24.514 16.889 -59.122 1.00 24.89 575 VAL A N 1
ATOM 4369 C CA . VAL A 1 575 ? 25.364 16.656 -60.346 1.00 24.89 575 VAL A CA 1
ATOM 4370 C C . VAL A 1 575 ? 26.568 15.657 -60.256 1.00 24.89 575 VAL A C 1
ATOM 4372 O O . VAL A 1 575 ? 27.217 15.498 -59.233 1.00 24.89 575 VAL A O 1
ATOM 4375 N N . ASP A 1 576 ? 26.777 15.011 -61.418 1.00 25.22 576 ASP A N 1
ATOM 4376 C CA . ASP A 1 576 ? 27.534 13.870 -62.002 1.00 25.22 576 ASP A CA 1
ATOM 4377 C C . ASP A 1 576 ? 29.046 14.058 -62.410 1.00 25.22 576 ASP A C 1
ATOM 4379 O O . ASP A 1 576 ? 29.541 15.185 -62.442 1.00 25.22 576 ASP A O 1
ATOM 4383 N N . GLY A 1 577 ? 29.727 12.972 -62.864 1.00 36.97 577 GLY A N 1
ATOM 4384 C CA . GLY A 1 577 ? 30.962 12.921 -63.719 1.00 36.97 577 GLY A CA 1
ATOM 4385 C C . GLY A 1 577 ? 32.329 12.702 -63.021 1.00 36.97 577 GLY A C 1
ATOM 4386 O O . GLY A 1 577 ? 32.409 12.940 -61.832 1.00 36.97 577 GLY A O 1
ATOM 4387 N N . VAL A 1 578 ? 33.485 12.301 -63.614 1.00 36.88 578 VAL A N 1
ATOM 4388 C CA . VAL A 1 578 ? 34.209 12.781 -64.835 1.00 36.88 578 VAL A CA 1
ATOM 4389 C C . VAL A 1 578 ? 35.398 11.801 -65.151 1.00 36.88 578 VAL A C 1
ATOM 4391 O O . VAL A 1 578 ? 36.050 11.349 -64.218 1.00 36.88 578 VAL A O 1
ATOM 4394 N N . CYS A 1 579 ? 35.756 11.355 -66.375 1.00 29.47 579 CYS A N 1
ATOM 4395 C CA . CYS A 1 579 ? 36.481 12.107 -67.423 1.00 29.47 579 CYS A CA 1
ATOM 4396 C C . CYS A 1 579 ? 36.661 11.337 -68.763 1.00 29.47 579 CYS A C 1
ATOM 4398 O O . CYS A 1 579 ? 37.594 10.556 -68.936 1.00 29.47 579 CYS A O 1
ATOM 4400 N N . GLN A 1 580 ? 35.873 11.716 -69.774 1.00 25.69 580 GLN A N 1
ATOM 4401 C CA . GLN A 1 580 ? 36.373 12.182 -71.079 1.00 25.69 580 GLN A CA 1
ATOM 4402 C C . GLN A 1 580 ? 35.650 13.508 -71.386 1.00 25.69 580 GLN A C 1
ATOM 4404 O O . GLN A 1 580 ? 34.422 13.498 -71.468 1.00 25.69 580 GLN A O 1
ATOM 4409 N N . PRO A 1 581 ? 36.338 14.649 -71.597 1.00 28.97 581 PRO A N 1
ATOM 4410 C CA . PRO A 1 581 ? 35.716 15.813 -72.206 1.00 28.97 581 PRO A CA 1
ATOM 4411 C C . PRO A 1 581 ? 35.694 15.621 -73.722 1.00 28.97 581 PRO A C 1
ATOM 4413 O O . PRO A 1 581 ? 36.709 15.742 -74.413 1.00 28.97 581 PRO A O 1
ATOM 4416 N N . LEU A 1 582 ? 34.495 15.378 -74.246 1.00 27.61 582 LEU A N 1
ATOM 4417 C CA . LEU A 1 582 ? 34.143 15.845 -75.576 1.00 27.61 582 LEU A CA 1
ATOM 4418 C C . LEU A 1 582 ? 34.583 17.306 -75.714 1.00 27.61 582 LEU A C 1
ATOM 4420 O O . LEU A 1 582 ? 34.274 18.162 -74.887 1.00 27.61 582 LEU A O 1
ATOM 4424 N N . VAL A 1 583 ? 35.286 17.566 -76.807 1.00 33.22 583 VAL A N 1
ATOM 4425 C CA . VAL A 1 583 ? 35.493 18.877 -77.409 1.00 33.22 583 VAL A CA 1
ATOM 4426 C C . VAL A 1 583 ? 34.274 19.780 -77.191 1.00 33.22 583 VAL A C 1
ATOM 4428 O O . VAL A 1 583 ? 33.245 19.595 -77.837 1.00 33.22 583 VAL A O 1
ATOM 4431 N N . ARG A 1 584 ? 34.412 20.832 -76.381 1.00 29.83 584 ARG A N 1
ATOM 4432 C CA . ARG A 1 584 ? 33.669 22.079 -76.594 1.00 29.83 584 ARG A CA 1
ATOM 4433 C C . ARG A 1 584 ? 34.588 23.274 -76.420 1.00 29.83 584 ARG A C 1
ATOM 4435 O O . ARG A 1 584 ? 34.824 23.796 -75.340 1.00 29.83 584 ARG A O 1
ATOM 4442 N N . ARG A 1 585 ? 35.076 23.706 -77.578 1.00 34.09 585 ARG A N 1
ATOM 4443 C CA . ARG A 1 585 ? 35.488 25.074 -77.857 1.00 34.09 585 ARG A CA 1
ATOM 4444 C C . ARG A 1 585 ? 34.364 26.024 -77.419 1.00 34.09 585 ARG A C 1
ATOM 4446 O O . ARG A 1 585 ? 33.288 25.977 -78.003 1.00 34.09 585 ARG A O 1
ATOM 4453 N N . VAL A 1 586 ? 34.646 26.936 -76.495 1.00 29.73 586 VAL A N 1
ATOM 4454 C CA . VAL A 1 586 ? 34.357 28.350 -76.751 1.00 29.73 586 VAL A CA 1
ATOM 4455 C C . VAL A 1 586 ? 35.677 29.086 -76.535 1.00 29.73 586 VAL A C 1
ATOM 4457 O O . VAL A 1 586 ? 36.132 29.234 -75.401 1.00 29.73 586 VAL A O 1
ATOM 4460 N N . PRO A 1 587 ? 36.350 29.460 -77.630 1.00 35.25 587 PRO A N 1
ATOM 4461 C CA . PRO A 1 587 ? 37.532 30.289 -77.568 1.00 35.25 587 PRO A CA 1
ATOM 4462 C C . PRO A 1 587 ? 37.029 31.670 -77.115 1.00 35.25 587 PRO A C 1
ATOM 4464 O O . PRO A 1 587 ? 35.926 32.094 -77.451 1.00 35.25 587 PRO A O 1
ATOM 4467 N N . LYS A 1 588 ? 37.783 32.447 -76.359 1.00 47.03 588 LYS A N 1
ATOM 4468 C CA . LYS A 1 588 ? 38.885 33.174 -76.975 1.00 47.03 588 LYS A CA 1
ATOM 4469 C C . LYS A 1 588 ? 39.630 33.968 -75.890 1.00 47.03 588 LYS A C 1
ATOM 4471 O O . LYS A 1 588 ? 39.752 35.180 -75.988 1.00 47.03 588 LYS A O 1
ATOM 4476 N N . VAL A 1 589 ? 40.106 33.302 -74.842 1.00 44.12 589 VAL A N 1
ATOM 4477 C CA . VAL A 1 589 ? 41.208 33.810 -74.006 1.00 44.12 589 VAL A CA 1
ATOM 4478 C C . VAL A 1 589 ? 42.070 32.610 -73.641 1.00 44.12 589 VAL A C 1
ATOM 4480 O O . VAL A 1 589 ? 41.725 31.824 -72.759 1.00 44.12 589 VAL A O 1
ATOM 4483 N N . GLU A 1 590 ? 43.155 32.442 -74.378 1.00 53.22 590 GLU A N 1
ATOM 4484 C CA . GLU A 1 590 ? 44.184 31.439 -74.168 1.00 53.22 590 GLU A CA 1
ATOM 4485 C C . GLU A 1 590 ? 45.424 32.144 -73.602 1.00 53.22 590 GLU A C 1
ATOM 4487 O O . GLU A 1 590 ? 46.076 32.942 -74.277 1.00 53.22 590 GLU A O 1
ATOM 4492 N N . VAL A 1 591 ? 45.739 31.877 -72.334 1.00 52.97 591 VAL A N 1
ATOM 4493 C CA . VAL A 1 591 ? 46.987 32.325 -71.705 1.00 52.97 591 VAL A CA 1
ATOM 4494 C C . VAL A 1 591 ? 47.967 31.163 -71.788 1.00 52.97 591 VAL A C 1
ATOM 4496 O O . VAL A 1 591 ? 47.731 30.119 -71.184 1.00 52.97 591 VAL A O 1
ATOM 4499 N N . PHE A 1 592 ? 49.035 31.332 -72.566 1.00 49.62 592 PHE A N 1
ATOM 4500 C CA . PHE A 1 592 ? 50.077 30.323 -72.749 1.00 49.62 592 PHE A CA 1
ATOM 4501 C C . PHE A 1 592 ? 51.463 30.909 -72.444 1.00 49.62 592 PHE A C 1
ATOM 4503 O O . PHE A 1 592 ? 51.735 32.063 -72.796 1.00 49.62 592 PHE A O 1
ATOM 4510 N N . PRO A 1 593 ? 52.383 30.106 -71.883 1.00 49.41 593 PRO A N 1
ATOM 4511 C CA . PRO A 1 593 ? 52.198 28.740 -71.376 1.00 49.41 593 PRO A CA 1
ATOM 4512 C C . PRO A 1 593 ? 51.638 28.697 -69.942 1.00 49.41 593 PRO A C 1
ATOM 4514 O O . PRO A 1 593 ? 51.801 29.643 -69.177 1.00 49.41 593 PRO A O 1
ATOM 4517 N N . GLN A 1 594 ? 51.007 27.571 -69.595 1.00 48.81 594 GLN A N 1
ATOM 4518 C CA . GLN A 1 594 ? 50.671 27.180 -68.228 1.00 48.81 594 GLN A CA 1
ATOM 4519 C C . GLN A 1 594 ? 51.185 25.741 -67.999 1.00 48.81 594 GLN A C 1
ATOM 4521 O O . GLN A 1 594 ? 50.723 24.847 -68.712 1.00 48.81 594 GLN A O 1
ATOM 4526 N N . PRO A 1 595 ? 52.114 25.487 -67.055 1.00 55.38 595 PRO A N 1
ATOM 4527 C CA . PRO A 1 595 ? 52.658 26.426 -66.068 1.00 55.38 595 PRO A CA 1
ATOM 4528 C C . PRO A 1 595 ? 53.445 27.594 -66.688 1.00 55.38 595 PRO A C 1
ATOM 4530 O O . PRO A 1 595 ? 54.145 27.437 -67.690 1.00 55.38 595 PRO A O 1
ATOM 4533 N N . ALA A 1 596 ? 53.265 28.777 -66.102 1.00 58.03 596 ALA A N 1
ATOM 4534 C CA . ALA A 1 596 ? 53.792 30.049 -66.576 1.00 58.03 596 ALA A CA 1
ATOM 4535 C C . ALA A 1 596 ? 55.294 30.181 -66.296 1.00 58.03 596 ALA A C 1
ATOM 4537 O O . ALA A 1 596 ? 55.729 30.065 -65.150 1.00 58.03 596 ALA A O 1
ATOM 4538 N N . SER A 1 597 ? 56.087 30.466 -67.335 1.00 61.97 597 SER A N 1
ATOM 4539 C CA . SER A 1 597 ? 57.482 30.888 -67.168 1.00 61.97 597 SER A CA 1
ATOM 4540 C C . SER A 1 597 ? 57.551 32.371 -66.771 1.00 61.97 597 SER A C 1
ATOM 4542 O O . SER A 1 597 ? 56.530 33.023 -66.552 1.00 61.97 597 SER A O 1
ATOM 4544 N N . SER A 1 598 ? 58.758 32.935 -66.680 1.00 70.81 598 SER A N 1
ATOM 4545 C CA . SER A 1 598 ? 58.990 34.336 -66.299 1.00 70.81 598 SER A CA 1
ATOM 4546 C C . SER A 1 598 ? 58.190 35.357 -67.119 1.00 70.81 598 SER A C 1
ATOM 4548 O O . SER A 1 598 ? 57.961 36.455 -66.631 1.00 70.81 598 SER A O 1
ATOM 4550 N N . VAL A 1 599 ? 57.754 35.016 -68.338 1.00 74.38 599 VAL A N 1
ATOM 4551 C CA . VAL A 1 599 ? 56.897 35.860 -69.180 1.00 74.38 599 VAL A CA 1
ATOM 4552 C C . VAL A 1 599 ? 55.789 35.006 -69.792 1.00 74.38 599 VAL A C 1
ATOM 4554 O O . VAL A 1 599 ? 56.066 33.982 -70.417 1.00 74.38 599 VAL A O 1
ATOM 4557 N N . ILE A 1 600 ? 54.540 35.454 -69.673 1.00 74.75 600 ILE A N 1
ATOM 4558 C CA . ILE A 1 600 ? 53.378 34.805 -70.293 1.00 74.75 600 ILE A CA 1
ATOM 4559 C C . ILE A 1 600 ? 52.857 35.618 -71.471 1.00 74.75 600 ILE A C 1
ATOM 4561 O O . ILE A 1 600 ? 52.909 36.848 -71.463 1.00 74.75 600 ILE A O 1
ATOM 4565 N N . THR A 1 601 ? 52.317 34.931 -72.479 1.00 74.75 601 THR A N 1
ATOM 4566 C CA . THR A 1 601 ? 51.584 35.581 -73.568 1.00 74.75 601 THR A CA 1
ATOM 4567 C C . THR A 1 601 ? 50.094 35.381 -73.347 1.00 74.75 601 THR A C 1
ATOM 4569 O O . THR A 1 601 ? 49.576 34.265 -73.379 1.00 74.75 601 THR A O 1
ATOM 4572 N N . VAL A 1 602 ? 49.393 36.484 -73.133 1.00 70.06 602 VAL A N 1
ATOM 4573 C CA . VAL A 1 602 ? 47.941 36.519 -73.033 1.00 70.06 602 VAL A CA 1
ATOM 4574 C C . VAL A 1 602 ? 47.384 36.739 -74.430 1.00 70.06 602 VAL A C 1
ATOM 4576 O O . VAL A 1 602 ? 47.537 37.827 -74.986 1.00 70.06 602 VAL A O 1
ATOM 4579 N N . ARG A 1 603 ? 46.742 35.714 -75.000 1.00 69.62 603 ARG A N 1
ATOM 4580 C CA . ARG A 1 603 ? 46.033 35.819 -76.278 1.00 69.62 603 ARG A CA 1
ATOM 4581 C C . ARG A 1 603 ? 44.540 35.742 -76.044 1.00 69.62 603 ARG A C 1
ATOM 4583 O O . ARG A 1 603 ? 44.038 34.758 -75.520 1.00 69.62 603 ARG A O 1
ATOM 4590 N N . ALA A 1 604 ? 43.806 36.751 -76.473 1.00 68.56 604 ALA A N 1
ATOM 4591 C CA . ALA A 1 604 ? 42.357 36.720 -76.475 1.00 68.56 604 ALA A CA 1
ATOM 4592 C C . ALA A 1 604 ? 41.793 37.167 -77.814 1.00 68.56 604 ALA A C 1
ATOM 4594 O O . ALA A 1 604 ? 42.475 37.755 -78.646 1.00 68.56 604 ALA A O 1
ATOM 4595 N N . ARG A 1 605 ? 40.517 36.896 -78.033 1.00 69.75 605 ARG A N 1
ATOM 4596 C CA . ARG A 1 605 ? 39.733 37.531 -79.083 1.00 69.75 605 ARG A CA 1
ATOM 4597 C C . ARG A 1 605 ? 38.338 37.802 -78.536 1.00 69.75 605 ARG A C 1
ATOM 4599 O O . ARG A 1 605 ? 37.541 36.899 -78.339 1.00 69.75 605 ARG A O 1
ATOM 4606 N N . ILE A 1 606 ? 38.052 39.057 -78.277 1.00 68.44 606 ILE A N 1
ATOM 4607 C CA . ILE A 1 606 ? 36.827 39.487 -77.626 1.00 68.44 606 ILE A CA 1
ATOM 4608 C C . ILE A 1 606 ? 35.835 39.881 -78.719 1.00 68.44 606 ILE A C 1
ATOM 4610 O O . ILE A 1 606 ? 36.120 40.738 -79.548 1.00 68.44 606 ILE A O 1
ATOM 4614 N N . GLU A 1 607 ? 34.693 39.205 -78.777 1.00 65.50 607 GLU A N 1
ATOM 4615 C CA . GLU A 1 607 ? 33.646 39.533 -79.748 1.00 65.50 607 GLU A CA 1
ATOM 4616 C C . GLU A 1 607 ? 32.826 40.739 -79.272 1.00 65.50 607 GLU A C 1
ATOM 4618 O O . GLU A 1 607 ? 32.613 40.911 -78.075 1.00 65.50 607 GLU A O 1
ATOM 4623 N N . GLY A 1 608 ? 32.361 41.574 -80.208 1.00 63.84 608 GLY A N 1
ATOM 4624 C CA . GLY A 1 608 ? 31.495 42.720 -79.899 1.00 63.84 608 GLY A CA 1
ATOM 4625 C C . GLY A 1 608 ? 32.214 44.030 -79.552 1.00 63.84 608 GLY A C 1
ATOM 4626 O O . GLY A 1 608 ? 31.554 44.985 -79.156 1.00 63.84 608 GLY A O 1
ATOM 4627 N N . ILE A 1 609 ? 33.536 44.111 -79.730 1.00 62.62 609 ILE A N 1
ATOM 4628 C CA . ILE A 1 609 ? 34.287 45.370 -79.622 1.00 62.62 609 ILE A CA 1
ATOM 4629 C C . ILE A 1 609 ? 34.281 46.054 -80.996 1.00 62.62 609 ILE A C 1
ATOM 4631 O O . ILE A 1 609 ? 34.805 45.500 -81.958 1.00 62.62 609 ILE A O 1
ATOM 4635 N N . GLY A 1 610 ? 33.636 47.219 -81.092 1.00 56.06 610 GLY A N 1
ATOM 4636 C CA . GLY A 1 610 ? 33.383 47.911 -82.364 1.00 56.06 610 GLY A CA 1
ATOM 4637 C C . GLY A 1 610 ? 34.577 48.666 -82.962 1.00 56.06 610 GLY A C 1
ATOM 4638 O O . GLY A 1 610 ? 34.603 48.834 -84.173 1.00 56.06 610 GLY A O 1
ATOM 4639 N N . ASP A 1 611 ? 35.562 49.065 -82.147 1.00 62.69 611 ASP A N 1
ATOM 4640 C CA . ASP A 1 611 ? 36.770 49.807 -82.553 1.00 62.69 611 ASP A CA 1
ATOM 4641 C C . ASP A 1 611 ? 37.974 49.438 -81.661 1.00 62.69 611 ASP A C 1
ATOM 4643 O O . ASP A 1 611 ? 37.811 48.831 -80.603 1.00 62.69 611 ASP A O 1
ATOM 4647 N N . ALA A 1 612 ? 39.202 49.793 -82.064 1.00 59.31 612 ALA A N 1
ATOM 4648 C CA . ALA A 1 612 ? 40.402 49.525 -81.261 1.00 59.31 612 ALA A CA 1
ATOM 4649 C C . ALA A 1 612 ? 40.288 50.147 -79.851 1.00 59.31 612 ALA A C 1
ATOM 4651 O O . ALA A 1 612 ? 40.099 51.355 -79.713 1.00 59.31 612 ALA A O 1
ATOM 4652 N N . ALA A 1 613 ? 40.429 49.320 -78.812 1.00 69.12 613 ALA A N 1
ATOM 4653 C CA . ALA A 1 613 ? 40.252 49.698 -77.408 1.00 69.12 613 ALA A CA 1
ATOM 4654 C C . ALA A 1 613 ? 41.498 49.347 -76.574 1.00 69.12 613 ALA A C 1
ATOM 4656 O O . ALA A 1 613 ? 42.334 48.537 -76.977 1.00 69.12 613 ALA A O 1
ATOM 4657 N N . THR A 1 614 ? 41.638 49.940 -75.389 1.00 76.75 614 THR A N 1
ATOM 4658 C CA . THR A 1 614 ? 42.661 49.546 -74.404 1.00 76.75 614 THR A CA 1
ATOM 4659 C C . THR A 1 614 ? 42.027 48.747 -73.273 1.00 76.75 614 THR A C 1
ATOM 4661 O O . THR A 1 614 ? 41.062 49.199 -72.661 1.00 76.75 614 THR A O 1
ATOM 4664 N N . GLY A 1 615 ? 42.584 47.571 -72.996 1.00 79.44 615 GLY A N 1
ATOM 4665 C CA . GLY A 1 615 ? 42.229 46.713 -71.870 1.00 79.44 615 GLY A CA 1
ATOM 4666 C C . GLY A 1 615 ? 43.230 46.812 -70.724 1.00 79.44 615 GLY A C 1
ATOM 4667 O O . GLY A 1 615 ? 44.298 47.399 -70.878 1.00 79.44 615 GLY A O 1
ATOM 4668 N N . ILE A 1 616 ? 42.917 46.195 -69.588 1.00 84.31 616 ILE A N 1
ATOM 4669 C CA . ILE A 1 616 ? 43.808 46.055 -68.431 1.00 84.31 616 ILE A CA 1
ATOM 4670 C C . ILE A 1 616 ? 43.847 44.585 -68.026 1.00 84.31 616 ILE A C 1
ATOM 4672 O O . ILE A 1 616 ? 42.801 43.956 -67.902 1.00 84.31 616 ILE A O 1
ATOM 4676 N N . VAL A 1 617 ? 45.037 44.042 -67.788 1.00 85.06 617 VAL A N 1
ATOM 4677 C CA . VAL A 1 617 ? 45.220 42.749 -67.122 1.00 85.06 617 VAL A CA 1
ATOM 4678 C C . VAL A 1 617 ? 45.673 42.974 -65.690 1.00 85.06 617 VAL A C 1
ATOM 4680 O O . VAL A 1 617 ? 46.627 43.710 -65.457 1.00 85.06 617 VAL A O 1
ATOM 4683 N N . ARG A 1 618 ? 45.010 42.309 -64.748 1.00 84.31 618 ARG A N 1
ATOM 4684 C CA . ARG A 1 618 ? 45.339 42.249 -63.323 1.00 84.31 618 ARG A CA 1
ATOM 4685 C C . ARG A 1 618 ? 45.645 40.815 -62.919 1.00 84.31 618 ARG A C 1
ATOM 4687 O O . ARG A 1 618 ? 45.017 39.895 -63.425 1.00 84.31 618 ARG A O 1
ATOM 4694 N N . LEU A 1 619 ? 46.578 40.619 -62.004 1.00 82.38 619 LEU A N 1
ATOM 4695 C CA . LEU A 1 619 ? 46.939 39.324 -61.436 1.00 82.38 619 LEU A CA 1
ATOM 4696 C C . LEU A 1 619 ? 46.759 39.391 -59.927 1.00 82.38 619 LEU A C 1
ATOM 4698 O O . LEU A 1 619 ? 47.413 40.200 -59.277 1.00 82.38 619 LEU A O 1
ATOM 4702 N N . TYR A 1 620 ? 45.896 38.538 -59.387 1.00 76.69 620 TYR A N 1
ATOM 4703 C CA . TYR A 1 620 ? 45.631 38.427 -57.953 1.00 76.69 620 TYR A CA 1
ATOM 4704 C C . TYR A 1 620 ? 46.191 37.116 -57.407 1.00 76.69 620 TYR A C 1
ATOM 4706 O O . TYR A 1 620 ? 46.088 36.088 -58.073 1.00 76.69 620 TYR A O 1
ATOM 4714 N N . SER A 1 621 ? 46.768 37.123 -56.210 1.00 74.69 621 SER A N 1
ATOM 4715 C CA . SER A 1 621 ? 47.089 35.893 -55.473 1.00 74.69 621 SER A CA 1
ATOM 4716 C C . SER A 1 621 ? 45.815 35.233 -54.922 1.00 74.69 621 SER A C 1
ATOM 4718 O O . SER A 1 621 ? 44.740 35.832 -54.933 1.00 74.69 621 SER A O 1
ATOM 4720 N N . MET A 1 622 ? 45.909 33.978 -54.468 1.00 64.19 622 MET A N 1
ATOM 4721 C CA . MET A 1 622 ? 44.752 33.202 -53.972 1.00 64.19 622 MET A CA 1
ATOM 4722 C C . MET A 1 622 ? 44.050 33.817 -52.752 1.00 64.19 622 MET A C 1
ATOM 4724 O O . MET A 1 622 ? 42.873 33.558 -52.532 1.00 64.19 622 MET A O 1
ATOM 4728 N N . ASP A 1 623 ? 44.754 34.638 -51.979 1.00 63.53 623 ASP A N 1
ATOM 4729 C CA . ASP A 1 623 ? 44.212 35.430 -50.870 1.00 63.53 623 ASP A CA 1
ATOM 4730 C C . ASP A 1 623 ? 43.518 36.730 -51.332 1.00 63.53 623 ASP A C 1
ATOM 4732 O O . ASP A 1 623 ? 43.037 37.506 -50.511 1.00 63.53 623 ASP A O 1
ATOM 4736 N N . GLY A 1 624 ? 43.441 36.971 -52.646 1.00 65.12 624 GLY A N 1
ATOM 4737 C CA . GLY A 1 624 ? 42.744 38.107 -53.249 1.00 65.12 624 GLY A CA 1
ATOM 4738 C C . GLY A 1 624 ? 43.570 39.392 -53.349 1.00 65.12 624 GLY A C 1
ATOM 4739 O O . GLY A 1 624 ? 43.040 40.412 -53.790 1.00 65.12 624 GLY A O 1
ATOM 4740 N N . MET A 1 625 ? 44.856 39.371 -52.985 1.00 74.50 625 MET A N 1
ATOM 4741 C CA . MET A 1 625 ? 45.732 40.546 -53.072 1.00 74.50 625 MET A CA 1
ATOM 4742 C C . MET A 1 625 ? 46.236 40.776 -54.505 1.00 74.50 625 MET A C 1
ATOM 4744 O O . MET A 1 625 ? 46.670 39.845 -55.182 1.00 74.50 625 MET A O 1
ATOM 4748 N N . LEU A 1 626 ? 46.188 42.025 -54.988 1.00 82.56 626 LEU A N 1
ATOM 4749 C CA . LEU A 1 626 ? 46.660 42.390 -56.331 1.00 82.56 626 LEU A CA 1
ATOM 4750 C C . LEU A 1 626 ? 48.193 42.377 -56.386 1.00 82.56 626 LEU A C 1
ATOM 4752 O O . LEU A 1 626 ? 48.850 43.103 -55.647 1.00 82.56 626 LEU A O 1
ATOM 4756 N N . GLN A 1 627 ? 48.745 41.594 -57.307 1.00 86.31 627 GLN A N 1
ATOM 4757 C CA . GLN A 1 627 ? 50.184 41.388 -57.477 1.00 86.31 627 GLN A CA 1
ATOM 4758 C C . GLN A 1 627 ? 50.752 42.157 -58.670 1.00 86.31 627 GLN A C 1
ATOM 4760 O O . GLN A 1 627 ? 51.873 42.656 -58.614 1.00 86.31 627 GLN A O 1
ATOM 4765 N N . LEU A 1 628 ? 49.991 42.263 -59.764 1.00 83.50 628 LEU A N 1
ATOM 4766 C CA . LEU A 1 628 ? 50.420 42.994 -60.958 1.00 83.50 628 LEU A CA 1
ATOM 4767 C C . LEU A 1 628 ? 49.222 43.522 -61.745 1.00 83.50 628 LEU A C 1
ATOM 4769 O O . LEU A 1 628 ? 48.215 42.837 -61.879 1.00 83.50 628 LEU A O 1
ATOM 4773 N N . GLU A 1 629 ? 49.349 44.724 -62.301 1.00 88.81 629 GLU A N 1
ATOM 4774 C CA . GLU A 1 629 ? 48.360 45.346 -63.179 1.00 88.81 629 GLU A CA 1
ATOM 4775 C C . GLU A 1 629 ? 49.050 45.990 -64.387 1.00 88.81 629 GLU A C 1
ATOM 4777 O O . GLU A 1 629 ? 50.069 46.668 -64.240 1.00 88.81 629 GLU A O 1
ATOM 4782 N N . ARG A 1 630 ? 48.512 45.778 -65.595 1.00 84.62 630 ARG A N 1
ATOM 4783 C CA . ARG A 1 630 ? 49.090 46.314 -66.832 1.00 84.62 630 ARG A CA 1
ATOM 4784 C C . ARG A 1 630 ? 48.047 46.563 -67.919 1.00 84.62 630 ARG A C 1
ATOM 4786 O O . ARG A 1 630 ? 47.255 45.678 -68.229 1.00 84.62 630 ARG A O 1
ATOM 4793 N N . SER A 1 631 ? 48.113 47.722 -68.574 1.00 85.88 631 SER A N 1
ATOM 4794 C CA . SER A 1 631 ? 47.306 47.994 -69.771 1.00 85.88 631 SER A CA 1
ATOM 4795 C C . SER A 1 631 ? 47.798 47.221 -70.991 1.00 85.88 631 SER A C 1
ATOM 4797 O O . SER A 1 631 ? 49.001 47.105 -71.233 1.00 85.88 631 SER A O 1
ATOM 4799 N N . ILE A 1 632 ? 46.850 46.731 -71.784 1.00 86.00 632 ILE A N 1
ATOM 4800 C CA . ILE A 1 632 ? 47.079 45.901 -72.963 1.00 86.00 632 ILE A CA 1
ATOM 4801 C C . ILE A 1 632 ? 46.282 46.425 -74.169 1.00 86.00 632 ILE A C 1
ATOM 4803 O O . ILE A 1 632 ? 45.134 46.850 -74.018 1.00 86.00 632 ILE A O 1
ATOM 4807 N N . PRO A 1 633 ? 46.864 46.425 -75.378 1.00 82.50 633 PRO A N 1
ATOM 4808 C CA . PRO A 1 633 ? 46.155 46.861 -76.574 1.00 82.50 633 PRO A CA 1
ATOM 4809 C C . PRO A 1 633 ? 45.153 45.798 -77.046 1.00 82.50 633 PRO A C 1
ATOM 4811 O O . PRO A 1 633 ? 45.444 44.600 -77.016 1.00 82.50 633 PRO A O 1
ATOM 4814 N N . VAL A 1 634 ? 43.991 46.244 -77.530 1.00 79.69 634 VAL A N 1
ATOM 4815 C CA . VAL A 1 634 ? 42.967 45.396 -78.153 1.00 79.69 634 VAL A CA 1
ATOM 4816 C C . VAL A 1 634 ? 42.762 45.857 -79.592 1.00 79.69 634 VAL A C 1
ATOM 4818 O O . VAL A 1 634 ? 42.382 47.000 -79.851 1.00 79.69 634 VAL A O 1
ATOM 4821 N N . ALA A 1 635 ? 43.042 44.975 -80.547 1.00 79.69 635 ALA A N 1
ATOM 4822 C CA . ALA A 1 635 ? 42.871 45.259 -81.964 1.00 79.69 635 ALA A CA 1
ATOM 4823 C C . ALA A 1 635 ? 41.382 45.420 -82.319 1.00 79.69 635 ALA A C 1
ATOM 4825 O O . ALA A 1 635 ? 40.515 44.828 -81.684 1.00 79.69 635 ALA A O 1
ATOM 4826 N N . ALA A 1 636 ? 41.083 46.167 -83.387 1.00 74.00 636 ALA A N 1
ATOM 4827 C CA . ALA A 1 636 ? 39.709 46.456 -83.823 1.00 74.00 636 ALA A CA 1
ATOM 4828 C C . ALA A 1 636 ? 38.886 45.205 -84.198 1.00 74.00 636 ALA A C 1
ATOM 4830 O O . ALA A 1 636 ? 37.665 45.236 -84.196 1.00 74.00 636 ALA A O 1
ATOM 4831 N N . ASN A 1 637 ? 39.540 44.076 -84.495 1.00 71.25 637 ASN A N 1
ATOM 4832 C CA . ASN A 1 637 ? 38.876 42.782 -84.698 1.00 71.25 637 ASN A CA 1
ATOM 4833 C C . ASN A 1 637 ? 38.678 41.990 -83.385 1.00 71.25 637 ASN A C 1
ATOM 4835 O O . ASN A 1 637 ? 38.457 40.775 -83.418 1.00 71.25 637 ASN A O 1
ATOM 4839 N N . GLY A 1 638 ? 38.840 42.658 -82.241 1.00 70.12 638 GLY A N 1
ATOM 4840 C CA . GLY A 1 638 ? 38.723 42.096 -80.904 1.00 70.12 638 GLY A CA 1
ATOM 4841 C C . GLY A 1 638 ? 39.930 41.289 -80.436 1.00 70.12 638 GLY A C 1
ATOM 4842 O O . GLY A 1 638 ? 39.925 40.804 -79.308 1.00 70.12 638 GLY A O 1
ATOM 4843 N N . ALA A 1 639 ? 40.958 41.088 -81.267 1.00 77.56 639 ALA A N 1
ATOM 4844 C CA . ALA A 1 639 ? 42.125 40.304 -80.876 1.00 77.56 639 ALA A CA 1
ATOM 4845 C C . ALA A 1 639 ? 42.994 41.051 -79.852 1.00 77.56 639 ALA A C 1
ATOM 4847 O O . ALA A 1 639 ? 43.313 42.225 -80.016 1.00 77.56 639 ALA A O 1
ATOM 4848 N N . VAL A 1 640 ? 43.418 40.338 -78.819 1.00 75.31 640 VAL A N 1
ATOM 4849 C CA . VAL A 1 640 ? 44.362 40.780 -77.798 1.00 75.31 640 VAL A CA 1
ATOM 4850 C C . VAL A 1 640 ? 45.555 39.852 -77.864 1.00 75.31 640 VAL A C 1
ATOM 4852 O O . VAL A 1 640 ? 45.395 38.635 -77.820 1.00 75.31 640 VAL A O 1
ATOM 4855 N N . GLU A 1 641 ? 46.747 40.419 -77.918 1.00 79.25 641 GLU A N 1
ATOM 4856 C CA . GLU A 1 641 ? 47.975 39.670 -77.705 1.00 79.25 641 GLU A CA 1
ATOM 4857 C C . GLU A 1 641 ? 48.930 40.545 -76.904 1.00 79.25 641 GLU A C 1
ATOM 4859 O O . GLU A 1 641 ? 49.365 41.598 -77.369 1.00 79.25 641 GLU A O 1
ATOM 4864 N N . ALA A 1 642 ? 49.204 40.142 -75.667 1.00 76.12 642 ALA A N 1
ATOM 4865 C CA . ALA A 1 642 ? 50.040 40.911 -74.762 1.00 76.12 642 ALA A CA 1
ATOM 4866 C C . ALA A 1 642 ? 50.999 40.012 -73.992 1.00 76.12 642 ALA A C 1
ATOM 4868 O O . ALA A 1 642 ? 50.614 38.975 -73.456 1.00 76.12 642 ALA A O 1
ATOM 4869 N N . LEU A 1 643 ? 52.252 40.449 -73.908 1.00 80.19 643 LEU A N 1
ATOM 4870 C CA . LEU A 1 643 ? 53.269 39.807 -73.086 1.00 80.19 643 LEU A CA 1
ATOM 4871 C C . LEU A 1 643 ? 53.238 40.405 -71.683 1.00 80.19 643 LEU A C 1
ATOM 4873 O O . LEU A 1 643 ? 53.260 41.628 -71.532 1.00 80.19 643 LEU A O 1
ATOM 4877 N N . ILE A 1 644 ? 53.210 39.560 -70.659 1.00 80.50 644 ILE A N 1
ATOM 4878 C CA . ILE A 1 644 ? 53.238 39.975 -69.257 1.00 80.50 644 ILE A CA 1
ATOM 4879 C C . ILE A 1 644 ? 54.445 39.334 -68.594 1.00 80.50 644 ILE A C 1
ATOM 4881 O O . ILE A 1 644 ? 54.556 38.112 -68.552 1.00 80.50 644 ILE A O 1
ATOM 4885 N N . ASP A 1 645 ? 55.339 40.177 -68.087 1.00 81.31 645 ASP A N 1
ATOM 4886 C CA . ASP A 1 645 ? 56.485 39.741 -67.302 1.00 81.31 645 ASP A CA 1
ATOM 4887 C C . ASP A 1 645 ? 56.037 39.493 -65.860 1.00 81.31 645 ASP A C 1
ATOM 4889 O O . ASP A 1 645 ? 55.512 40.384 -65.192 1.00 81.31 645 ASP A O 1
ATOM 4893 N N . MET A 1 646 ? 56.202 38.254 -65.416 1.00 76.50 646 MET A N 1
ATOM 4894 C CA . MET A 1 646 ? 55.878 37.787 -64.074 1.00 76.50 646 MET A CA 1
ATOM 4895 C C . MET A 1 646 ? 57.139 37.427 -63.286 1.00 76.50 646 MET A C 1
ATOM 4897 O O . MET A 1 646 ? 57.032 36.876 -62.197 1.00 76.50 646 MET A O 1
ATOM 4901 N N . SER A 1 647 ? 58.340 37.721 -63.794 1.00 78.19 647 SER A N 1
ATOM 4902 C CA . SER A 1 647 ? 59.617 37.336 -63.177 1.00 78.19 647 SER A CA 1
ATOM 4903 C C . SER A 1 647 ? 59.772 37.802 -61.723 1.00 78.19 647 SER A C 1
ATOM 4905 O O . SER A 1 647 ? 60.392 37.107 -60.916 1.00 78.19 647 SER A O 1
ATOM 4907 N N . THR A 1 648 ? 59.140 38.911 -61.346 1.00 77.06 648 THR A N 1
ATOM 4908 C CA . THR A 1 648 ? 59.213 39.498 -60.000 1.00 77.06 648 THR A CA 1
ATOM 4909 C C . THR A 1 648 ? 58.191 38.936 -58.995 1.00 77.06 648 THR A C 1
ATOM 4911 O O . THR A 1 648 ? 58.264 39.281 -57.822 1.00 77.06 648 THR A O 1
ATOM 4914 N N . ILE A 1 649 ? 57.270 38.047 -59.399 1.00 77.62 649 ILE A N 1
ATOM 4915 C CA . ILE A 1 649 ? 56.022 37.731 -58.655 1.00 77.62 649 ILE A CA 1
ATOM 4916 C C . ILE A 1 649 ? 56.076 36.577 -57.618 1.00 77.62 649 ILE A C 1
ATOM 4918 O O . ILE A 1 649 ? 55.048 36.188 -57.136 1.00 77.62 649 ILE A O 1
ATOM 4922 N N . HIS A 1 650 ? 57.179 35.970 -57.187 1.00 74.62 650 HIS A N 1
ATOM 4923 C CA . HIS A 1 650 ? 57.147 34.640 -56.501 1.00 74.62 650 HIS A CA 1
ATOM 4924 C C . HIS A 1 650 ? 56.352 33.490 -57.215 1.00 74.62 650 HIS A C 1
ATOM 4926 O O . HIS A 1 650 ? 55.499 33.724 -58.075 1.00 74.62 650 HIS A O 1
ATOM 4932 N N . PRO A 1 651 ? 56.692 32.213 -56.961 1.00 73.31 651 PRO A N 1
ATOM 4933 C CA . PRO A 1 651 ? 55.890 31.067 -57.405 1.00 73.31 651 PRO A CA 1
ATOM 4934 C C . PRO A 1 651 ? 54.579 30.914 -56.623 1.00 73.31 651 PRO A C 1
ATOM 4936 O O . PRO A 1 651 ? 54.542 31.153 -55.417 1.00 73.31 651 PRO A O 1
ATOM 4939 N N . GLY A 1 652 ? 53.514 30.477 -57.294 1.00 66.62 652 GLY A N 1
ATOM 4940 C CA . GLY A 1 652 ? 52.189 30.314 -56.700 1.00 66.62 652 GLY A CA 1
ATOM 4941 C C . GLY A 1 652 ? 51.058 30.220 -57.727 1.00 66.62 652 GLY A C 1
ATOM 4942 O O . GLY A 1 652 ? 51.272 30.308 -58.940 1.00 66.62 652 GLY A O 1
ATOM 4943 N N . SER A 1 653 ? 49.830 30.038 -57.235 1.00 66.94 653 SER A N 1
ATOM 4944 C CA . SER A 1 653 ? 48.612 30.123 -58.050 1.00 66.94 653 SER A CA 1
ATOM 4945 C C . SER A 1 653 ? 48.050 31.541 -57.999 1.00 66.94 653 SER A C 1
ATOM 4947 O O . SER A 1 653 ? 47.930 32.137 -56.929 1.00 66.94 653 SER A O 1
ATOM 4949 N N . TYR A 1 654 ? 47.696 32.070 -59.161 1.00 75.31 654 TYR A N 1
ATOM 4950 C CA . TYR A 1 654 ? 47.217 33.428 -59.353 1.00 75.31 654 TYR A CA 1
ATOM 4951 C C . TYR A 1 654 ? 45.991 33.432 -60.258 1.00 75.31 654 TYR A C 1
ATOM 4953 O O . TYR A 1 654 ? 45.830 32.589 -61.138 1.00 75.31 654 TYR A O 1
ATOM 4961 N N . THR A 1 655 ? 45.139 34.428 -60.079 1.00 78.25 655 THR A N 1
ATOM 4962 C CA . THR A 1 655 ? 43.977 34.673 -60.924 1.00 78.25 655 THR A CA 1
ATOM 4963 C C . THR A 1 655 ? 44.266 35.878 -61.810 1.00 78.25 655 THR A C 1
ATOM 4965 O O . THR A 1 655 ? 44.359 37.007 -61.328 1.00 78.25 655 THR A O 1
ATOM 4968 N N . ALA A 1 656 ? 44.431 35.640 -63.111 1.00 79.12 656 ALA A N 1
ATOM 4969 C CA . ALA A 1 656 ? 44.545 36.684 -64.115 1.00 79.12 656 ALA A CA 1
ATOM 4970 C C . ALA A 1 656 ? 43.148 37.148 -64.541 1.00 79.12 656 ALA A C 1
ATOM 4972 O O . ALA A 1 656 ? 42.329 36.358 -65.014 1.00 79.12 656 ALA A O 1
ATOM 4973 N N . VAL A 1 657 ? 42.896 38.441 -64.395 1.00 78.75 657 VAL A N 1
ATOM 4974 C CA . VAL A 1 657 ? 41.645 39.106 -64.737 1.00 78.75 657 VAL A CA 1
ATOM 4975 C C . VAL A 1 657 ? 41.921 40.129 -65.826 1.00 78.75 657 VAL A C 1
ATOM 4977 O O . VAL A 1 657 ? 42.702 41.054 -65.629 1.00 78.75 657 VAL A O 1
ATOM 4980 N N . ILE A 1 658 ? 41.282 39.975 -66.978 1.00 78.12 658 ILE A N 1
ATOM 4981 C CA . ILE A 1 658 ? 41.381 40.903 -68.101 1.00 78.12 658 ILE A CA 1
ATOM 4982 C C . ILE A 1 658 ? 40.088 41.697 -68.194 1.00 78.12 658 ILE A C 1
ATOM 4984 O O . ILE A 1 658 ? 39.021 41.115 -68.372 1.00 78.12 658 ILE A O 1
ATOM 4988 N N . CYS A 1 659 ? 40.193 43.016 -68.125 1.00 76.12 659 CYS A N 1
ATOM 4989 C CA . CYS A 1 659 ? 39.083 43.947 -68.250 1.00 76.12 659 CYS A CA 1
ATOM 4990 C C . CYS A 1 659 ? 39.221 44.742 -69.551 1.00 76.12 659 CYS A C 1
ATOM 4992 O O . CYS A 1 659 ? 40.251 45.376 -69.778 1.00 76.12 659 CYS A O 1
ATOM 4994 N N . VAL A 1 660 ? 38.188 44.743 -70.392 1.00 74.75 660 VAL A N 1
ATOM 4995 C CA . VAL A 1 660 ? 38.101 45.599 -71.584 1.00 74.75 660 VAL A CA 1
ATOM 4996 C C . VAL A 1 660 ? 36.722 46.249 -71.600 1.00 74.75 660 VAL A C 1
ATOM 4998 O O . VAL A 1 660 ? 35.730 45.598 -71.922 1.00 74.75 660 VAL A O 1
ATOM 5001 N N . GLY A 1 661 ? 36.651 47.522 -71.201 1.00 74.75 661 GLY A N 1
ATOM 5002 C CA . GLY A 1 661 ? 35.374 48.153 -70.854 1.00 74.75 661 GLY A CA 1
ATOM 5003 C C . GLY A 1 661 ? 34.692 47.395 -69.710 1.00 74.75 661 GLY A C 1
ATOM 5004 O O . GLY A 1 661 ? 35.345 47.079 -68.715 1.00 74.75 661 GLY A O 1
ATOM 5005 N N . ASP A 1 662 ? 33.419 47.045 -69.893 1.00 64.00 662 ASP A N 1
ATOM 5006 C CA . ASP A 1 662 ? 32.620 46.284 -68.917 1.00 64.00 662 ASP A CA 1
ATOM 5007 C C . ASP A 1 662 ? 32.786 44.759 -69.048 1.00 64.00 662 ASP A C 1
ATOM 5009 O O . ASP A 1 662 ? 32.232 43.989 -68.262 1.00 64.00 662 ASP A O 1
ATOM 5013 N N . LEU A 1 663 ? 33.543 44.294 -70.049 1.00 65.81 663 LEU A N 1
ATOM 5014 C CA . LEU A 1 663 ? 33.790 42.872 -70.260 1.00 65.81 663 LEU A CA 1
ATOM 5015 C C . LEU A 1 663 ? 34.978 42.416 -69.419 1.00 65.81 663 LEU A C 1
ATOM 5017 O O . LEU A 1 663 ? 36.075 42.975 -69.507 1.00 65.81 663 LEU A O 1
ATOM 5021 N N . LEU A 1 664 ? 34.758 41.366 -68.631 1.00 64.44 664 LEU A N 1
ATOM 5022 C CA . LEU A 1 664 ? 35.737 40.820 -67.704 1.00 64.44 664 LEU A CA 1
ATOM 5023 C C . LEU A 1 664 ? 35.960 39.332 -67.981 1.00 64.44 664 LEU A C 1
ATOM 5025 O O . LEU A 1 664 ? 35.017 38.545 -68.058 1.00 64.44 664 LEU A O 1
ATOM 5029 N N . PHE A 1 665 ? 37.225 38.945 -68.119 1.00 66.75 665 PHE A N 1
ATOM 5030 C CA . PHE A 1 665 ? 37.643 37.574 -68.391 1.00 66.75 665 PHE A CA 1
ATOM 5031 C C . PHE A 1 665 ? 38.601 37.099 -67.311 1.00 66.75 665 PHE A C 1
ATOM 5033 O O . PHE A 1 665 ? 39.578 37.780 -67.016 1.00 66.75 665 PHE A O 1
ATOM 5040 N N . VAL A 1 666 ? 38.350 35.916 -66.750 1.00 62.97 666 VAL A N 1
ATOM 5041 C CA . VAL A 1 666 ? 39.143 35.374 -65.639 1.00 62.97 666 VAL A CA 1
ATOM 5042 C C . VAL A 1 666 ? 39.769 34.035 -66.012 1.00 62.97 666 VAL A C 1
ATOM 5044 O O . VAL A 1 666 ? 39.098 33.151 -66.564 1.00 62.97 666 VAL A O 1
ATOM 5047 N N . ARG A 1 667 ? 41.057 33.871 -65.703 1.00 68.56 667 ARG A N 1
ATOM 5048 C CA . ARG A 1 667 ? 41.801 32.616 -65.862 1.00 68.56 667 ARG A CA 1
ATOM 5049 C C . ARG A 1 667 ? 42.783 32.400 -64.720 1.00 68.56 667 ARG A C 1
ATOM 5051 O O . ARG A 1 667 ? 43.435 33.337 -64.277 1.00 68.56 667 ARG A O 1
ATOM 5058 N N . ASN A 1 668 ? 42.933 31.145 -64.308 1.00 63.91 668 ASN A N 1
ATOM 5059 C CA . ASN A 1 668 ? 43.942 30.761 -63.327 1.00 63.91 668 ASN A CA 1
ATOM 5060 C C . ASN A 1 668 ? 45.292 30.561 -64.022 1.00 63.91 668 ASN A C 1
ATOM 5062 O O . ASN A 1 668 ? 45.374 29.911 -65.065 1.00 63.91 668 ASN A O 1
ATOM 5066 N N . VAL A 1 669 ? 46.336 31.122 -63.425 1.00 68.56 669 VAL A N 1
ATOM 5067 C CA . VAL A 1 669 ? 47.728 31.070 -63.865 1.00 68.56 669 VAL A CA 1
ATOM 5068 C C . VAL A 1 669 ? 48.559 30.532 -62.706 1.00 68.56 669 VAL A C 1
ATOM 5070 O O . VAL A 1 669 ? 48.382 30.925 -61.564 1.00 68.56 669 VAL A O 1
ATOM 5073 N N . LEU A 1 670 ? 49.457 29.605 -62.988 1.00 63.56 670 LEU A N 1
ATOM 5074 C CA . LEU A 1 670 ? 50.247 28.856 -62.023 1.00 63.56 670 LEU A CA 1
ATOM 5075 C C . LEU A 1 670 ? 51.684 29.120 -62.415 1.00 63.56 670 LEU A C 1
ATOM 5077 O O . LEU A 1 670 ? 52.145 28.671 -63.465 1.00 63.56 670 LEU A O 1
ATOM 5081 N N . ARG A 1 671 ? 52.365 29.888 -61.580 1.00 66.94 671 ARG A N 1
ATOM 5082 C CA . ARG A 1 671 ? 53.779 30.166 -61.742 1.00 66.94 671 ARG A CA 1
ATOM 5083 C C . ARG A 1 671 ? 54.546 29.189 -60.865 1.00 66.94 671 ARG A C 1
ATOM 5085 O O . ARG A 1 671 ? 54.352 29.195 -59.652 1.00 66.94 671 ARG A O 1
ATOM 5092 N N . LEU A 1 672 ? 55.354 28.342 -61.494 1.00 63.06 672 LEU A N 1
ATOM 5093 C CA . LEU A 1 672 ? 56.207 27.375 -60.800 1.00 63.06 672 LEU A CA 1
ATOM 5094 C C . LEU A 1 672 ? 57.520 28.001 -60.333 1.00 63.06 672 LEU A C 1
ATOM 5096 O O . LEU A 1 672 ? 57.986 28.966 -60.987 1.00 63.06 672 LEU A O 1
#

Sequence (672 aa):
MEAERDMSWRLKISGISMHRMYSLLILTLVAVSAAAQPLSVSIESIDATRLPRMKMEAAVQWNGSRLLSVQGLSLSVIENGVTLPADVWCPDTASGTAVALVLDNSGSMSDVSFDSLKAGALSVVRMLGAGDEAAIYHFSNGGERVIEFTGDVPALESAIAGLSIGAGTPLYHAMSLALQDLAAHPAARKFLLVFTDGIDNQSGEHPLDVADEILAQGVTLFMIGYGSNMFSQGIMQDVARRSGGYYQRVYAPAQLAALLRDMGEEMLTQNCVITWESNCTDSLRALHVTAQYQGEVAEADTLFVSPWRPDELTLQVGGPARMLPGDRGIIYVDLDPRVPRELPLSFDFLLRTDPELLEPTALVPVTLGTITQNTTVQLNKLRPGVYRFSAEFVQPGMETGHLVGISLRALAATSSRLVHIEIDSVILSSGCPNTVSTSGHEIEICQCEETLTARMDTTVVSPSGEDVDVRFCWEYFGGQAEQLRGEVRFDETILSFVDVLSADLSWQFVLREAEPGKLVIVGEPLAPSSNPCMLLRFRSHVSREVLLDQVAIPRFTAYAQCCMDADSMSTLVYVDGVCQPLVRRVPKVEVFPQPASSVITVRARIEGIGDAATGIVRLYSMDGMLQLERSIPVAANGAVEALIDMSTIHPGSYTAVICVGDLLFVRNVLRL

Foldseek 3Di:
DDDDDDDDDDDDDDDDDDDDDDDDDPDPPPPPPPPPFQKAKEWDDKDQLFPLKIKTFMFIGGNNHTDQDCVQKDKWKDKPNRTFDKDKDADNLVQAAEEEEEEEQAPVDDPLLLVLLLLLQLLLLVLGDRNYWYWYWYDYPFIDTQGATDNPSVVSNVSSVPDHHHHAPQQLRNLQVLLVSQLPGRHPAAEYEHEDQDDHDDHPDDLLVSLQSLLVSVYAYDYEYEADDPPCQVSSCVSQVSNVYDYDYDYDSVVNSVVSNVVSCVRSPNTMMMMGGHAQADQKMKMKMWMDHPNDIYIYIDIGGHFHDDQAKEFEWDWDQEDEAFDKIKIFTFIPPFGDLSYFKWKKWKKFWDLQFKDFPDQAKAQPPAQQPVHDWHWDDPDRRIIMITDGRRRGPDRGRGHIITMMGTHADPAWDKIKMWMGDMDMDRHHNHDYHYHIGIHTYGHFKDWWDKDWDPDWDDDAQDKTKIKIKTFDDDDDFQKKKWKKFKQLVFKDWDAKAWPDPQKDKHWDDDDHRITIMMMGGPHDDGMTMMITMITTHHDPDDDDMDIDGPTMMTGHDDDDDDDDDDDDDDDDDDDDDDDDDDDFWDWPDPQDDQKIKTKGADPPQQAKFKKKKWKAAPVGHTQDMDIFTAHNRRITIDMDGCNPRDFHKIWIWMGTPPDIDIDIHGHD